Protein AF-A0A7C6ECV9-F1 (afdb_monomer)

Organism: NCBI:txid2052148

pLDDT: mean 83.17, std 16.69, range [32.09, 98.38]

Mean predicted aligned error: 9.98 Å

InterPro domains:
  IPR036278 Sialidase superfamily [SSF50939] (241-550)
  IPR036852 Peptidase S8/S53 domain superfamily [SSF52743] (76-208)

Sequence (574 aa):
MNFLSLFLFLSIPFYREPIKSIPPKLETDLVWVYFTDKGFFTHQGYEQALRSFSPRLSADAWARRLRNRDAPIDYDDLPVCQRYLDEIQGLGGNLRQVSNWLNAASFQLPKALLPKICSLPYVYDLKPVVVQKACITQKPFKINLNKSVRQRQEKGIQTRKEDTTEYRRLYGPSLEQNAMLGVPAVYFRGYTGSKVKVGFLDTGLKRKCRDTLIEALKHLDTTVVAEYDFLAGDDFFITQGDNFQTLTSINNLSNLYRVKEPVISVSEVPNDTIFLFYTADNFFGLETIPRRALYSTYSTNAGQNWSQPTVLTPATLGYACRLPSAVSGDGRTFIVFESSPSPDEKVSSIYFGYYNNTLWQNLIFLNQGKSPTIYKKGDSLYLVYIDSLVQIYFRRGIIFQDSVHWESPTLVGELSEDATRPCILLDSLQEIEVFTAGVRSGKIYHYRSTDGNVFELQTSPVETLASTPLADVRGNKIHLFYKDYTNLPKVTITYKYSTDGGETWSSPIPVTDNLLSLGAFSFILTDKFYVGYETYGSIYLAQSTDGINWVTTPIDTAEFLYCPMFAKSKDNLA

Solvent-accessible surface area (backbone atoms only — not comparable to full-atom values): 32414 Å² total; per-residue (Å²): 135,87,83,82,82,80,80,77,80,74,76,75,65,70,60,82,72,61,79,64,55,75,77,69,92,65,96,53,38,42,32,33,41,30,41,53,66,45,54,58,76,41,64,68,50,47,55,51,46,60,73,70,57,81,73,94,64,52,74,67,55,44,56,52,30,54,74,76,40,98,53,71,70,57,78,44,70,42,55,51,27,41,67,63,55,53,34,44,37,34,76,62,31,44,81,71,50,78,36,34,69,73,33,29,36,31,24,44,34,38,54,79,47,48,63,62,56,51,64,39,88,57,34,25,43,71,44,76,57,88,75,82,86,72,80,78,72,78,68,76,81,74,78,63,83,78,67,62,81,73,77,68,76,76,75,78,74,82,76,75,84,89,74,60,76,62,58,51,66,74,45,43,95,49,34,68,63,38,53,76,70,43,48,57,70,41,37,78,71,70,56,71,61,78,96,59,87,83,86,89,73,91,77,86,70,64,70,92,45,45,72,61,51,43,62,78,37,49,90,45,60,90,66,68,86,79,86,83,50,96,72,48,49,42,62,46,68,49,36,55,59,101,74,39,71,58,78,39,77,39,88,67,43,52,58,32,37,63,70,42,64,71,38,61,31,53,14,73,35,92,48,28,26,34,36,41,36,31,24,26,51,37,88,85,38,95,86,36,39,19,37,22,32,38,34,36,32,40,10,67,56,72,69,76,52,66,44,70,69,40,74,75,56,56,66,79,53,27,37,35,40,46,53,55,22,49,37,42,52,95,29,28,37,39,39,33,26,21,27,29,66,44,63,68,52,92,57,26,34,28,34,37,34,38,25,56,58,89,44,74,69,60,80,42,82,74,47,72,10,37,44,36,27,52,35,73,57,89,58,35,34,44,36,35,31,29,54,47,69,31,32,34,34,34,32,50,26,40,57,50,90,100,44,67,55,69,56,76,75,28,70,48,50,74,53,100,44,45,44,28,63,42,39,64,52,57,50,72,86,63,29,41,39,37,38,32,25,30,39,86,62,8,33,28,43,44,30,40,19,83,79,74,72,59,45,47,72,53,97,60,61,81,45,64,41,30,44,75,65,47,75,53,66,57,79,62,30,43,40,38,37,27,41,36,43,87,59,60,37,24,38,23,44,32,36,35,39,17,74,63,84,60,80,51,69,51,73,83,35,67,58,46,69,80,28,56,47,65,66,38,64,36,71,52,81,69,94,37,42,42,36,30,31,16,42,90,42,17,36,32,36,28,35,20,80,78,80,72,62,62,49,75,44,76,48,49,60,93,56,88,40,62,73,47,75,71,48,69,42,98,91,44,57,57

Foldseek 3Di:
DDDDPDPPPPPPWPDDFDAADDLDDDPALKKKWAFRAQWDGDPVSQVVQVVQDDFPADPVLQVVCVVPHPHSDDQLNFFRQALLVQLCVLLPWAWQDGGSNRSITITRAQSVCRVVNSPPPGTRDMDHDDDDQDPPPVPPPPPPPPPDPPPPVCPDPPDDDDDDPVLCVVCPPCSVVCVVVVVVVCVVVVNVCPPPDDDDDPVVDDCVVVVVVCVVCVVCPVPDPDDADPAFFDWDWDAWDDQLQDIDTAPQGGRFGRKDQKDWEWEQPPARKIKIKIWHQDDPGPPWPQRIFIWIKIDRHQRPHIDHIDTQDPRQFAHHKDQKAWYYYDQKIKIKIWHHNYSNDDKTWIKIWMDNNNRTDDIDTDGIFHQWYWDDDDQKIWIWTGRHQFWIKIWIWGHDDPDTDIDDIATQDGDPAGKGRKYWDAAPLRKIWIWIAHSPFRFIWIWIGPPRRDIDTAPGGPDTQWGDWDWDYDNQKIKIWIWHCPPPSWIFTWIWMDNHNPNDIDDIATQDDGHNDWAEKDWDDDCWTWIWTDDNQFIKIWIGNVSHDTDIDTSDDPGRHGYDDWRDHPVMID

Radius of gyration: 28.05 Å; Cα contacts (8 Å, |Δi|>4): 1176; chains: 1; bounding box: 65×96×84 Å

Nearest PDB structures (foldseek):
  8u1c-assembly1_A  TM=5.117E-01  e=3.573E-06  Influenza B virus (B/Iowa/06/2017)
  4cpo-assembly1_A  TM=5.623E-01  e=1.166E-05  Influenza B virus
  8ebn-assembly1_A-2  TM=5.071E-01  e=1.377E-04  Homo sapiens
  2b5n-assembly4_D  TM=5.571E-01  e=6.191E-03  Homo sapiens
  6xk9-assembly1_Y  TM=2.734E-01  e=4.601E-02  Homo sapiens

Secondary structure (DSSP, 8-state):
-------------SS-PPPPPP----S-SEEEEEES-SS--SHHHHHHHHHH------HHHHHHHHHHSSSSS-TTTSPPPHHHHHHHHHTT-EEEEEETTTTEEEEE--GGGHHHHHHSTTEEEEEEPP--------------TTS-------------S-S-HHHHHHHGGGHHHHHHTTHHHHHTTT---TT------S----GGGHHHHHHHTTTTGGG------SSS-B--EE--STT----EE-TTS-SBSS-EEEEEEEE-TTT-EEEEEEEEE-TT-TTSSSSEEEEEEEESSTTSS-PPPEE-S-TTS-SEEEEEEEEEETTEEEEEEEEES-TT-S--EEEEEEEETTEE---EEEEE-EEEEEEEETTEEEEEEESSTTEEEEEEEEEETTEEEE---EEEEE-SSPBP--EEEE-TTS-EEEEEEBTTT--EEEEEESSSS--EE-SS-S-SSEEEEEEEEETTEEEEEEEE-TTTT-BEEEEEEESSTTSS-PPPEESS--BS----EEEEESSSEEEEEEETTEEEEEEESSSSS-EEEEEE-SS--------B-SS-B-

Structure (mmCIF, N/CA/C/O backbone):
data_AF-A0A7C6ECV9-F1
#
_entry.id   AF-A0A7C6ECV9-F1
#
loop_
_atom_site.group_PDB
_atom_site.id
_atom_site.type_symbol
_atom_site.label_atom_id
_atom_site.label_alt_id
_atom_site.label_comp_id
_atom_site.label_asym_id
_atom_site.label_entity_id
_atom_site.label_seq_id
_atom_site.pdbx_PDB_ins_code
_atom_site.Cartn_x
_atom_site.Cartn_y
_atom_site.Cartn_z
_atom_site.occupancy
_atom_site.B_iso_or_equiv
_atom_site.auth_seq_id
_atom_site.auth_comp_id
_atom_site.auth_asym_id
_atom_site.auth_atom_id
_atom_site.pdbx_PDB_model_num
ATOM 1 N N . MET A 1 1 ? 38.199 -52.537 1.371 1.00 37.31 1 MET A N 1
ATOM 2 C CA . MET A 1 1 ? 38.536 -51.122 1.104 1.00 37.31 1 MET A CA 1
ATOM 3 C C . MET A 1 1 ? 37.323 -50.478 0.458 1.00 37.31 1 MET A C 1
ATOM 5 O O . MET A 1 1 ? 37.048 -50.761 -0.699 1.00 37.31 1 MET A O 1
ATOM 9 N N . ASN A 1 2 ? 36.558 -49.707 1.233 1.00 32.09 2 ASN A N 1
ATOM 10 C CA . ASN A 1 2 ? 35.405 -48.950 0.744 1.00 32.09 2 ASN A CA 1
ATOM 11 C C . ASN A 1 2 ? 35.906 -47.676 0.059 1.00 32.09 2 ASN A C 1
ATOM 13 O O . ASN A 1 2 ? 36.526 -46.845 0.719 1.00 32.09 2 ASN A O 1
ATOM 17 N N . PHE A 1 3 ? 35.624 -47.511 -1.232 1.00 36.19 3 PHE A N 1
ATOM 18 C CA . PHE A 1 3 ? 35.696 -46.204 -1.881 1.00 36.19 3 PHE A CA 1
ATOM 19 C C . PHE A 1 3 ? 34.328 -45.536 -1.748 1.00 36.19 3 PHE A C 1
ATOM 21 O O . PHE A 1 3 ? 33.364 -45.905 -2.413 1.00 36.19 3 PHE A O 1
ATOM 28 N N . LEU A 1 4 ? 34.248 -44.580 -0.825 1.00 33.53 4 LEU A N 1
ATOM 29 C CA . LEU A 1 4 ? 33.115 -43.683 -0.665 1.00 33.53 4 LEU A CA 1
ATOM 30 C C . LEU A 1 4 ? 33.250 -42.580 -1.732 1.00 33.53 4 LEU A C 1
ATOM 32 O O . LEU A 1 4 ? 34.028 -41.644 -1.561 1.00 33.53 4 LEU A O 1
ATOM 36 N N . SER A 1 5 ? 32.544 -42.702 -2.857 1.00 34.03 5 SER A N 1
ATOM 37 C CA . SER A 1 5 ? 32.428 -41.606 -3.828 1.00 34.03 5 SER A CA 1
ATOM 38 C C . SER A 1 5 ? 31.414 -40.587 -3.318 1.00 34.03 5 SER A C 1
ATOM 40 O O . SER A 1 5 ? 30.205 -40.765 -3.450 1.00 34.03 5 SER A O 1
ATOM 42 N N . LEU A 1 6 ? 31.924 -39.512 -2.722 1.00 32.50 6 LEU A N 1
ATOM 43 C CA . LEU A 1 6 ? 31.159 -38.323 -2.375 1.00 32.50 6 LEU A CA 1
ATOM 44 C C . LEU A 1 6 ? 30.840 -37.551 -3.670 1.00 32.50 6 LEU A C 1
ATOM 46 O O . LEU A 1 6 ? 31.664 -36.783 -4.162 1.00 32.50 6 LEU A O 1
ATOM 50 N N . PHE A 1 7 ? 29.658 -37.770 -4.250 1.00 37.12 7 PHE A N 1
ATOM 51 C CA . PHE A 1 7 ? 29.142 -36.914 -5.321 1.00 37.12 7 PHE A CA 1
ATOM 52 C C . PHE A 1 7 ? 28.669 -35.587 -4.714 1.00 37.12 7 PHE A C 1
ATOM 54 O O . PHE A 1 7 ? 27.536 -35.457 -4.255 1.00 37.12 7 PHE A O 1
ATOM 61 N N . LEU A 1 8 ? 29.558 -34.593 -4.702 1.00 35.09 8 LEU A N 1
ATOM 62 C CA . LEU A 1 8 ? 29.197 -33.190 -4.513 1.00 35.09 8 LEU A CA 1
ATOM 63 C C . LEU A 1 8 ? 28.450 -32.722 -5.768 1.00 35.09 8 LEU A C 1
ATOM 65 O O . LEU A 1 8 ? 29.060 -32.307 -6.752 1.00 35.09 8 LEU A O 1
ATOM 69 N N . PHE A 1 9 ? 27.119 -32.792 -5.743 1.00 38.25 9 PHE A N 1
ATOM 70 C CA . PHE A 1 9 ? 26.288 -32.023 -6.664 1.00 38.25 9 PHE A CA 1
ATOM 71 C C . PHE A 1 9 ? 26.408 -30.543 -6.283 1.00 38.25 9 PHE A C 1
ATOM 73 O O . PHE A 1 9 ? 25.592 -30.004 -5.541 1.00 38.25 9 PHE A O 1
ATOM 80 N N . LEU A 1 10 ? 27.458 -29.880 -6.769 1.00 40.41 10 LEU A N 1
ATOM 81 C CA . LEU A 1 10 ? 27.490 -28.425 -6.851 1.00 40.41 10 LEU A CA 1
ATOM 82 C C . LEU A 1 10 ? 26.459 -28.024 -7.908 1.00 40.41 10 LEU A C 1
ATOM 84 O O . LEU A 1 10 ? 26.749 -27.998 -9.103 1.00 40.41 10 LEU A O 1
ATOM 88 N N . SER A 1 11 ? 25.230 -27.761 -7.470 1.00 45.31 11 SER A N 1
ATOM 89 C CA . SER A 1 11 ? 24.257 -27.028 -8.268 1.00 45.31 11 SER A CA 1
ATOM 90 C C . SER A 1 11 ? 24.854 -25.653 -8.558 1.00 45.31 11 SER A C 1
ATOM 92 O O . SER A 1 11 ? 24.890 -24.790 -7.681 1.00 45.31 11 SER A O 1
ATOM 94 N N . ILE A 1 12 ? 25.386 -25.459 -9.764 1.00 49.81 12 ILE A N 1
ATOM 95 C CA . ILE A 1 12 ? 25.767 -24.126 -10.228 1.00 49.81 12 ILE A CA 1
ATOM 96 C C . ILE A 1 12 ? 24.465 -23.313 -10.272 1.00 49.81 12 ILE A C 1
ATOM 98 O O . ILE A 1 12 ? 23.515 -23.765 -10.921 1.00 49.81 12 ILE A O 1
ATOM 102 N N . PRO A 1 13 ? 24.369 -22.177 -9.559 1.00 52.97 13 PRO A N 1
ATOM 103 C CA . PRO A 1 13 ? 23.157 -21.374 -9.574 1.00 52.97 13 PRO A CA 1
ATOM 104 C C . PRO A 1 13 ? 22.851 -20.938 -11.010 1.00 52.97 13 PRO A C 1
ATOM 106 O O . PRO A 1 13 ? 23.752 -20.602 -11.781 1.00 52.97 13 PRO A O 1
ATOM 109 N N 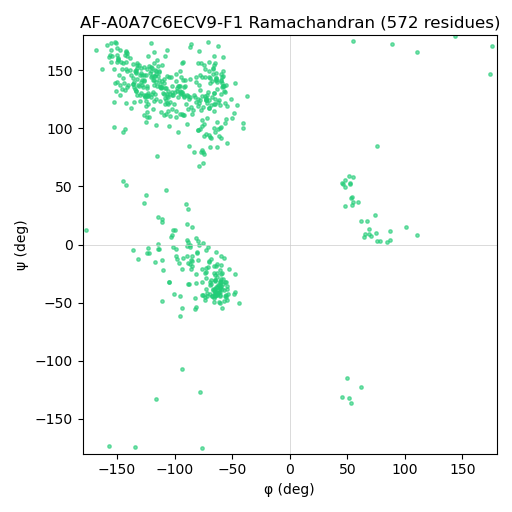. PHE A 1 14 ? 21.568 -20.980 -11.379 1.00 57.16 14 PHE A N 1
ATOM 110 C CA . PHE A 1 14 ? 21.098 -20.637 -12.727 1.00 57.16 14 PHE A CA 1
ATOM 111 C C . PHE A 1 14 ? 21.453 -19.192 -13.123 1.00 57.16 14 PHE A C 1
ATOM 113 O O . PHE A 1 14 ? 21.620 -18.897 -14.304 1.00 57.16 14 PHE A O 1
ATOM 120 N N . TYR A 1 15 ? 21.623 -18.307 -12.138 1.00 63.47 15 TYR A N 1
ATOM 121 C CA . TYR A 1 15 ? 22.118 -16.950 -12.324 1.00 63.47 15 TYR A CA 1
ATOM 122 C C . TYR A 1 15 ? 23.443 -16.757 -11.577 1.00 63.47 15 TYR A C 1
ATOM 124 O O . TYR A 1 15 ? 23.707 -17.381 -10.548 1.00 63.47 15 TYR A O 1
ATOM 132 N N . ARG A 1 16 ? 24.297 -15.870 -12.094 1.00 59.91 16 ARG A N 1
ATOM 133 C CA . ARG A 1 16 ? 25.516 -15.466 -11.393 1.00 59.91 16 ARG A CA 1
ATOM 134 C C . ARG A 1 16 ? 25.129 -14.497 -10.285 1.00 59.91 16 ARG A C 1
ATOM 136 O O . ARG A 1 16 ? 24.815 -13.347 -10.580 1.00 59.91 16 ARG A O 1
ATOM 143 N N . GLU A 1 17 ? 25.189 -14.953 -9.037 1.00 70.06 17 GLU A N 1
ATOM 144 C CA . GLU A 1 17 ? 25.004 -14.069 -7.890 1.00 70.06 17 GLU A CA 1
ATOM 145 C C . GLU A 1 17 ? 26.010 -12.909 -7.962 1.00 70.06 17 GLU A C 1
ATOM 147 O O . GLU A 1 17 ? 27.227 -13.138 -8.047 1.00 70.06 17 GLU A O 1
ATOM 152 N N . PRO A 1 18 ? 25.531 -11.655 -7.993 1.00 79.50 18 PRO A N 1
ATOM 153 C CA . PRO A 1 18 ? 26.417 -10.508 -7.950 1.00 79.50 18 PRO A CA 1
ATOM 154 C C . PRO A 1 18 ? 27.164 -10.486 -6.614 1.00 79.50 18 PRO A C 1
ATOM 156 O O . PRO A 1 18 ? 26.625 -10.839 -5.565 1.00 79.50 18 PRO A O 1
ATOM 159 N N . ILE A 1 19 ? 28.430 -10.065 -6.648 1.00 81.38 19 ILE A N 1
ATOM 160 C CA . ILE A 1 19 ? 29.248 -9.970 -5.437 1.00 81.38 19 ILE A CA 1
ATOM 161 C C . ILE A 1 19 ? 28.630 -8.905 -4.531 1.00 81.38 19 ILE A C 1
ATOM 163 O O . ILE A 1 19 ? 28.514 -7.743 -4.925 1.00 81.38 19 ILE A O 1
ATOM 167 N N . LYS A 1 20 ? 28.255 -9.313 -3.317 1.00 87.12 20 LYS A N 1
ATOM 168 C CA . LYS A 1 20 ? 27.675 -8.427 -2.313 1.00 87.12 20 LYS A CA 1
ATOM 169 C C . LYS A 1 20 ? 28.662 -7.326 -1.931 1.00 87.12 20 LYS A C 1
ATOM 171 O O . LYS A 1 20 ? 29.794 -7.609 -1.534 1.00 87.12 20 LYS A O 1
ATOM 176 N N . SER A 1 21 ? 28.236 -6.075 -2.063 1.00 81.88 21 SER A N 1
ATOM 177 C CA . SER A 1 21 ? 29.025 -4.916 -1.679 1.00 81.88 21 SER A CA 1
ATOM 178 C C . SER A 1 21 ? 29.062 -4.759 -0.158 1.00 81.88 21 SER A C 1
ATOM 180 O O . SER A 1 21 ? 28.193 -5.228 0.582 1.00 81.88 21 SER A O 1
ATOM 182 N N . ILE A 1 22 ? 30.122 -4.114 0.326 1.00 78.00 22 ILE A N 1
ATOM 183 C CA . ILE A 1 22 ? 30.220 -3.701 1.728 1.00 78.00 22 ILE A CA 1
ATOM 184 C C . ILE A 1 22 ? 29.202 -2.571 1.939 1.00 78.00 22 ILE A C 1
ATOM 186 O O . ILE A 1 22 ? 29.137 -1.695 1.073 1.00 78.00 22 ILE A O 1
ATOM 190 N N . PRO A 1 23 ? 28.457 -2.532 3.066 1.00 73.75 23 PRO A N 1
ATOM 191 C CA . PRO A 1 23 ? 27.488 -1.474 3.338 1.00 73.75 23 PRO A CA 1
ATOM 192 C C . PRO A 1 23 ? 28.098 -0.081 3.104 1.00 73.75 23 PRO A C 1
ATOM 194 O O . PRO A 1 23 ? 29.018 0.314 3.830 1.00 73.75 23 PRO A O 1
ATOM 197 N N . PRO A 1 24 ? 27.636 0.670 2.089 1.00 76.50 24 PRO A N 1
ATOM 198 C CA . PRO A 1 24 ? 28.243 1.945 1.758 1.00 76.50 24 PRO A CA 1
ATOM 199 C C . PRO A 1 24 ? 27.817 3.006 2.771 1.00 76.50 24 PRO A C 1
ATOM 201 O O . PRO A 1 24 ? 26.671 3.045 3.226 1.00 76.50 24 PRO A O 1
ATOM 204 N N . LYS A 1 25 ? 28.730 3.926 3.094 1.00 80.75 25 LYS A N 1
ATOM 205 C CA . LYS A 1 25 ? 28.371 5.146 3.819 1.00 80.75 25 LYS A CA 1
ATOM 206 C C . LYS A 1 25 ? 27.694 6.106 2.840 1.00 80.75 25 LYS A C 1
ATOM 208 O O . LYS A 1 25 ? 28.365 6.730 2.021 1.00 80.75 25 LYS A O 1
ATOM 213 N N . LEU A 1 26 ? 26.367 6.190 2.903 1.00 83.06 26 LEU A N 1
ATOM 214 C CA . LEU A 1 26 ? 25.567 7.063 2.045 1.00 83.06 26 LEU A CA 1
ATOM 215 C C . LEU A 1 26 ? 25.150 8.327 2.802 1.00 83.06 26 LEU A C 1
ATOM 217 O O . LEU A 1 26 ? 24.567 8.259 3.880 1.00 83.06 26 LEU A O 1
ATOM 221 N N . GLU A 1 27 ? 25.405 9.488 2.202 1.00 81.69 27 GLU A N 1
ATOM 222 C CA . GLU A 1 27 ? 25.024 10.801 2.749 1.00 81.69 27 GLU A CA 1
ATOM 223 C C . GLU A 1 27 ? 23.611 11.239 2.306 1.00 81.69 27 GLU A C 1
ATOM 225 O O . GLU A 1 27 ? 23.254 12.413 2.379 1.00 81.69 27 GLU A O 1
ATOM 230 N N . THR A 1 28 ? 22.785 10.305 1.824 1.00 83.31 28 THR A N 1
ATOM 231 C CA . THR A 1 28 ? 21.420 10.559 1.344 1.00 83.31 28 THR A CA 1
ATOM 232 C C . THR A 1 28 ? 20.447 9.517 1.880 1.00 83.31 28 THR A C 1
ATOM 234 O O . THR A 1 28 ? 20.817 8.366 2.096 1.00 83.31 28 THR A O 1
ATOM 237 N N . ASP A 1 29 ? 19.201 9.939 2.071 1.00 82.50 29 ASP A N 1
ATOM 238 C CA . ASP A 1 29 ? 18.056 9.087 2.372 1.00 82.50 29 ASP A CA 1
ATOM 239 C C . ASP A 1 29 ? 17.402 8.506 1.108 1.00 82.50 29 ASP A C 1
ATOM 241 O O . ASP A 1 29 ? 16.559 7.627 1.214 1.00 82.50 29 ASP A O 1
ATOM 245 N N . LEU A 1 30 ? 17.777 8.953 -0.097 1.00 88.56 30 LEU A N 1
ATOM 246 C CA . LEU A 1 30 ? 17.276 8.408 -1.361 1.00 88.56 30 LEU A CA 1
ATOM 247 C C . LEU A 1 30 ? 18.280 7.410 -1.940 1.00 88.56 30 LEU A C 1
ATOM 249 O O . LEU A 1 30 ? 19.350 7.789 -2.420 1.00 88.56 30 LEU A O 1
ATOM 253 N N . VAL A 1 31 ? 17.924 6.127 -1.915 1.00 92.38 31 VAL A N 1
ATOM 254 C CA . VAL A 1 31 ? 18.853 5.024 -2.184 1.00 92.38 31 VAL A CA 1
ATOM 255 C C . VAL A 1 31 ? 18.239 4.020 -3.155 1.00 92.38 31 VAL A C 1
ATOM 257 O O . VAL A 1 31 ? 17.104 3.588 -2.982 1.00 92.38 31 VAL A O 1
ATOM 260 N N . TRP A 1 32 ? 19.002 3.636 -4.174 1.00 96.31 32 TRP A N 1
ATOM 261 C CA . TRP A 1 32 ? 18.775 2.441 -4.977 1.00 96.31 32 TRP A CA 1
ATOM 262 C C . TRP A 1 32 ? 19.217 1.201 -4.210 1.00 96.31 32 TRP A C 1
ATOM 264 O O . TRP A 1 32 ? 20.366 1.127 -3.780 1.00 96.31 32 TRP A O 1
ATOM 274 N N . VAL A 1 33 ? 18.324 0.225 -4.105 1.00 97.38 33 VAL A N 1
ATOM 275 C CA . VAL A 1 33 ? 18.585 -1.118 -3.590 1.00 97.38 33 VAL A CA 1
ATOM 276 C C . VAL A 1 33 ? 18.601 -2.076 -4.773 1.00 97.38 33 VAL A C 1
ATOM 278 O O . VAL A 1 33 ? 17.611 -2.157 -5.501 1.00 97.38 33 VAL A O 1
ATOM 281 N N . TYR A 1 34 ? 19.719 -2.771 -4.978 1.00 97.06 34 TYR A N 1
ATOM 282 C CA . TYR A 1 34 ? 19.887 -3.743 -6.055 1.00 97.06 34 TYR A CA 1
ATOM 283 C C . TYR A 1 34 ? 19.770 -5.173 -5.527 1.00 97.06 34 TYR A C 1
ATOM 285 O O . TYR A 1 34 ? 20.352 -5.513 -4.488 1.00 97.06 34 TYR A O 1
ATOM 293 N N . PHE A 1 35 ? 19.035 -6.006 -6.266 1.00 96.69 35 PHE A N 1
ATOM 294 C CA . PHE A 1 35 ? 18.673 -7.355 -5.846 1.00 96.69 35 PHE A CA 1
ATOM 295 C C . PHE A 1 35 ? 19.472 -8.437 -6.566 1.00 96.69 35 PHE A C 1
ATOM 2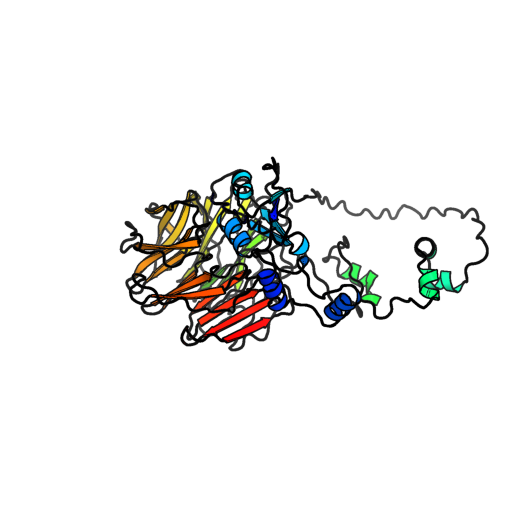97 O O . PHE A 1 35 ? 19.803 -8.306 -7.745 1.00 96.69 35 PHE A O 1
ATOM 304 N N . THR A 1 36 ? 19.790 -9.514 -5.851 1.00 94.75 36 THR A N 1
ATOM 305 C CA . THR A 1 36 ? 20.570 -10.647 -6.377 1.00 94.75 36 THR A CA 1
ATOM 306 C C . THR A 1 36 ? 19.852 -11.359 -7.515 1.00 94.75 36 THR A C 1
ATOM 308 O O . THR A 1 36 ? 20.494 -11.775 -8.475 1.00 94.75 36 THR A O 1
ATOM 311 N N . ASP A 1 37 ? 18.528 -11.465 -7.412 1.00 94.44 37 ASP A N 1
ATOM 312 C CA . ASP A 1 37 ? 17.651 -12.237 -8.289 1.00 94.44 37 ASP A CA 1
ATOM 313 C C . ASP A 1 37 ? 16.206 -11.705 -8.242 1.00 94.44 37 ASP A C 1
ATOM 315 O O . ASP A 1 37 ? 15.942 -10.650 -7.657 1.00 94.44 37 ASP A O 1
ATOM 319 N N . LYS A 1 38 ? 15.276 -12.412 -8.894 1.00 94.81 38 LYS A N 1
ATOM 320 C CA . LYS A 1 38 ? 13.840 -12.084 -8.964 1.00 94.81 38 LYS A CA 1
ATOM 321 C C . LYS A 1 38 ? 12.949 -13.123 -8.264 1.00 94.81 38 LYS A C 1
ATOM 323 O O . LYS A 1 38 ? 11.768 -13.225 -8.574 1.00 94.81 38 LYS A O 1
ATOM 328 N N . GLY A 1 39 ? 13.495 -13.877 -7.310 1.00 92.56 39 GLY A N 1
ATOM 329 C CA . GLY A 1 39 ? 12.794 -14.850 -6.468 1.00 92.56 39 GLY A CA 1
ATOM 330 C C . GLY A 1 39 ? 12.670 -16.260 -7.058 1.00 92.56 39 GLY A C 1
ATOM 331 O O . GLY A 1 39 ? 11.907 -17.068 -6.534 1.00 92.56 39 GLY A O 1
ATOM 332 N N . PHE A 1 40 ? 13.388 -16.569 -8.141 1.00 90.12 40 PHE A N 1
ATOM 333 C CA . PHE A 1 40 ? 13.473 -17.910 -8.724 1.00 90.12 40 PHE A CA 1
ATOM 334 C C . PHE A 1 40 ? 14.932 -18.365 -8.817 1.00 90.12 40 PHE A C 1
ATOM 336 O O . PHE A 1 40 ? 15.800 -17.633 -9.281 1.00 90.12 40 PHE A O 1
ATOM 343 N N . PHE A 1 41 ? 15.190 -19.610 -8.411 1.00 88.25 41 PHE A N 1
ATOM 344 C CA . PHE A 1 41 ? 16.554 -20.135 -8.235 1.00 88.25 41 PHE A CA 1
ATOM 345 C C . PHE A 1 41 ? 16.917 -21.250 -9.227 1.00 88.25 41 PHE A C 1
ATOM 347 O O . PHE A 1 41 ? 18.047 -21.734 -9.245 1.00 88.25 41 PHE A O 1
ATOM 354 N N . THR A 1 42 ? 15.966 -21.672 -10.066 1.00 88.81 42 THR A N 1
ATOM 355 C CA . THR A 1 42 ? 16.141 -22.764 -11.033 1.00 88.81 42 THR A CA 1
ATOM 356 C C . THR A 1 42 ? 15.768 -22.316 -12.443 1.00 88.81 42 THR A C 1
ATOM 358 O O . THR A 1 42 ? 14.892 -21.468 -12.627 1.00 88.81 42 THR A O 1
ATOM 361 N N . HIS A 1 43 ? 16.380 -22.942 -13.453 1.00 88.12 43 HIS A N 1
ATOM 362 C CA . HIS A 1 43 ? 16.025 -22.721 -14.861 1.00 88.12 43 HIS A CA 1
ATOM 363 C C . HIS A 1 43 ? 14.539 -23.007 -15.122 1.00 88.12 43 HIS A C 1
ATOM 365 O O . HIS A 1 43 ? 13.880 -22.297 -15.874 1.00 88.12 43 HIS A O 1
ATOM 371 N N . GLN A 1 44 ? 13.984 -24.048 -14.496 1.00 90.31 44 GLN A N 1
ATOM 372 C CA . GLN A 1 44 ? 12.566 -24.374 -14.639 1.00 90.31 44 GLN A CA 1
ATOM 373 C C . GLN A 1 44 ? 11.673 -23.265 -14.069 1.00 90.31 44 GLN A C 1
ATOM 375 O O . GLN A 1 44 ? 10.682 -22.909 -14.703 1.00 90.31 44 GLN A O 1
ATOM 380 N N . GLY A 1 45 ? 12.029 -22.704 -12.908 1.00 90.44 45 GLY A N 1
ATOM 381 C CA . GLY A 1 45 ? 11.308 -21.577 -12.315 1.00 90.44 45 GLY A CA 1
ATOM 382 C C . GLY A 1 45 ? 11.341 -20.337 -13.210 1.00 90.44 45 GLY A C 1
ATOM 383 O O . GLY A 1 45 ? 10.309 -19.700 -13.404 1.00 90.44 45 GLY A O 1
ATOM 384 N N . TYR A 1 46 ? 12.490 -20.052 -13.827 1.00 92.38 46 TYR A N 1
ATOM 385 C CA . TYR A 1 46 ? 12.631 -18.972 -14.805 1.00 92.38 46 TYR A CA 1
ATOM 386 C C . TYR A 1 46 ? 11.738 -19.169 -16.041 1.00 92.38 46 TYR A C 1
ATOM 388 O O . TYR A 1 46 ? 10.969 -18.279 -16.397 1.00 92.38 46 TYR A O 1
ATOM 396 N N . GLU A 1 47 ? 11.766 -20.352 -16.656 1.00 91.31 47 GLU A N 1
ATOM 397 C CA . GLU A 1 47 ? 10.922 -20.673 -17.818 1.00 91.31 47 GLU A CA 1
ATOM 398 C C . GLU A 1 47 ? 9.429 -20.598 -17.489 1.00 91.31 47 GLU A C 1
ATOM 400 O O . GLU A 1 47 ? 8.621 -20.115 -18.282 1.00 91.31 47 GLU A O 1
ATOM 405 N N . GLN A 1 48 ? 9.041 -21.061 -16.300 1.00 91.00 48 GLN A N 1
ATOM 406 C CA . GLN A 1 48 ? 7.667 -20.932 -15.825 1.00 91.00 48 GLN A CA 1
ATOM 407 C C . GLN A 1 48 ? 7.279 -19.467 -15.613 1.00 91.00 48 GLN A C 1
ATOM 409 O O . GLN A 1 48 ? 6.169 -19.091 -15.989 1.00 91.00 48 GLN A O 1
ATOM 414 N N . ALA A 1 49 ? 8.178 -18.645 -15.061 1.00 91.94 49 ALA A N 1
ATOM 415 C CA . ALA A 1 49 ? 7.953 -17.214 -14.905 1.00 91.94 49 ALA A CA 1
ATOM 416 C C . ALA A 1 49 ? 7.731 -16.549 -16.270 1.00 91.94 49 ALA A C 1
ATOM 418 O O . ALA A 1 49 ? 6.694 -15.917 -16.452 1.00 91.94 49 ALA A O 1
ATOM 419 N N . LEU A 1 50 ? 8.608 -16.788 -17.254 1.00 91.50 50 LEU A N 1
ATOM 420 C CA . LEU A 1 50 ? 8.451 -16.279 -18.622 1.00 91.50 50 LEU A CA 1
ATOM 421 C C . LEU A 1 50 ? 7.115 -16.685 -19.257 1.00 91.50 50 LEU A C 1
ATOM 423 O O . LEU A 1 50 ? 6.455 -15.852 -19.869 1.00 91.50 50 LEU A O 1
ATOM 427 N N . ARG A 1 51 ? 6.686 -17.942 -19.087 1.00 89.25 51 ARG A N 1
ATOM 428 C CA . ARG A 1 51 ? 5.404 -18.430 -19.631 1.00 89.25 51 ARG A CA 1
ATOM 429 C C . ARG A 1 51 ? 4.186 -17.803 -18.959 1.00 89.25 51 ARG A C 1
ATOM 431 O O . ARG A 1 51 ? 3.167 -17.630 -19.615 1.00 89.25 51 ARG A O 1
ATOM 438 N N . SER A 1 52 ? 4.271 -17.510 -17.661 1.00 87.12 52 SER A N 1
ATOM 439 C CA . SER A 1 52 ? 3.184 -16.865 -16.907 1.00 87.12 52 SER A CA 1
ATOM 440 C C . SER A 1 52 ? 3.199 -15.338 -16.988 1.00 87.12 52 SER A C 1
ATOM 442 O O . SER A 1 52 ? 2.236 -14.690 -16.587 1.00 87.12 52 SER A O 1
ATOM 444 N N . PHE A 1 53 ? 4.291 -14.748 -17.472 1.00 89.19 53 PHE A N 1
ATOM 445 C CA . PHE A 1 53 ? 4.428 -13.309 -17.583 1.00 89.19 53 PHE A CA 1
ATOM 446 C C . PHE A 1 53 ? 3.644 -12.804 -18.794 1.00 89.19 53 PHE A C 1
ATOM 448 O O . PHE A 1 53 ? 3.954 -13.122 -19.940 1.00 89.19 53 PHE A O 1
ATOM 455 N N . SER A 1 54 ? 2.624 -11.994 -18.524 1.00 78.00 54 SER A N 1
ATOM 456 C CA . SER A 1 54 ? 1.756 -11.400 -19.539 1.00 78.00 54 SER A CA 1
ATOM 457 C C . SER A 1 54 ? 1.920 -9.878 -19.528 1.00 78.00 54 SER A C 1
ATOM 459 O O . SER A 1 54 ? 1.075 -9.174 -18.970 1.00 78.00 54 SER A O 1
ATOM 461 N N . PRO A 1 55 ? 3.022 -9.342 -20.087 1.00 73.69 55 PRO A N 1
ATOM 462 C CA . PRO A 1 55 ? 3.265 -7.913 -20.078 1.00 73.69 55 PRO A CA 1
ATOM 463 C C . PRO A 1 55 ? 2.297 -7.190 -20.997 1.00 73.69 55 PRO A C 1
ATOM 465 O O . PRO A 1 55 ? 1.820 -7.714 -22.006 1.00 73.69 55 PRO A O 1
ATOM 468 N N . ARG A 1 56 ? 2.118 -5.907 -20.712 1.00 74.69 56 ARG A N 1
ATOM 469 C CA . ARG A 1 56 ? 1.330 -5.004 -21.534 1.00 74.69 56 ARG A CA 1
ATOM 470 C C . ARG A 1 56 ? 2.110 -4.540 -22.770 1.00 74.69 56 ARG A C 1
ATOM 472 O O . ARG A 1 56 ? 2.511 -3.385 -22.891 1.00 74.69 56 ARG A O 1
ATOM 479 N N . LEU A 1 57 ? 2.379 -5.470 -23.686 1.00 78.81 57 LEU A N 1
ATOM 480 C CA . LEU A 1 57 ? 3.036 -5.194 -24.964 1.00 78.81 57 LEU A CA 1
ATOM 481 C C . LEU A 1 57 ? 1.996 -5.048 -26.076 1.00 78.81 57 LEU A C 1
ATOM 483 O O . LEU A 1 57 ? 1.191 -5.944 -26.311 1.00 78.81 57 LEU A O 1
ATOM 487 N N . SER A 1 58 ? 2.048 -3.938 -26.816 1.00 82.25 58 SER A N 1
ATOM 488 C CA . SER A 1 58 ? 1.270 -3.809 -28.051 1.00 82.25 58 SER A CA 1
ATOM 489 C C . SER A 1 58 ? 1.755 -4.806 -29.107 1.00 82.25 58 SER A C 1
ATOM 491 O O . SER A 1 58 ? 2.930 -5.187 -29.120 1.00 82.25 58 SER A O 1
ATOM 493 N N . ALA A 1 59 ? 0.881 -5.181 -30.045 1.00 86.00 59 ALA A N 1
ATOM 494 C CA . ALA A 1 59 ? 1.246 -6.066 -31.156 1.00 86.00 59 ALA A CA 1
ATOM 495 C C . ALA A 1 59 ? 2.465 -5.539 -31.946 1.00 86.00 59 ALA A C 1
ATOM 497 O O . ALA A 1 59 ? 3.361 -6.303 -3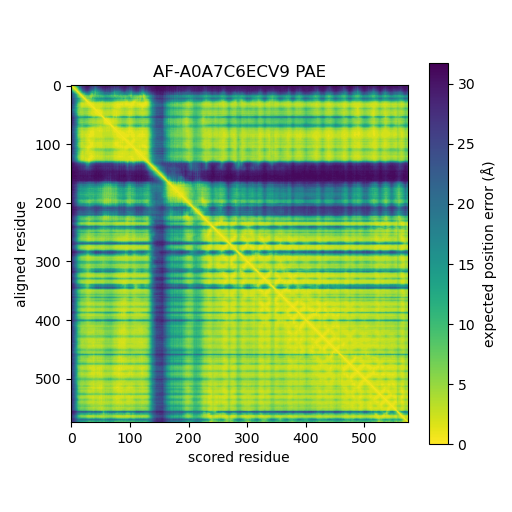2.306 1.00 86.00 59 ALA A O 1
ATOM 498 N N . ASP A 1 60 ? 2.557 -4.218 -32.132 1.00 83.50 60 ASP A N 1
ATOM 499 C CA . ASP A 1 60 ? 3.713 -3.567 -32.758 1.00 83.50 60 ASP A CA 1
ATOM 500 C C . ASP A 1 60 ? 4.997 -3.734 -31.937 1.00 83.50 60 ASP A C 1
ATOM 502 O O . ASP A 1 60 ? 6.070 -3.985 -32.497 1.00 83.50 60 ASP A O 1
ATOM 506 N N . ALA A 1 61 ? 4.912 -3.580 -30.609 1.00 85.81 61 ALA A N 1
ATOM 507 C CA . ALA A 1 61 ? 6.049 -3.769 -29.716 1.00 85.81 61 ALA A CA 1
ATOM 508 C C . ALA A 1 61 ? 6.521 -5.225 -29.746 1.00 85.81 61 ALA A C 1
ATOM 510 O O . ALA A 1 61 ? 7.722 -5.467 -29.866 1.00 85.81 61 ALA A O 1
ATOM 511 N N . TRP A 1 62 ? 5.584 -6.172 -29.724 1.00 89.00 62 TRP A N 1
ATOM 512 C CA . TRP A 1 62 ? 5.861 -7.598 -29.843 1.00 89.00 62 TRP A CA 1
ATOM 513 C C . TRP A 1 62 ? 6.588 -7.930 -31.150 1.00 89.00 62 TRP A C 1
ATOM 515 O O . TRP A 1 62 ? 7.703 -8.454 -31.135 1.00 89.00 62 TRP A O 1
ATOM 525 N N . ALA A 1 63 ? 6.014 -7.535 -32.291 1.00 88.69 63 ALA A N 1
ATOM 526 C CA . ALA A 1 63 ? 6.604 -7.771 -33.606 1.00 88.69 63 ALA A CA 1
ATOM 527 C C . ALA A 1 63 ? 7.980 -7.104 -33.749 1.00 88.69 63 ALA A C 1
ATOM 529 O O . ALA A 1 63 ? 8.888 -7.666 -34.358 1.00 88.69 63 ALA A O 1
ATOM 530 N N . ARG A 1 64 ? 8.163 -5.902 -33.183 1.00 86.75 64 ARG A N 1
ATOM 531 C CA . ARG A 1 64 ? 9.467 -5.229 -33.158 1.00 86.75 64 ARG A CA 1
ATOM 532 C C . ARG A 1 64 ? 10.496 -6.024 -32.366 1.00 86.75 64 ARG A C 1
ATOM 534 O O . ARG A 1 64 ? 11.629 -6.119 -32.826 1.00 86.75 64 ARG A O 1
ATOM 541 N N . ARG A 1 65 ? 10.141 -6.567 -31.202 1.00 90.56 65 ARG A N 1
ATOM 542 C CA . ARG A 1 65 ? 11.079 -7.349 -30.389 1.00 90.56 65 ARG A CA 1
ATOM 543 C C . ARG A 1 65 ? 11.482 -8.644 -31.093 1.00 90.56 65 ARG A C 1
ATOM 545 O O . ARG A 1 65 ? 12.675 -8.872 -31.217 1.00 90.56 65 ARG A O 1
ATOM 552 N N . LEU A 1 66 ? 10.534 -9.377 -31.682 1.00 89.50 66 LEU A N 1
ATOM 553 C CA . LEU A 1 66 ? 10.824 -10.584 -32.476 1.00 89.50 66 LEU A CA 1
ATOM 554 C C . LEU A 1 66 ? 11.776 -10.342 -33.659 1.00 89.50 66 LEU A C 1
ATOM 556 O O . LEU A 1 66 ? 12.511 -11.239 -34.048 1.00 89.50 66 LEU A O 1
ATOM 560 N N . ARG A 1 67 ? 11.782 -9.137 -34.248 1.00 89.00 67 ARG A N 1
ATOM 561 C CA . ARG A 1 67 ? 12.727 -8.792 -35.327 1.00 89.00 67 ARG A CA 1
ATOM 562 C C . ARG A 1 67 ? 14.151 -8.514 -34.845 1.00 89.00 67 ARG A C 1
ATOM 564 O O . ARG A 1 67 ? 15.057 -8.519 -35.667 1.00 89.00 67 ARG A O 1
ATOM 571 N N . ASN A 1 68 ? 14.336 -8.179 -33.568 1.00 86.81 68 ASN A N 1
ATOM 572 C CA . ASN A 1 68 ? 15.601 -7.654 -33.038 1.00 86.81 68 ASN A CA 1
ATOM 573 C C . ASN A 1 68 ? 16.180 -8.487 -31.883 1.00 86.81 68 ASN A C 1
ATOM 575 O O . ASN A 1 68 ? 17.226 -8.123 -31.352 1.00 86.81 68 ASN A O 1
ATOM 579 N N . ARG A 1 69 ? 15.485 -9.540 -31.444 1.00 86.94 69 ARG A N 1
ATOM 580 C CA . ARG A 1 69 ? 15.849 -10.392 -30.307 1.00 86.94 69 ARG A CA 1
ATOM 581 C C . ARG A 1 69 ? 15.445 -11.835 -30.591 1.00 86.94 69 ARG A C 1
ATOM 583 O O . ARG A 1 69 ? 14.486 -12.061 -31.324 1.00 86.94 69 ARG A O 1
ATOM 590 N N . ASP A 1 70 ? 16.112 -12.776 -29.929 1.00 84.25 70 ASP A N 1
ATOM 591 C CA . ASP A 1 70 ? 15.786 -14.207 -30.007 1.00 84.25 70 ASP A CA 1
ATOM 592 C C . ASP A 1 70 ? 14.441 -14.537 -29.338 1.00 84.25 70 ASP A C 1
ATOM 594 O O . ASP A 1 70 ? 13.728 -15.442 -29.768 1.00 84.25 70 ASP A O 1
ATOM 598 N N . ALA A 1 71 ? 14.067 -13.769 -28.310 1.00 85.81 71 ALA A N 1
ATOM 599 C CA . ALA A 1 71 ? 12.792 -13.876 -27.612 1.00 85.81 71 ALA A CA 1
ATOM 600 C C . ALA A 1 71 ? 12.145 -12.489 -27.421 1.00 85.81 71 ALA A C 1
ATOM 602 O O . ALA A 1 71 ? 12.845 -11.485 -27.251 1.00 85.81 71 ALA A O 1
ATOM 603 N N . PRO A 1 72 ? 10.800 -12.399 -27.435 1.00 85.25 72 PRO A N 1
ATOM 604 C CA . PRO A 1 72 ? 10.093 -11.135 -27.235 1.00 85.25 72 PRO A CA 1
ATOM 605 C C . PRO A 1 72 ? 10.140 -10.647 -25.780 1.00 85.25 72 PRO A C 1
ATOM 607 O O . PRO A 1 72 ? 9.914 -9.464 -25.531 1.00 85.25 72 PRO A O 1
ATOM 610 N N . ILE A 1 73 ? 10.410 -11.544 -24.835 1.00 90.00 73 ILE A N 1
ATOM 611 C CA . ILE A 1 73 ? 10.460 -11.295 -23.397 1.00 90.00 73 ILE A CA 1
ATOM 612 C C . ILE A 1 73 ? 11.691 -12.014 -22.861 1.00 90.00 73 ILE A C 1
ATOM 614 O O . ILE A 1 73 ? 11.949 -13.157 -23.243 1.00 90.00 73 ILE A O 1
ATOM 618 N N . ASP A 1 74 ? 12.418 -11.352 -21.973 1.00 90.62 74 ASP A N 1
ATOM 619 C CA . ASP A 1 74 ? 13.584 -11.906 -21.295 1.00 90.62 74 ASP A CA 1
ATOM 620 C C . ASP A 1 74 ? 13.559 -11.601 -19.785 1.00 90.62 74 ASP A C 1
ATOM 622 O O . ASP A 1 74 ? 12.576 -11.097 -19.232 1.00 90.62 74 ASP A O 1
ATOM 626 N N . TYR A 1 75 ? 14.646 -11.956 -19.098 1.00 91.44 75 TYR A N 1
ATOM 627 C CA . TYR A 1 75 ? 14.813 -11.727 -17.666 1.00 91.44 75 TYR A CA 1
ATOM 628 C C . TYR A 1 75 ? 14.608 -10.263 -17.266 1.00 91.44 75 TYR A C 1
ATOM 630 O O . TYR A 1 75 ? 14.060 -9.999 -16.194 1.00 91.44 75 TYR A O 1
ATOM 638 N N . ASP A 1 76 ? 15.015 -9.311 -18.102 1.00 91.44 76 ASP A N 1
ATOM 639 C CA . ASP A 1 76 ? 14.966 -7.894 -17.759 1.00 91.44 76 ASP A CA 1
ATOM 640 C C . ASP A 1 76 ? 13.535 -7.345 -17.762 1.00 91.44 76 ASP A C 1
ATOM 642 O O . ASP A 1 76 ? 13.243 -6.368 -17.067 1.00 91.44 76 ASP A O 1
ATOM 646 N N . ASP A 1 77 ? 12.628 -7.989 -18.499 1.00 91.69 77 ASP A N 1
ATOM 647 C CA . ASP A 1 77 ? 11.209 -7.641 -18.509 1.00 91.69 77 ASP A CA 1
ATOM 648 C C . ASP A 1 77 ? 10.469 -8.130 -17.253 1.00 91.69 77 ASP A C 1
ATOM 650 O O . ASP A 1 77 ? 9.533 -7.461 -16.801 1.00 91.69 77 ASP A O 1
ATOM 654 N N . LEU A 1 78 ? 10.889 -9.264 -16.673 1.00 94.25 78 LEU A N 1
ATOM 655 C CA . LEU A 1 78 ? 10.238 -9.861 -15.501 1.00 94.25 78 LEU A CA 1
ATOM 656 C C . LEU A 1 78 ? 10.207 -8.881 -14.312 1.00 94.25 78 LEU A C 1
ATOM 658 O O . LEU A 1 78 ? 11.158 -8.122 -14.112 1.00 94.25 78 LEU A O 1
ATOM 662 N N . PRO A 1 79 ? 9.151 -8.881 -13.486 1.00 95.00 79 PRO A N 1
ATOM 663 C CA . PRO A 1 79 ? 9.068 -7.983 -12.340 1.00 95.00 79 PRO A CA 1
ATOM 664 C C . PRO A 1 79 ? 10.124 -8.307 -11.277 1.00 95.00 79 PRO A C 1
ATOM 666 O O . PRO A 1 79 ? 10.549 -9.452 -11.122 1.00 95.00 79 PRO A O 1
ATOM 669 N N . VAL A 1 80 ? 10.532 -7.286 -10.522 1.00 96.50 80 VAL A N 1
ATOM 670 C CA . VAL A 1 80 ? 11.253 -7.491 -9.256 1.00 96.50 80 VAL A CA 1
ATOM 671 C C . VAL A 1 80 ? 10.367 -8.301 -8.303 1.00 96.50 80 VAL A C 1
ATOM 673 O O . VAL A 1 80 ? 9.159 -8.077 -8.247 1.00 96.50 80 VAL A O 1
ATOM 676 N N . CYS A 1 81 ? 10.962 -9.220 -7.537 1.00 96.31 81 CYS A N 1
ATOM 677 C CA . CYS A 1 81 ? 10.239 -10.052 -6.574 1.00 96.31 81 CYS A CA 1
ATOM 678 C C . CYS A 1 81 ? 9.427 -9.197 -5.584 1.00 96.31 81 CYS A C 1
ATOM 680 O O . CYS A 1 81 ? 9.996 -8.421 -4.810 1.00 96.31 81 CYS A O 1
ATOM 682 N N . GLN A 1 82 ? 8.101 -9.374 -5.572 1.00 96.25 82 GLN A N 1
ATOM 683 C CA . GLN A 1 82 ? 7.199 -8.554 -4.757 1.00 96.25 82 GLN A CA 1
ATOM 684 C C . GLN A 1 82 ? 7.495 -8.669 -3.256 1.00 96.25 82 GLN A C 1
ATOM 686 O O . GLN A 1 82 ? 7.423 -7.675 -2.537 1.00 96.25 82 GLN A O 1
ATOM 691 N N . ARG A 1 83 ? 7.899 -9.856 -2.784 1.00 96.00 83 ARG A N 1
ATOM 692 C CA . ARG A 1 83 ? 8.272 -10.068 -1.378 1.00 96.00 83 ARG A CA 1
ATOM 693 C C . ARG A 1 83 ? 9.421 -9.156 -0.946 1.00 96.00 83 ARG A C 1
ATOM 695 O O . ARG A 1 83 ? 9.394 -8.642 0.165 1.00 96.00 83 ARG A O 1
ATOM 702 N N . TYR A 1 84 ? 10.408 -8.926 -1.816 1.00 96.94 84 TYR A N 1
ATOM 703 C CA . TYR A 1 84 ? 11.561 -8.078 -1.493 1.00 96.94 84 TYR A CA 1
ATOM 704 C C . TYR A 1 84 ? 11.150 -6.619 -1.308 1.00 96.94 84 TYR A C 1
ATOM 706 O O . TYR A 1 84 ? 11.655 -5.947 -0.408 1.00 96.94 84 TYR A O 1
ATOM 714 N N . LEU A 1 85 ? 10.225 -6.141 -2.147 1.00 96.69 85 LEU A N 1
ATOM 715 C CA . LEU A 1 85 ? 9.666 -4.795 -2.052 1.00 96.69 85 LEU A CA 1
ATOM 716 C C . LEU A 1 85 ? 8.861 -4.636 -0.759 1.00 96.69 85 LEU A C 1
ATOM 718 O O . LEU A 1 85 ? 9.114 -3.701 0.002 1.00 96.69 85 LEU A O 1
ATOM 722 N N . ASP A 1 86 ? 7.964 -5.582 -0.481 1.00 95.50 86 ASP A N 1
ATOM 723 C CA . ASP A 1 86 ? 7.048 -5.510 0.657 1.00 95.50 86 ASP A CA 1
ATOM 724 C C . ASP A 1 86 ? 7.796 -5.660 1.999 1.00 95.50 86 ASP A C 1
ATOM 726 O O . ASP A 1 86 ? 7.484 -4.947 2.953 1.00 95.50 86 ASP A O 1
ATOM 730 N N . GLU A 1 87 ? 8.857 -6.475 2.062 1.00 95.69 87 GLU A N 1
ATOM 731 C CA . GLU A 1 87 ? 9.735 -6.588 3.238 1.00 95.69 87 GLU A CA 1
ATOM 732 C C . GLU A 1 87 ? 10.504 -5.278 3.506 1.00 95.69 87 GLU A C 1
ATOM 734 O O . GLU A 1 87 ? 10.509 -4.774 4.631 1.00 95.69 87 GLU A O 1
ATOM 739 N N . ILE A 1 88 ? 11.090 -4.647 2.478 1.00 95.50 88 ILE A N 1
ATOM 740 C CA . ILE A 1 88 ? 11.781 -3.351 2.637 1.00 95.50 88 ILE A CA 1
ATOM 741 C C . ILE A 1 88 ? 10.795 -2.242 3.033 1.00 95.50 88 ILE A C 1
ATOM 743 O O . ILE A 1 88 ? 11.127 -1.388 3.863 1.00 95.50 88 ILE A O 1
ATOM 747 N N . GLN A 1 89 ? 9.578 -2.255 2.481 1.00 92.44 89 GLN A N 1
ATOM 748 C CA . GLN A 1 89 ? 8.521 -1.331 2.890 1.00 92.44 89 GLN A CA 1
ATOM 749 C C . GLN A 1 89 ? 8.101 -1.554 4.347 1.00 92.44 89 GLN A C 1
ATOM 751 O O . GLN A 1 89 ? 7.998 -0.585 5.100 1.00 92.44 89 GLN A O 1
ATOM 756 N N . GLY A 1 90 ? 7.956 -2.812 4.773 1.00 90.31 90 GLY A N 1
ATOM 757 C CA . GLY A 1 90 ? 7.665 -3.191 6.157 1.00 90.31 90 GLY A CA 1
ATOM 758 C C . GLY A 1 90 ? 8.734 -2.729 7.154 1.00 90.31 90 GLY A C 1
ATOM 759 O O . GLY A 1 90 ? 8.408 -2.270 8.248 1.00 90.31 90 GLY A O 1
ATOM 760 N N . LEU A 1 91 ? 10.011 -2.727 6.753 1.00 89.94 91 LEU A N 1
ATOM 761 C CA . LEU A 1 91 ? 11.110 -2.161 7.551 1.00 89.94 91 LEU A CA 1
ATOM 762 C C . LEU A 1 91 ? 11.049 -0.628 7.681 1.00 89.94 91 LEU A C 1
ATOM 764 O O . LEU A 1 91 ? 11.746 -0.050 8.517 1.00 89.94 91 LEU A O 1
ATOM 768 N N . GLY A 1 92 ? 10.204 0.040 6.894 1.00 86.75 92 GLY A N 1
ATOM 769 C CA . GLY A 1 92 ? 10.016 1.488 6.901 1.00 86.75 92 GLY A CA 1
ATOM 770 C C . GLY A 1 92 ? 10.546 2.197 5.655 1.00 86.75 92 GLY A C 1
ATOM 771 O O . GLY A 1 92 ? 10.555 3.429 5.636 1.00 86.75 92 GLY A O 1
ATOM 772 N N . GLY A 1 93 ? 10.967 1.471 4.616 1.00 88.75 93 GLY A N 1
ATOM 773 C CA . GLY A 1 93 ? 11.345 2.063 3.336 1.00 88.75 93 GLY A CA 1
ATOM 774 C C . GLY A 1 93 ? 10.145 2.602 2.566 1.00 88.75 93 GLY A C 1
ATOM 775 O O . GLY A 1 93 ? 9.150 1.915 2.376 1.00 88.75 93 GLY A O 1
ATOM 776 N N . ASN A 1 94 ? 10.230 3.835 2.074 1.00 86.50 94 ASN A N 1
ATOM 777 C CA . ASN A 1 94 ? 9.200 4.367 1.188 1.00 86.50 94 ASN A CA 1
ATOM 778 C C . ASN A 1 94 ? 9.594 4.119 -0.269 1.00 86.50 94 ASN A C 1
ATOM 780 O O . ASN A 1 94 ? 10.551 4.715 -0.764 1.00 86.50 94 ASN A O 1
ATOM 784 N N . LEU A 1 95 ? 8.861 3.237 -0.947 1.00 90.19 95 LEU A N 1
ATOM 785 C CA . LEU A 1 95 ? 9.123 2.882 -2.337 1.00 90.19 95 LEU A CA 1
ATOM 786 C C . LEU A 1 95 ? 8.877 4.077 -3.273 1.00 90.19 95 LEU A C 1
ATOM 788 O O . LEU A 1 95 ? 7.765 4.605 -3.367 1.00 90.19 95 LEU A O 1
ATOM 792 N N . ARG A 1 96 ? 9.920 4.481 -4.007 1.00 87.50 96 ARG A N 1
ATOM 793 C CA . ARG A 1 96 ? 9.867 5.564 -4.998 1.00 87.50 96 ARG A CA 1
ATOM 794 C C . ARG A 1 96 ? 9.623 5.011 -6.397 1.00 87.50 96 ARG A C 1
ATOM 796 O O . ARG A 1 96 ? 8.599 5.338 -6.985 1.00 87.50 96 ARG A O 1
ATOM 803 N N . GLN A 1 97 ? 10.537 4.180 -6.897 1.00 89.50 97 GLN A N 1
ATOM 804 C CA . GLN A 1 97 ? 10.489 3.637 -8.257 1.00 89.50 97 GLN A CA 1
ATOM 805 C C . GLN A 1 97 ? 11.090 2.235 -8.315 1.00 89.50 97 GLN A C 1
ATOM 807 O O . GLN A 1 97 ? 12.176 2.020 -7.778 1.00 89.50 97 GLN A O 1
ATOM 812 N N . VAL A 1 98 ? 10.437 1.327 -9.040 1.00 93.81 98 VAL A N 1
ATOM 813 C CA . VAL A 1 98 ? 10.956 -0.007 -9.374 1.00 93.81 98 VAL A CA 1
ATOM 814 C C . VAL A 1 98 ? 11.530 0.010 -10.793 1.00 93.81 98 VAL A C 1
ATOM 816 O O . VAL A 1 98 ? 10.975 0.651 -11.688 1.00 93.81 98 VAL A O 1
ATOM 819 N N . SER A 1 99 ? 12.652 -0.678 -10.997 1.00 95.00 99 SER A N 1
ATOM 820 C CA . SER A 1 99 ? 13.262 -0.927 -12.301 1.00 95.00 99 SER A CA 1
ATOM 821 C C . SER A 1 99 ? 13.458 -2.426 -12.492 1.00 95.00 99 SER A C 1
ATOM 823 O O . SER A 1 99 ? 14.369 -3.023 -11.914 1.00 95.00 99 SER A O 1
ATOM 825 N N . ASN A 1 100 ? 12.614 -3.025 -13.334 1.00 94.12 100 ASN A N 1
ATOM 826 C CA . ASN A 1 100 ? 12.727 -4.437 -13.706 1.00 94.12 100 ASN A CA 1
ATOM 827 C C . ASN A 1 100 ? 14.067 -4.717 -14.398 1.00 94.12 100 ASN A C 1
ATOM 829 O O . ASN A 1 100 ? 14.728 -5.700 -14.069 1.00 94.12 100 ASN A O 1
ATOM 833 N N . TRP A 1 101 ? 14.500 -3.809 -15.278 1.00 93.88 101 TRP A N 1
ATOM 834 C CA . TRP A 1 101 ? 15.744 -3.934 -16.041 1.00 93.88 101 TRP A CA 1
ATOM 835 C C . TRP A 1 101 ? 16.993 -3.911 -15.150 1.00 93.88 101 TRP A C 1
ATOM 837 O O . TRP A 1 101 ? 17.896 -4.716 -15.325 1.00 93.88 101 TRP A O 1
ATOM 847 N N . LEU A 1 102 ? 17.037 -3.030 -14.143 1.00 95.44 102 LEU A N 1
ATOM 848 C CA . LEU A 1 102 ? 18.161 -2.989 -13.195 1.00 95.44 102 LEU A CA 1
ATOM 849 C C . LEU A 1 102 ? 18.068 -4.056 -12.096 1.00 95.44 102 LEU A C 1
ATOM 851 O O . LEU A 1 102 ? 18.982 -4.147 -11.278 1.00 95.44 102 LEU A O 1
ATOM 855 N N . ASN A 1 103 ? 16.957 -4.796 -12.030 1.00 96.69 103 ASN A N 1
ATOM 856 C CA . ASN A 1 103 ? 16.571 -5.599 -10.873 1.00 96.69 103 ASN A CA 1
ATOM 857 C C . ASN A 1 103 ? 16.750 -4.827 -9.553 1.00 96.69 103 ASN A C 1
ATOM 859 O O . ASN A 1 103 ? 17.464 -5.251 -8.642 1.00 96.69 103 ASN A O 1
ATOM 863 N N . ALA A 1 104 ? 16.166 -3.631 -9.492 1.00 97.44 104 ALA A N 1
ATOM 864 C CA . ALA A 1 104 ? 16.401 -2.697 -8.403 1.00 97.44 104 ALA A CA 1
ATOM 865 C C . ALA A 1 104 ? 15.159 -1.867 -8.093 1.00 97.44 104 ALA A C 1
ATOM 867 O O . ALA A 1 104 ? 14.302 -1.638 -8.949 1.00 97.44 104 ALA A O 1
ATOM 868 N N . ALA A 1 105 ? 15.095 -1.347 -6.874 1.00 97.62 105 ALA A N 1
ATOM 869 C CA . ALA A 1 105 ? 14.092 -0.373 -6.480 1.00 97.62 105 ALA A CA 1
ATOM 870 C C . ALA A 1 105 ? 14.733 0.766 -5.687 1.00 97.62 105 ALA A C 1
ATOM 872 O O . ALA A 1 105 ? 15.641 0.562 -4.884 1.00 97.62 105 ALA A O 1
ATOM 873 N N . SER A 1 106 ? 14.278 1.986 -5.946 1.00 95.12 106 SER A N 1
ATOM 874 C CA . SER A 1 106 ? 14.681 3.165 -5.191 1.00 95.12 106 SER A CA 1
ATOM 875 C C . SER A 1 106 ? 13.710 3.401 -4.049 1.00 95.12 106 SER A C 1
ATOM 877 O O . SER A 1 106 ? 12.490 3.345 -4.225 1.00 95.12 106 SER A O 1
ATOM 879 N N . PHE A 1 107 ? 14.262 3.702 -2.884 1.00 92.19 107 PHE A N 1
ATOM 880 C CA . PHE A 1 107 ? 13.510 3.975 -1.676 1.00 92.19 107 PHE A CA 1
ATOM 881 C C . PHE A 1 107 ? 13.981 5.277 -1.047 1.00 92.19 107 PHE A C 1
ATOM 883 O O . PHE A 1 107 ? 15.142 5.668 -1.176 1.00 92.19 107 PHE A O 1
ATOM 890 N N . GLN A 1 108 ? 13.073 5.927 -0.329 1.00 87.44 108 GLN A N 1
ATOM 891 C CA . GLN A 1 108 ? 13.456 6.835 0.734 1.00 87.44 108 GLN A CA 1
ATOM 892 C C . GLN A 1 108 ? 13.594 6.030 2.032 1.00 87.44 108 GLN A C 1
ATOM 894 O O . GLN A 1 108 ? 12.623 5.428 2.496 1.00 87.44 108 GLN A O 1
ATOM 899 N N . LEU A 1 109 ? 14.805 5.983 2.581 1.00 85.12 109 LEU A N 1
ATOM 900 C CA . LEU A 1 109 ? 15.204 5.178 3.730 1.00 85.12 109 LEU A CA 1
ATOM 901 C C . LEU A 1 109 ? 15.923 6.061 4.753 1.00 85.12 109 LEU A C 1
ATOM 903 O O . LEU A 1 109 ? 16.893 6.729 4.391 1.00 85.12 109 LEU A O 1
ATOM 907 N N . PRO A 1 110 ? 15.537 6.011 6.038 1.00 80.19 110 PRO A N 1
ATOM 908 C CA . PRO A 1 110 ? 16.370 6.558 7.093 1.00 80.19 110 PRO A CA 1
ATOM 909 C C . PRO A 1 110 ? 17.767 5.938 7.057 1.00 80.19 110 PRO A C 1
ATOM 911 O O . PRO A 1 110 ? 17.901 4.716 6.920 1.00 80.19 110 PRO A O 1
ATOM 914 N N . LYS A 1 111 ? 18.820 6.746 7.232 1.00 82.38 111 LYS A N 1
ATOM 915 C CA . LYS A 1 111 ? 20.212 6.251 7.163 1.00 82.38 111 LYS A CA 1
ATOM 916 C C . LYS A 1 111 ? 20.479 5.108 8.144 1.00 82.38 111 LYS A C 1
ATOM 918 O O . LYS A 1 111 ? 21.237 4.187 7.849 1.00 82.38 111 LYS A O 1
ATOM 923 N N . ALA A 1 112 ? 19.801 5.136 9.291 1.00 80.31 112 ALA A N 1
ATOM 924 C CA . ALA A 1 112 ? 19.864 4.094 10.308 1.00 80.31 112 ALA A CA 1
ATOM 925 C C . ALA A 1 112 ? 19.398 2.706 9.821 1.00 80.31 112 ALA A C 1
ATOM 927 O O . ALA A 1 112 ? 19.790 1.704 10.419 1.00 80.31 112 ALA A O 1
ATOM 928 N N . LEU A 1 113 ? 18.588 2.625 8.757 1.00 85.56 113 LEU A N 1
ATOM 929 C CA . LEU A 1 113 ? 18.131 1.357 8.183 1.00 85.56 113 LEU A CA 1
ATOM 930 C C . LEU A 1 113 ? 19.119 0.758 7.176 1.00 85.56 113 LEU A C 1
ATOM 932 O O . LEU A 1 113 ? 19.047 -0.441 6.921 1.00 85.56 113 LEU A O 1
ATOM 936 N N . LEU A 1 114 ? 20.063 1.531 6.626 1.00 88.50 114 LEU A N 1
ATOM 937 C CA . LEU A 1 114 ? 20.937 1.065 5.539 1.00 88.50 114 LEU A CA 1
ATOM 938 C C . LEU A 1 114 ? 21.729 -0.211 5.876 1.00 88.50 114 LEU A C 1
ATOM 940 O O . LEU A 1 114 ? 21.720 -1.121 5.046 1.00 88.50 114 LEU A O 1
ATOM 944 N N . PRO A 1 115 ? 22.347 -0.364 7.069 1.00 89.19 115 PRO A N 1
ATOM 945 C CA . PRO A 1 115 ? 23.046 -1.605 7.409 1.00 89.19 115 PRO A CA 1
ATOM 946 C C . PRO A 1 115 ? 22.110 -2.818 7.455 1.00 89.19 115 PRO A C 1
ATOM 948 O O . PRO A 1 115 ? 22.501 -3.913 7.058 1.00 89.19 115 PRO A O 1
ATOM 951 N N . LYS A 1 116 ? 20.864 -2.614 7.903 1.00 89.75 116 LYS A N 1
ATOM 952 C CA . LYS A 1 116 ? 19.837 -3.659 7.979 1.00 89.75 116 LYS A CA 1
ATOM 953 C C . LYS A 1 116 ? 19.321 -4.049 6.594 1.00 89.75 116 LYS A C 1
ATOM 955 O O . LYS A 1 116 ? 19.176 -5.230 6.323 1.00 89.75 116 LYS A O 1
ATOM 960 N N . ILE A 1 117 ? 19.096 -3.082 5.702 1.00 92.75 117 ILE A N 1
ATOM 961 C CA . ILE A 1 117 ? 18.716 -3.368 4.310 1.00 92.75 117 ILE A CA 1
ATOM 962 C C . ILE A 1 117 ? 19.856 -4.086 3.582 1.00 92.75 117 ILE A C 1
ATOM 964 O O . ILE A 1 117 ? 19.625 -5.071 2.890 1.00 92.75 117 ILE A O 1
ATOM 968 N N . CYS A 1 118 ? 21.100 -3.646 3.782 1.00 92.56 118 CYS A N 1
ATOM 969 C CA . CYS A 1 118 ? 22.263 -4.285 3.177 1.00 92.56 118 CYS A CA 1
ATOM 970 C C . CYS A 1 118 ? 22.477 -5.721 3.683 1.00 92.56 118 CYS A C 1
ATOM 972 O O . CYS A 1 118 ? 23.063 -6.530 2.969 1.00 92.56 118 CYS A O 1
ATOM 974 N N . SER A 1 119 ? 22.030 -6.070 4.896 1.00 92.56 119 SER A N 1
ATOM 975 C CA . SER A 1 119 ? 22.179 -7.430 5.428 1.00 92.56 119 SER A CA 1
ATOM 976 C C . SER A 1 119 ? 21.145 -8.421 4.890 1.00 92.56 119 SER A C 1
ATOM 978 O O . SER A 1 119 ? 21.376 -9.625 5.005 1.00 92.56 119 SER A O 1
ATOM 980 N N . LEU A 1 120 ? 20.073 -7.954 4.237 1.00 94.50 120 LEU A N 1
ATOM 981 C CA . LEU A 1 120 ? 19.079 -8.822 3.600 1.00 94.50 120 LEU A CA 1
ATOM 982 C C . LEU A 1 120 ? 19.755 -9.736 2.562 1.00 94.50 120 LEU A C 1
ATOM 984 O O . LEU A 1 120 ? 20.616 -9.271 1.806 1.00 94.50 120 LEU A O 1
ATOM 988 N N . PRO A 1 121 ? 19.415 -11.037 2.519 1.00 93.00 121 PRO A N 1
ATOM 989 C CA . PRO 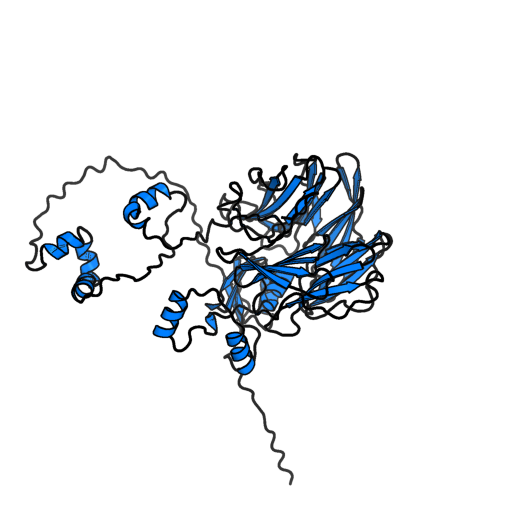A 1 121 ? 20.143 -12.017 1.710 1.00 93.00 121 PRO A CA 1
ATOM 990 C C . PRO A 1 121 ? 20.032 -11.734 0.211 1.00 93.00 121 PRO A C 1
ATOM 992 O O . PRO A 1 121 ? 20.987 -11.956 -0.522 1.00 93.00 121 PRO A O 1
ATOM 995 N N . TYR A 1 122 ? 18.904 -11.166 -0.212 1.00 94.25 122 TYR A N 1
ATOM 996 C CA . TYR A 1 122 ? 18.612 -10.841 -1.602 1.00 94.25 122 TYR A CA 1
ATOM 997 C C . TYR A 1 122 ? 19.080 -9.439 -2.028 1.00 94.25 122 TYR A C 1
ATOM 999 O O . TYR A 1 122 ? 18.812 -9.017 -3.149 1.00 94.25 122 TYR A O 1
ATOM 1007 N N . VAL A 1 123 ? 19.755 -8.686 -1.151 1.00 96.44 123 VAL A N 1
ATOM 1008 C CA . VAL A 1 123 ? 20.327 -7.365 -1.461 1.00 96.44 123 VAL A CA 1
ATOM 1009 C C . VAL A 1 123 ? 21.833 -7.501 -1.639 1.00 96.44 123 VAL A C 1
ATOM 1011 O O . VAL A 1 123 ? 22.531 -7.940 -0.717 1.00 96.44 123 VAL A O 1
ATOM 1014 N N . TYR A 1 124 ? 22.338 -7.088 -2.806 1.00 94.88 124 TYR A N 1
ATOM 1015 C CA . TYR A 1 124 ? 23.774 -7.124 -3.096 1.00 94.88 124 TYR A CA 1
ATOM 1016 C C . TYR A 1 124 ? 24.429 -5.749 -3.168 1.00 94.88 124 TYR A C 1
ATOM 1018 O O . TYR A 1 124 ? 25.642 -5.683 -3.009 1.00 94.88 124 TYR A O 1
ATOM 1026 N N . ASP A 1 125 ? 23.685 -4.668 -3.420 1.00 94.94 125 ASP A N 1
ATOM 1027 C CA . ASP A 1 125 ? 24.279 -3.331 -3.486 1.00 94.94 125 ASP A CA 1
ATOM 1028 C C . ASP A 1 125 ? 23.296 -2.215 -3.131 1.00 94.94 125 ASP A C 1
ATOM 1030 O O . ASP A 1 125 ? 22.089 -2.318 -3.366 1.00 94.94 125 ASP A O 1
ATOM 1034 N N . LEU A 1 126 ? 23.841 -1.125 -2.590 1.00 95.25 126 LEU A N 1
ATOM 1035 C CA . LEU A 1 126 ? 23.130 0.111 -2.288 1.00 95.25 126 LEU A CA 1
ATOM 1036 C C . LEU A 1 126 ? 23.836 1.276 -2.988 1.00 95.25 126 LEU A C 1
ATOM 1038 O O . LEU A 1 126 ? 25.036 1.474 -2.817 1.00 95.25 126 LEU A O 1
ATOM 1042 N N . LYS A 1 127 ? 23.108 2.100 -3.745 1.00 93.31 127 LYS A N 1
ATOM 1043 C CA . LYS A 1 127 ? 23.683 3.297 -4.390 1.00 93.31 127 LYS A CA 1
ATOM 1044 C C . LYS A 1 127 ? 22.847 4.536 -4.113 1.00 93.31 127 LYS A C 1
ATOM 1046 O O . LYS A 1 127 ? 21.626 4.432 -4.068 1.00 93.31 127 LYS A O 1
ATOM 1051 N N . PRO A 1 128 ? 23.454 5.723 -3.971 1.00 92.06 128 PRO A N 1
ATOM 1052 C CA . PRO A 1 128 ? 22.676 6.944 -3.836 1.00 92.06 128 PRO A CA 1
ATOM 1053 C C . PRO A 1 128 ? 21.873 7.202 -5.118 1.00 92.06 128 PRO A C 1
ATOM 1055 O O . PRO A 1 128 ? 22.365 6.992 -6.230 1.00 92.06 128 PRO A O 1
ATOM 1058 N N . VAL A 1 129 ? 20.642 7.690 -4.976 1.00 88.62 129 VAL A N 1
ATOM 1059 C CA . VAL A 1 129 ? 19.910 8.285 -6.099 1.00 88.62 129 VAL A CA 1
ATOM 1060 C C . VAL A 1 129 ? 20.554 9.638 -6.393 1.00 88.62 129 VAL A C 1
ATOM 1062 O O . VAL A 1 129 ? 20.675 10.483 -5.507 1.00 88.62 129 VAL A O 1
ATOM 1065 N N . VAL A 1 130 ? 20.985 9.854 -7.636 1.00 80.62 130 VAL A N 1
ATOM 1066 C CA . VAL A 1 130 ? 21.573 11.136 -8.040 1.00 80.62 130 VAL A CA 1
ATOM 1067 C C . VAL A 1 130 ? 20.483 12.204 -8.020 1.00 80.62 130 VAL A C 1
ATOM 1069 O O . VAL A 1 130 ? 19.488 12.106 -8.734 1.00 80.62 130 VAL A O 1
ATO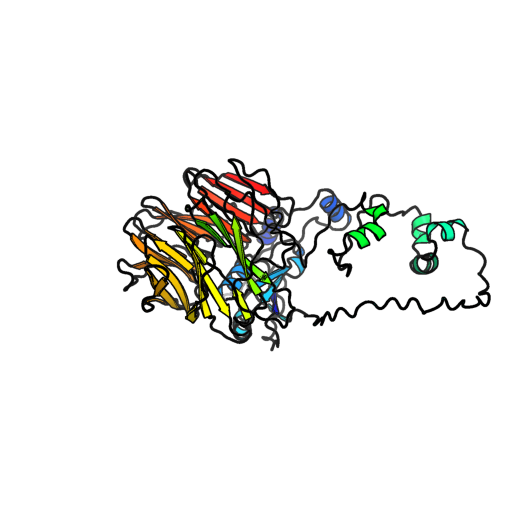M 1072 N N . VAL A 1 131 ? 20.678 13.232 -7.196 1.00 70.31 131 VAL A N 1
ATOM 1073 C CA . VAL A 1 131 ? 19.760 14.368 -7.081 1.00 70.31 131 VAL A CA 1
ATOM 1074 C C . VAL A 1 131 ? 20.407 15.590 -7.714 1.00 70.31 131 VAL A C 1
ATOM 1076 O O . VAL A 1 131 ? 21.460 16.049 -7.268 1.00 70.31 131 VAL A O 1
ATOM 1079 N N . GLN A 1 132 ? 19.754 16.165 -8.721 1.00 61.00 132 GLN A N 1
ATOM 1080 C CA . GLN A 1 132 ? 20.139 17.471 -9.237 1.00 61.00 132 GLN A CA 1
ATOM 1081 C C . GLN A 1 132 ? 19.468 18.561 -8.393 1.00 61.00 132 GLN A C 1
ATOM 1083 O O . GLN A 1 132 ? 18.250 18.733 -8.426 1.00 61.00 132 GLN A O 1
ATOM 1088 N N . LYS A 1 133 ? 20.260 19.322 -7.629 1.00 53.81 133 LYS A N 1
ATOM 1089 C CA . LYS A 1 133 ? 19.781 20.510 -6.905 1.00 53.81 133 LYS A CA 1
ATOM 1090 C C . LYS A 1 133 ? 19.568 21.662 -7.889 1.00 53.81 133 LYS A C 1
ATOM 1092 O O . LYS A 1 133 ? 20.408 22.548 -8.015 1.00 53.81 133 LYS A O 1
ATOM 1097 N N . ALA A 1 134 ? 18.468 21.645 -8.633 1.00 44.72 134 ALA A N 1
ATOM 1098 C CA . ALA A 1 134 ? 18.080 22.801 -9.426 1.00 44.72 134 ALA A CA 1
ATOM 1099 C C . ALA A 1 134 ? 17.402 23.826 -8.504 1.00 44.72 134 ALA A C 1
ATOM 1101 O O . ALA A 1 134 ? 16.213 23.720 -8.217 1.00 44.72 134 ALA A O 1
ATOM 1102 N N . CYS A 1 135 ? 18.139 24.843 -8.045 1.00 39.81 135 CYS A N 1
ATOM 1103 C CA . CYS A 1 135 ? 17.494 26.084 -7.626 1.00 39.81 135 CYS A CA 1
ATOM 1104 C C . CYS A 1 135 ? 16.870 26.687 -8.887 1.00 39.81 135 CYS A C 1
ATOM 1106 O O . CYS A 1 135 ? 17.557 27.311 -9.698 1.00 39.81 135 CYS A O 1
ATOM 1108 N N . ILE A 1 136 ? 15.575 26.447 -9.105 1.00 43.31 136 ILE A N 1
ATOM 1109 C CA . ILE A 1 136 ? 14.824 27.115 -10.166 1.00 43.31 136 ILE A CA 1
ATOM 1110 C C . ILE A 1 136 ? 14.570 28.544 -9.684 1.00 43.31 136 ILE A C 1
ATOM 1112 O O . ILE A 1 136 ? 13.446 28.941 -9.394 1.00 43.31 136 ILE A O 1
ATOM 1116 N N . THR A 1 137 ? 15.623 29.359 -9.612 1.00 36.56 137 THR A N 1
ATOM 1117 C CA . THR A 1 137 ? 15.426 30.792 -9.773 1.00 36.56 137 THR A CA 1
ATOM 1118 C C . THR A 1 137 ? 14.961 30.942 -11.212 1.00 36.56 137 THR A C 1
ATOM 1120 O O . THR A 1 137 ? 15.769 30.849 -12.139 1.00 36.56 137 THR A O 1
ATOM 1123 N N . GLN A 1 138 ? 13.654 31.104 -11.427 1.00 39.31 138 GLN A N 1
ATOM 1124 C CA . GLN A 1 138 ? 13.161 31.593 -12.706 1.00 39.31 138 GLN A CA 1
ATOM 1125 C C . GLN A 1 138 ? 13.724 33.005 -12.859 1.00 39.31 138 GLN A C 1
ATOM 1127 O O . GLN A 1 138 ? 13.097 33.989 -12.481 1.00 39.31 138 GLN A O 1
ATOM 1132 N N . LYS A 1 139 ? 14.962 33.122 -13.351 1.00 32.84 139 LYS A N 1
ATOM 1133 C CA . LYS A 1 139 ? 15.436 34.399 -13.858 1.00 32.84 139 LYS A CA 1
ATOM 1134 C C . LYS A 1 139 ? 14.470 34.723 -14.992 1.00 32.84 139 LYS A C 1
ATOM 1136 O O . LYS A 1 139 ? 14.376 33.900 -15.907 1.00 32.84 139 LYS A O 1
ATOM 1141 N N . PRO A 1 140 ? 13.731 35.846 -14.939 1.00 34.28 140 PRO A N 1
ATOM 1142 C CA . PRO A 1 140 ? 12.912 36.242 -16.067 1.00 34.28 140 PRO A CA 1
ATOM 1143 C C . PRO A 1 140 ? 13.822 36.215 -17.286 1.00 34.28 140 PRO A C 1
ATOM 1145 O O . PRO A 1 140 ? 14.917 36.792 -17.261 1.00 34.28 140 PRO A O 1
ATOM 1148 N N . PHE A 1 141 ? 13.414 35.466 -18.307 1.00 38.81 141 PHE A N 1
ATOM 1149 C CA . PHE A 1 141 ? 14.108 35.456 -19.579 1.00 38.81 141 PHE A CA 1
ATOM 1150 C C . PHE A 1 141 ? 14.024 36.883 -20.116 1.00 38.81 141 PHE A C 1
ATOM 1152 O O . PHE A 1 141 ? 13.021 37.292 -20.695 1.00 38.81 141 PHE A O 1
ATOM 1159 N N . LYS A 1 142 ? 15.051 37.692 -19.836 1.00 33.91 142 LYS A N 1
ATOM 1160 C CA . LYS A 1 142 ? 15.191 39.014 -20.430 1.00 33.91 142 LYS A CA 1
ATOM 1161 C C . LYS A 1 142 ? 15.495 38.763 -21.896 1.00 33.91 142 LYS A C 1
ATOM 1163 O O . LYS A 1 142 ? 16.657 38.581 -22.261 1.00 33.91 142 LYS A O 1
ATOM 1168 N N . ILE A 1 143 ? 14.450 38.734 -22.723 1.00 37.44 143 ILE A N 1
ATOM 1169 C CA . ILE A 1 143 ? 14.599 38.900 -24.163 1.00 37.44 143 ILE A CA 1
ATOM 1170 C C . ILE A 1 143 ? 15.310 40.234 -24.323 1.00 37.44 143 ILE A C 1
ATOM 1172 O O . ILE A 1 143 ? 14.742 41.300 -24.092 1.00 37.44 143 ILE A O 1
ATOM 1176 N N . ASN A 1 144 ? 16.598 40.178 -24.635 1.00 38.62 144 ASN A N 1
ATOM 1177 C CA . ASN A 1 144 ? 17.356 41.371 -24.932 1.00 38.62 144 ASN A CA 1
ATOM 1178 C C . ASN A 1 144 ? 16.972 41.774 -26.359 1.00 38.62 144 ASN A C 1
ATOM 1180 O O . ASN A 1 144 ? 17.694 41.471 -27.306 1.00 38.62 144 ASN A O 1
ATOM 1184 N N . LEU A 1 145 ? 15.809 42.421 -26.501 1.00 45.50 145 LEU A N 1
ATOM 1185 C CA . LEU A 1 145 ? 15.296 42.980 -27.762 1.00 45.50 145 LEU A CA 1
ATOM 1186 C C . LEU A 1 145 ? 16.281 43.987 -28.391 1.00 45.50 145 LEU A C 1
ATOM 1188 O O . LEU A 1 145 ? 16.149 44.336 -29.557 1.00 45.50 145 LEU A O 1
ATOM 1192 N N . ASN A 1 146 ? 17.313 44.390 -27.640 1.00 39.25 146 ASN A N 1
ATOM 1193 C CA . ASN A 1 146 ? 18.346 45.334 -28.051 1.00 39.25 146 ASN A CA 1
ATOM 1194 C C . ASN A 1 146 ? 19.682 44.687 -28.438 1.00 39.25 146 ASN A C 1
ATOM 1196 O O . ASN A 1 146 ? 20.639 45.409 -28.722 1.00 39.25 146 ASN A O 1
ATOM 1200 N N . LYS A 1 147 ? 19.781 43.351 -28.536 1.00 39.62 147 LYS A N 1
ATOM 1201 C CA . LYS A 1 147 ? 20.770 42.789 -29.466 1.00 39.62 147 LYS A CA 1
ATOM 1202 C C . LYS A 1 147 ? 20.200 42.978 -30.860 1.00 39.62 147 LYS A C 1
ATOM 1204 O O . LYS A 1 147 ? 19.638 42.057 -31.446 1.00 39.62 147 LYS A O 1
ATOM 1209 N N . SER A 1 148 ? 20.357 44.207 -31.355 1.00 39.69 148 SER A N 1
ATOM 1210 C CA . SER A 1 148 ? 20.355 44.485 -32.778 1.00 39.69 148 SER A CA 1
ATOM 1211 C C . SER A 1 148 ? 21.058 43.324 -33.457 1.00 39.69 148 SER A C 1
ATOM 1213 O O . SER A 1 148 ? 22.144 42.901 -33.041 1.00 39.69 148 SER A O 1
ATOM 1215 N N . VAL A 1 149 ? 20.372 42.761 -34.445 1.00 40.03 149 VAL A N 1
ATOM 1216 C CA . VAL A 1 149 ? 20.957 41.902 -35.458 1.00 40.03 149 VAL A CA 1
ATOM 1217 C C . VAL A 1 149 ? 22.284 42.555 -35.814 1.00 40.03 149 VAL A C 1
ATOM 1219 O O . VAL A 1 149 ? 22.319 43.568 -36.511 1.00 40.03 149 VAL A O 1
ATOM 1222 N N . ARG A 1 150 ? 23.394 42.040 -35.270 1.00 38.12 150 ARG A N 1
ATOM 1223 C CA . ARG A 1 150 ? 24.691 42.315 -35.859 1.00 38.12 150 ARG A CA 1
ATOM 1224 C C . ARG A 1 150 ? 24.524 41.685 -37.221 1.00 38.12 150 ARG A C 1
ATOM 1226 O O . ARG A 1 150 ? 24.586 40.463 -37.330 1.00 38.12 150 ARG A O 1
ATOM 1233 N N . GLN A 1 151 ? 24.227 42.518 -38.215 1.00 42.28 151 GLN A N 1
ATOM 1234 C CA . GLN A 1 151 ? 24.499 42.222 -39.603 1.00 42.28 151 GLN A CA 1
ATOM 1235 C C . GLN A 1 151 ? 25.985 41.892 -39.621 1.00 42.28 151 GLN A C 1
ATOM 1237 O O . GLN A 1 151 ? 26.853 42.756 -39.731 1.00 42.28 151 GLN A O 1
ATOM 1242 N N . ARG A 1 152 ? 26.289 40.618 -39.375 1.00 38.81 152 ARG A N 1
ATOM 1243 C CA . ARG A 1 152 ? 27.545 40.025 -39.761 1.00 38.81 152 ARG A CA 1
ATOM 1244 C C . ARG A 1 152 ? 27.495 40.210 -41.263 1.00 38.81 152 ARG A C 1
ATOM 1246 O O . ARG A 1 152 ? 26.738 39.518 -41.930 1.00 38.81 152 ARG A O 1
ATOM 1253 N N . GLN A 1 153 ? 28.190 41.232 -41.758 1.00 39.31 153 GLN A N 1
ATOM 1254 C CA . GLN A 1 153 ? 28.531 41.295 -43.164 1.00 39.31 153 GLN A CA 1
ATOM 1255 C C . GLN A 1 153 ? 29.135 39.933 -43.469 1.00 39.31 153 GLN A C 1
ATOM 1257 O O . GLN A 1 153 ? 30.188 39.576 -42.932 1.00 39.31 153 GLN A O 1
ATOM 1262 N N . GLU A 1 154 ? 28.376 39.139 -44.213 1.00 42.25 154 GLU A N 1
ATOM 1263 C CA . GLU A 1 154 ? 28.788 37.853 -44.726 1.00 42.25 154 GLU A CA 1
ATOM 1264 C C . GLU A 1 154 ? 30.012 38.123 -45.597 1.00 42.25 154 GLU A C 1
ATOM 1266 O O . GLU A 1 154 ? 29.916 38.461 -46.774 1.00 42.25 154 GLU A O 1
ATOM 1271 N N . LYS A 1 155 ? 31.204 38.040 -44.999 1.00 37.84 155 LYS A N 1
ATOM 1272 C CA . LYS A 1 155 ? 32.421 37.844 -45.773 1.00 37.84 155 LYS A CA 1
ATOM 1273 C C . LYS A 1 155 ? 32.242 36.493 -46.438 1.00 37.84 155 LYS A C 1
ATOM 1275 O O . LYS A 1 155 ? 32.280 35.474 -45.752 1.00 37.84 155 LYS A O 1
ATOM 1280 N N . GLY A 1 156 ? 31.959 36.544 -47.739 1.00 42.31 156 GLY A N 1
ATOM 1281 C CA . GLY A 1 156 ? 31.593 35.414 -48.577 1.00 42.31 156 GLY A CA 1
ATOM 1282 C C . GLY A 1 156 ? 32.423 34.180 -48.266 1.00 42.31 156 GLY A C 1
ATOM 1283 O O . GLY A 1 156 ? 33.586 34.077 -48.654 1.00 42.31 156 GLY A O 1
ATOM 1284 N N . ILE A 1 157 ? 31.798 33.234 -47.570 1.00 38.53 157 ILE A N 1
ATOM 1285 C CA . ILE A 1 157 ? 32.271 31.862 -47.525 1.00 38.53 157 ILE A CA 1
ATOM 1286 C C . ILE A 1 157 ? 31.963 31.320 -48.915 1.00 38.53 157 ILE A C 1
ATOM 1288 O O . ILE A 1 157 ? 30.797 31.175 -49.286 1.00 38.53 157 ILE A O 1
ATOM 1292 N N . GLN A 1 158 ? 33.008 31.101 -49.714 1.00 39.53 158 GLN A N 1
ATOM 1293 C CA . GLN A 1 158 ? 32.881 30.432 -51.002 1.00 39.53 158 GLN A CA 1
ATOM 1294 C C . GLN A 1 158 ? 32.209 29.078 -50.770 1.00 39.53 158 GLN A C 1
ATOM 1296 O O . GLN A 1 158 ? 32.787 28.160 -50.188 1.00 39.53 158 GLN A O 1
ATOM 1301 N N . THR A 1 159 ? 30.956 28.982 -51.199 1.00 38.75 159 THR A N 1
ATOM 1302 C CA . THR A 1 159 ? 30.192 27.745 -51.195 1.00 38.75 159 THR A CA 1
ATOM 1303 C C . THR A 1 159 ? 30.856 26.792 -52.183 1.00 38.75 159 THR A C 1
ATOM 1305 O O . THR A 1 159 ? 30.923 27.061 -53.383 1.00 38.75 159 THR A O 1
ATOM 1308 N N . ARG A 1 160 ? 31.403 25.684 -51.668 1.00 39.78 160 ARG A N 1
ATOM 1309 C CA . ARG A 1 160 ? 31.844 24.565 -52.506 1.00 39.78 160 ARG A CA 1
ATOM 1310 C C . ARG A 1 160 ? 30.648 24.086 -53.337 1.00 39.78 160 ARG A C 1
ATOM 1312 O O . ARG A 1 160 ? 29.540 23.957 -52.817 1.00 39.78 160 ARG A O 1
ATOM 1319 N N . LYS A 1 161 ? 30.885 23.908 -54.637 1.00 47.78 161 LYS A N 1
ATOM 1320 C CA . LYS A 1 161 ? 29.931 23.347 -55.598 1.00 47.78 161 LYS A CA 1
ATOM 1321 C C . LYS A 1 161 ? 29.669 21.870 -55.276 1.00 47.78 161 LYS A C 1
ATOM 1323 O O . LYS A 1 161 ? 30.564 21.198 -54.778 1.00 47.78 161 LYS A O 1
ATOM 1328 N N . GLU A 1 162 ? 28.454 21.446 -55.627 1.00 46.16 162 GLU A N 1
ATOM 1329 C CA . GLU A 1 162 ? 27.778 20.169 -55.338 1.00 46.16 162 GLU A CA 1
ATOM 1330 C C . GLU A 1 162 ? 27.234 20.002 -53.911 1.00 46.16 162 GLU A C 1
ATOM 1332 O O . GLU A 1 162 ? 27.841 19.373 -53.057 1.00 46.16 162 GLU A O 1
ATOM 1337 N N . ASP A 1 163 ? 26.019 20.517 -53.686 1.00 47.25 163 ASP A N 1
ATOM 1338 C CA . ASP A 1 163 ? 24.945 19.670 -53.153 1.00 47.25 163 ASP A CA 1
ATOM 1339 C C . ASP A 1 163 ? 23.595 20.210 -53.653 1.00 47.25 163 ASP A C 1
ATOM 1341 O O . ASP A 1 163 ? 23.379 21.428 -53.687 1.00 47.25 163 ASP A O 1
ATOM 1345 N N . THR A 1 164 ? 22.736 19.335 -54.170 1.00 56.78 164 THR A N 1
ATOM 1346 C CA . THR A 1 164 ? 21.599 19.716 -55.027 1.00 56.78 164 THR A CA 1
ATOM 1347 C C . THR A 1 164 ? 20.643 20.687 -54.315 1.00 56.78 164 THR A C 1
ATOM 1349 O O . THR A 1 164 ? 20.399 20.604 -53.112 1.00 56.78 164 THR A O 1
ATOM 1352 N N . THR A 1 165 ? 20.071 21.643 -55.055 1.00 58.00 165 THR A N 1
ATOM 1353 C CA . THR A 1 165 ? 19.122 22.654 -54.539 1.00 58.00 165 THR A CA 1
ATOM 1354 C C . THR A 1 165 ? 17.943 22.031 -53.772 1.00 58.00 165 THR A C 1
ATOM 1356 O O . THR A 1 165 ? 17.324 22.685 -52.936 1.00 58.00 165 THR A O 1
ATOM 1359 N N . GLU A 1 166 ? 17.668 20.755 -54.028 1.00 59.00 166 GLU A N 1
ATOM 1360 C CA . GLU A 1 166 ? 16.695 19.910 -53.346 1.00 59.00 166 GLU A CA 1
ATOM 1361 C C . GLU A 1 166 ? 17.073 19.598 -51.883 1.00 59.00 166 GLU A C 1
ATOM 1363 O O . GLU A 1 166 ? 16.241 19.796 -50.999 1.00 59.00 166 GLU A O 1
ATOM 1368 N N . TYR A 1 167 ? 18.334 19.247 -51.584 1.00 62.16 167 TYR A N 1
ATOM 1369 C CA . TYR A 1 167 ? 18.807 18.975 -50.211 1.00 62.16 167 TYR A CA 1
ATOM 1370 C C . TYR A 1 167 ? 18.638 20.205 -49.318 1.00 62.16 167 TYR A C 1
ATOM 1372 O O . TYR A 1 167 ? 18.155 20.126 -48.186 1.00 62.16 167 TYR A O 1
ATOM 1380 N N . ARG A 1 168 ? 19.013 21.373 -49.850 1.00 64.31 168 ARG A N 1
ATOM 1381 C CA . ARG A 1 168 ? 18.954 22.643 -49.119 1.00 64.31 168 ARG A CA 1
ATOM 1382 C C . ARG A 1 168 ? 17.514 23.141 -48.939 1.00 64.31 168 ARG A C 1
ATOM 1384 O O . ARG A 1 168 ? 17.234 23.785 -47.933 1.00 64.31 168 ARG A O 1
ATOM 1391 N N . ARG A 1 169 ? 16.596 22.807 -49.858 1.00 68.38 169 ARG A N 1
ATOM 1392 C CA . ARG A 1 169 ? 15.150 23.066 -49.702 1.00 68.38 169 ARG A CA 1
ATOM 1393 C C . ARG A 1 169 ? 14.493 22.139 -48.680 1.00 68.38 169 ARG A C 1
ATOM 1395 O O . ARG A 1 169 ? 13.635 22.609 -47.944 1.00 68.38 169 ARG A O 1
ATOM 1402 N N . LEU A 1 170 ? 14.890 20.865 -48.626 1.00 71.50 170 LEU A N 1
ATOM 1403 C CA . LEU A 1 170 ? 14.293 19.875 -47.724 1.00 71.50 170 LEU A CA 1
ATOM 1404 C C . LEU A 1 170 ? 14.714 20.083 -46.261 1.00 71.50 170 LEU A C 1
ATOM 1406 O O . LEU A 1 170 ? 13.867 20.091 -45.375 1.00 71.50 170 LEU A O 1
ATOM 1410 N N . TYR A 1 171 ? 16.012 20.267 -46.001 1.00 73.50 171 TYR A N 1
ATOM 1411 C CA . TYR A 1 171 ? 16.543 20.368 -44.632 1.00 73.50 171 TYR A CA 1
ATOM 1412 C C . TYR A 1 171 ? 16.714 21.811 -44.136 1.00 73.50 171 TYR A C 1
ATOM 1414 O O . TYR A 1 171 ? 16.867 22.043 -42.932 1.00 73.50 171 TYR A O 1
ATOM 1422 N N . GLY A 1 172 ? 16.694 22.793 -45.041 1.00 80.44 172 GLY A N 1
ATOM 1423 C CA . GLY A 1 172 ? 16.806 24.206 -44.689 1.00 80.44 172 GLY A CA 1
ATOM 1424 C C . GLY A 1 172 ? 18.046 24.503 -43.826 1.00 80.44 172 GLY A C 1
ATOM 1425 O O . GLY A 1 172 ? 19.124 23.965 -44.096 1.00 80.44 172 GLY A O 1
ATOM 1426 N N . PRO A 1 173 ? 17.915 25.319 -42.763 1.00 79.75 173 PRO A N 1
ATOM 1427 C CA . PRO A 1 173 ? 19.025 25.665 -41.868 1.00 79.75 173 PRO A CA 1
ATOM 1428 C C . PRO A 1 173 ? 19.687 24.476 -41.151 1.00 79.75 173 PRO A C 1
ATOM 1430 O O . PRO A 1 173 ? 20.803 24.615 -40.662 1.00 79.75 173 PRO A O 1
ATOM 1433 N N . SER A 1 174 ? 19.027 23.314 -41.082 1.00 80.38 174 SER A N 1
ATOM 1434 C CA . SER A 1 174 ? 19.561 22.114 -40.417 1.00 80.38 174 SER A CA 1
ATOM 1435 C C . SER A 1 174 ? 20.441 21.240 -41.323 1.00 80.38 174 SER A C 1
ATOM 1437 O O . SER A 1 174 ? 20.983 20.236 -40.860 1.00 80.38 174 SER A O 1
ATOM 1439 N N . LEU A 1 175 ? 20.608 21.602 -42.607 1.00 83.19 175 LEU A N 1
ATOM 1440 C CA . LEU A 1 175 ? 21.322 20.778 -43.592 1.00 83.19 175 LEU A CA 1
ATOM 1441 C C . LEU A 1 175 ? 22.735 20.406 -43.137 1.00 83.19 175 LEU A C 1
ATOM 1443 O O . LEU A 1 175 ? 23.101 19.242 -43.224 1.00 83.19 175 LEU A O 1
ATOM 1447 N N . GLU A 1 176 ? 23.520 21.367 -42.652 1.00 82.38 176 GLU A N 1
ATOM 1448 C CA . GLU A 1 176 ? 24.920 21.126 -42.280 1.00 82.38 176 GLU A CA 1
ATOM 1449 C C . GLU A 1 176 ? 25.027 20.093 -41.147 1.00 82.38 176 GLU A C 1
ATOM 1451 O O . GLU A 1 176 ? 25.828 19.165 -41.223 1.00 82.38 176 GLU A O 1
ATOM 1456 N N . GLN A 1 177 ? 24.149 20.189 -40.145 1.00 85.88 177 GLN A N 1
ATOM 1457 C CA . GLN A 1 177 ? 24.085 19.254 -39.017 1.00 85.88 177 GLN A CA 1
ATOM 1458 C C . GLN A 1 177 ? 23.627 17.861 -39.469 1.00 85.88 17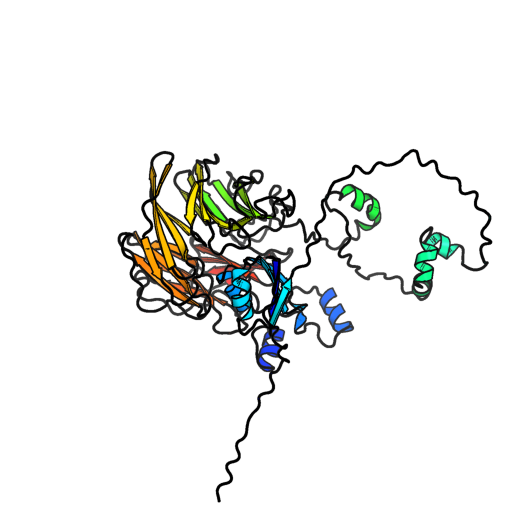7 GLN A C 1
ATOM 1460 O O . GLN A 1 177 ? 24.227 16.852 -39.104 1.00 85.88 177 GLN A O 1
ATOM 1465 N N . ASN A 1 178 ? 22.598 17.799 -40.315 1.00 84.94 178 ASN A N 1
ATOM 1466 C CA . ASN A 1 178 ? 22.083 16.540 -40.851 1.00 84.94 178 ASN A CA 1
ATOM 1467 C C . ASN A 1 178 ? 23.091 15.853 -41.780 1.00 84.94 178 ASN A C 1
ATOM 1469 O O . ASN A 1 178 ? 23.237 14.631 -41.742 1.00 84.94 178 ASN A O 1
ATOM 1473 N N . ALA A 1 179 ? 23.818 16.627 -42.588 1.00 85.62 179 ALA A N 1
ATOM 1474 C CA . ALA A 1 179 ? 24.867 16.128 -43.467 1.00 85.62 179 ALA A CA 1
ATOM 1475 C C . ALA A 1 179 ? 26.036 15.530 -42.671 1.00 85.62 179 ALA A C 1
ATOM 1477 O O . ALA A 1 179 ? 26.517 14.458 -43.034 1.00 85.62 179 ALA A O 1
ATOM 1478 N N . MET A 1 180 ? 26.435 16.146 -41.548 1.00 87.38 180 MET A N 1
ATOM 1479 C CA . MET A 1 180 ? 27.447 15.577 -40.642 1.00 87.38 180 MET A CA 1
ATOM 1480 C C . MET A 1 180 ? 27.054 14.193 -40.107 1.00 87.38 180 MET A C 1
ATOM 1482 O O . MET A 1 180 ? 27.918 13.342 -39.917 1.00 87.38 180 MET A O 1
ATOM 1486 N N . LEU A 1 181 ? 25.758 13.959 -39.886 1.00 89.19 181 LEU A N 1
ATOM 1487 C CA . LEU A 1 181 ? 25.216 12.680 -39.417 1.00 89.19 181 LEU A CA 1
ATOM 1488 C C . LEU A 1 181 ? 24.915 11.692 -40.560 1.00 89.19 181 LEU A C 1
ATOM 1490 O O . LEU A 1 181 ? 24.440 10.587 -40.310 1.00 89.19 181 LEU A O 1
ATOM 1494 N N . GLY A 1 182 ? 25.152 12.078 -41.820 1.00 87.12 182 GLY A N 1
ATOM 1495 C CA . GLY A 1 182 ? 24.839 11.257 -42.992 1.00 87.12 182 GLY A CA 1
ATOM 1496 C C . GLY A 1 182 ? 23.339 11.072 -43.256 1.00 87.12 182 GLY A C 1
ATOM 1497 O O . GLY A 1 182 ? 22.970 10.230 -44.076 1.00 87.12 182 GLY A O 1
ATOM 1498 N N . VAL A 1 183 ? 22.471 11.858 -42.605 1.00 86.81 183 VAL A N 1
ATOM 1499 C CA . VAL A 1 183 ? 21.004 11.757 -42.717 1.00 86.81 183 VAL A CA 1
ATOM 1500 C C . VAL A 1 183 ? 20.524 11.866 -44.172 1.00 86.81 183 VAL A C 1
ATOM 1502 O O . VAL A 1 183 ? 19.741 11.007 -44.589 1.00 86.81 183 VAL A O 1
ATOM 1505 N N . PRO A 1 184 ? 21.018 12.815 -44.996 1.00 84.75 184 PRO A N 1
ATOM 1506 C CA . PRO A 1 184 ? 20.605 12.889 -46.394 1.00 84.75 184 PRO A CA 1
ATOM 1507 C C . PRO A 1 184 ? 20.944 11.618 -47.186 1.00 84.75 184 PRO A C 1
ATOM 1509 O O . PRO A 1 184 ? 20.100 11.086 -47.901 1.00 84.75 184 PRO A O 1
ATOM 1512 N N . ALA A 1 185 ? 22.143 11.056 -47.010 1.00 83.81 185 ALA A N 1
ATOM 1513 C CA . ALA A 1 185 ? 22.564 9.855 -47.735 1.00 83.81 185 ALA A CA 1
ATOM 1514 C C . ALA A 1 185 ? 21.703 8.620 -47.406 1.00 83.81 185 ALA A C 1
ATOM 1516 O O . ALA A 1 185 ? 21.578 7.711 -48.226 1.00 83.81 185 ALA A O 1
ATOM 1517 N N . VAL A 1 186 ? 21.125 8.560 -46.205 1.00 83.25 186 VAL A N 1
ATOM 1518 C CA . VAL A 1 186 ? 20.184 7.507 -45.794 1.00 83.25 186 VAL A CA 1
ATOM 1519 C C . VAL A 1 186 ? 18.810 7.747 -46.431 1.00 83.25 186 VAL A C 1
ATOM 1521 O O . VAL A 1 186 ? 18.246 6.824 -47.020 1.00 83.25 186 VAL A O 1
ATOM 1524 N N . TYR A 1 187 ? 18.331 8.994 -46.430 1.00 82.00 187 TYR A N 1
ATOM 1525 C CA . TYR A 1 187 ? 17.083 9.391 -47.089 1.00 82.00 187 TYR A CA 1
ATOM 1526 C C . TYR A 1 187 ? 17.072 9.053 -48.591 1.00 82.00 187 TYR A C 1
ATOM 1528 O O . TYR A 1 187 ? 16.148 8.391 -49.062 1.00 82.00 187 TYR A O 1
ATOM 1536 N N . PHE A 1 188 ? 18.128 9.402 -49.338 1.00 78.88 188 PHE A N 1
ATOM 1537 C CA . PHE A 1 188 ? 18.225 9.115 -50.782 1.00 78.88 188 PHE A CA 1
ATOM 1538 C C . PHE A 1 188 ? 18.418 7.635 -51.122 1.00 78.88 188 PHE A C 1
ATOM 1540 O O . PHE A 1 188 ? 18.198 7.227 -52.260 1.00 78.88 188 PHE A O 1
ATOM 1547 N N . ARG A 1 189 ? 18.768 6.804 -50.137 1.00 82.94 189 ARG A N 1
ATOM 1548 C CA . ARG A 1 189 ? 18.723 5.340 -50.269 1.00 82.94 189 ARG A CA 1
ATOM 1549 C C . ARG A 1 189 ? 17.318 4.765 -50.047 1.00 82.94 189 ARG A C 1
ATOM 1551 O O . ARG A 1 189 ? 17.163 3.549 -50.027 1.00 82.94 189 ARG A O 1
ATOM 1558 N N . GLY A 1 190 ? 16.305 5.616 -49.876 1.00 82.50 190 GLY A N 1
ATOM 1559 C CA . GLY A 1 190 ? 14.912 5.225 -49.656 1.00 82.50 190 GLY A CA 1
ATOM 1560 C C . GLY A 1 190 ? 14.557 4.975 -48.189 1.00 82.50 190 GLY A C 1
ATOM 1561 O O . GLY A 1 190 ? 13.423 4.605 -47.889 1.00 82.50 190 GLY A O 1
ATOM 1562 N N . TYR A 1 191 ? 15.486 5.197 -47.255 1.00 81.69 191 TYR A N 1
ATOM 1563 C CA . TYR A 1 191 ? 15.220 5.068 -45.825 1.00 81.69 191 TYR A CA 1
ATOM 1564 C C . TYR A 1 191 ? 14.679 6.392 -45.282 1.00 81.69 191 TYR A C 1
ATOM 1566 O O . TYR A 1 191 ? 15.408 7.232 -44.759 1.00 81.69 191 TYR A O 1
ATOM 1574 N N . THR A 1 192 ? 13.373 6.583 -45.421 1.00 78.50 192 THR A N 1
ATOM 1575 C CA . THR A 1 192 ? 12.686 7.832 -45.056 1.00 78.50 192 THR A CA 1
ATOM 1576 C C . THR A 1 192 ? 12.212 7.876 -43.603 1.00 78.50 192 THR A C 1
ATOM 1578 O O . THR A 1 192 ? 11.733 8.909 -43.147 1.00 78.50 192 THR A O 1
ATOM 1581 N N . GLY A 1 193 ? 12.268 6.749 -42.885 1.00 77.25 193 GLY A N 1
ATOM 1582 C CA . GLY A 1 193 ? 11.640 6.608 -41.566 1.00 77.25 193 GLY A CA 1
ATOM 1583 C C . GLY A 1 193 ? 10.106 6.556 -41.610 1.00 77.25 193 GLY A C 1
ATOM 1584 O O . GLY A 1 193 ? 9.462 6.559 -40.563 1.00 77.25 193 GLY A O 1
ATOM 1585 N N . SER A 1 194 ? 9.488 6.482 -42.796 1.00 77.88 194 SER A N 1
ATOM 1586 C CA . SER A 1 194 ? 8.033 6.348 -42.920 1.00 77.88 194 SER A CA 1
ATOM 1587 C C . SER A 1 194 ? 7.528 5.105 -42.178 1.00 77.88 194 SER A C 1
ATOM 1589 O O . SER A 1 194 ? 8.111 4.028 -42.292 1.00 77.88 194 SER A O 1
ATOM 1591 N N . LYS A 1 195 ? 6.417 5.251 -41.441 1.00 74.56 195 LYS A N 1
ATOM 1592 C CA . LYS A 1 195 ? 5.814 4.212 -40.578 1.00 74.56 195 LYS A CA 1
ATOM 1593 C C . LYS A 1 195 ? 6.678 3.783 -39.378 1.00 74.56 195 LYS A C 1
ATOM 1595 O O . LYS A 1 195 ? 6.318 2.832 -38.687 1.00 74.56 195 LYS A O 1
ATOM 1600 N N . VAL A 1 196 ? 7.783 4.477 -39.093 1.00 78.69 196 VAL A N 1
ATOM 1601 C CA . VAL A 1 196 ? 8.563 4.273 -37.867 1.00 78.69 196 VAL A CA 1
ATOM 1602 C C . VAL A 1 196 ? 7.993 5.160 -36.762 1.00 78.69 196 VAL A C 1
ATOM 1604 O O . VAL A 1 196 ? 7.880 6.372 -36.922 1.00 78.69 196 VAL A O 1
ATOM 1607 N N . LYS A 1 197 ? 7.644 4.556 -35.622 1.00 79.56 197 LYS A N 1
ATOM 1608 C CA . LYS A 1 197 ? 7.286 5.292 -34.402 1.00 79.56 197 LYS A CA 1
ATOM 1609 C C . LYS A 1 197 ? 8.569 5.752 -33.710 1.00 79.56 197 LYS A C 1
ATOM 1611 O O . LYS A 1 197 ? 9.429 4.922 -33.414 1.00 79.56 197 LYS A O 1
ATOM 1616 N N . VAL A 1 198 ? 8.685 7.050 -33.448 1.00 78.62 198 VAL A N 1
ATOM 1617 C CA . VAL A 1 198 ? 9.819 7.650 -32.730 1.00 78.62 198 VAL A CA 1
ATOM 1618 C C . VAL A 1 198 ? 9.376 7.987 -31.311 1.00 78.62 198 VAL A C 1
ATOM 1620 O O . VAL A 1 198 ? 8.333 8.606 -31.121 1.00 78.62 198 VAL A O 1
ATOM 1623 N N . GLY A 1 199 ? 10.156 7.555 -30.321 1.00 82.00 199 GLY A N 1
ATOM 1624 C CA . GLY A 1 199 ? 9.957 7.923 -28.921 1.00 82.00 199 GLY A CA 1
ATOM 1625 C C . GLY A 1 199 ? 10.906 9.047 -28.525 1.00 82.00 199 GLY A C 1
ATOM 1626 O O . GLY A 1 199 ? 12.107 8.947 -28.775 1.00 82.00 199 GLY A O 1
ATOM 1627 N N . PHE A 1 200 ? 10.374 10.088 -27.890 1.00 77.56 200 PHE A N 1
ATOM 1628 C CA . PHE A 1 200 ? 11.154 11.170 -27.295 1.00 77.56 200 PHE A CA 1
ATOM 1629 C C . PHE A 1 200 ? 11.123 11.011 -25.774 1.00 77.56 200 PHE A C 1
ATOM 1631 O O . PHE A 1 200 ? 10.052 10.988 -25.176 1.00 77.56 200 PHE A O 1
ATOM 1638 N N . LEU A 1 201 ? 12.295 10.877 -25.157 1.00 80.94 201 LEU A N 1
ATOM 1639 C CA . LEU A 1 201 ? 12.471 10.744 -23.710 1.00 80.94 201 LEU A CA 1
ATOM 1640 C C . LEU A 1 201 ? 13.388 11.867 -23.224 1.00 80.94 201 LEU A C 1
ATOM 1642 O O . LEU A 1 201 ? 14.196 12.363 -24.005 1.00 80.94 201 LEU A O 1
ATOM 1646 N N . ASP A 1 202 ? 13.257 12.253 -21.953 1.00 69.19 202 ASP A N 1
ATOM 1647 C CA . ASP A 1 202 ? 14.075 13.302 -21.320 1.00 69.19 202 ASP A CA 1
ATOM 1648 C C . ASP A 1 202 ? 14.175 14.586 -22.166 1.00 69.19 202 ASP A C 1
ATOM 1650 O O . ASP A 1 202 ? 15.242 15.110 -22.478 1.00 69.19 202 ASP A O 1
ATOM 1654 N N . THR A 1 203 ? 13.020 15.075 -22.617 1.00 66.19 203 THR A N 1
ATOM 1655 C CA . THR A 1 203 ? 12.961 16.172 -23.591 1.00 66.19 203 THR A CA 1
ATOM 1656 C C . THR A 1 203 ? 13.389 17.520 -23.008 1.00 66.19 203 THR A C 1
ATOM 1658 O O . THR A 1 203 ? 13.605 18.473 -23.754 1.00 66.19 203 THR A O 1
ATOM 1661 N N . GLY A 1 204 ? 13.466 17.636 -21.677 1.00 62.38 204 GLY A N 1
ATOM 1662 C CA . GLY A 1 204 ? 13.682 18.901 -20.970 1.00 62.38 204 GLY A CA 1
ATOM 1663 C C . GLY A 1 204 ? 12.543 19.919 -21.145 1.00 62.38 204 GLY A C 1
ATOM 1664 O O . GLY A 1 204 ? 12.662 21.063 -20.697 1.00 62.38 204 GLY A O 1
ATOM 1665 N N . LEU A 1 205 ? 11.438 19.530 -21.790 1.00 61.38 205 LEU A N 1
ATOM 1666 C CA . LEU A 1 205 ? 10.307 20.398 -22.094 1.00 61.38 205 LEU A CA 1
ATOM 1667 C C . LEU A 1 205 ? 9.295 20.375 -20.947 1.00 61.38 205 LEU A C 1
ATOM 1669 O O . LEU A 1 205 ? 8.851 19.319 -20.505 1.00 61.38 205 LEU A O 1
ATOM 1673 N N . LYS A 1 206 ? 8.896 21.557 -20.467 1.00 56.75 206 LYS A N 1
ATOM 1674 C CA . LYS A 1 206 ? 7.860 21.672 -19.434 1.00 56.75 206 LYS A CA 1
ATOM 1675 C C . LYS A 1 206 ? 6.477 21.510 -20.054 1.00 56.75 206 LYS A C 1
ATOM 1677 O O . LYS A 1 206 ? 6.065 22.342 -20.858 1.00 56.75 206 LYS A O 1
ATOM 1682 N N . ARG A 1 207 ? 5.719 20.523 -19.578 1.00 54.16 207 ARG A N 1
ATOM 1683 C CA . ARG A 1 207 ? 4.354 20.226 -20.035 1.00 54.16 207 ARG A CA 1
ATOM 1684 C C . ARG A 1 207 ? 3.364 21.384 -19.850 1.00 54.16 207 ARG A C 1
ATOM 1686 O O . ARG A 1 207 ? 2.487 21.555 -20.677 1.00 54.16 207 ARG A O 1
ATOM 1693 N N . LYS A 1 208 ? 3.535 22.255 -18.841 1.00 50.19 208 LYS A N 1
ATOM 1694 C CA . LYS A 1 208 ? 2.704 23.474 -18.663 1.00 50.19 208 LYS A CA 1
ATOM 1695 C C . LYS A 1 208 ? 2.836 24.500 -19.797 1.00 50.19 208 LYS A C 1
ATOM 1697 O O . LYS A 1 208 ? 1.957 25.334 -19.957 1.00 50.19 208 LYS A O 1
ATOM 1702 N N . CYS A 1 209 ? 3.896 24.420 -20.598 1.00 47.50 209 CYS A N 1
ATOM 1703 C CA . CYS A 1 209 ? 4.049 25.171 -21.844 1.00 47.50 209 CYS A CA 1
ATOM 1704 C C . CYS A 1 209 ? 3.448 24.394 -23.031 1.00 47.50 209 CYS A C 1
ATOM 1706 O O . CYS A 1 209 ? 3.949 24.502 -24.149 1.00 47.50 209 CYS A O 1
ATOM 1708 N N . ARG A 1 210 ? 2.405 23.584 -22.784 1.00 45.22 210 ARG A N 1
ATOM 1709 C CA . ARG A 1 210 ? 1.692 22.782 -23.785 1.00 45.22 210 ARG A CA 1
ATOM 1710 C C . ARG A 1 210 ? 1.330 23.629 -24.998 1.00 45.22 210 ARG A C 1
ATOM 1712 O O . ARG A 1 210 ? 1.617 23.203 -26.101 1.00 45.22 210 ARG A O 1
ATOM 1719 N N . ASP A 1 211 ? 0.866 24.861 -24.807 1.00 49.12 211 ASP A N 1
ATOM 1720 C CA . ASP A 1 211 ? 0.524 25.762 -25.915 1.00 49.12 211 ASP A CA 1
ATOM 1721 C C . ASP A 1 211 ? 1.736 26.143 -26.782 1.00 49.12 211 ASP A C 1
ATOM 1723 O O . ASP A 1 211 ? 1.626 26.218 -28.001 1.00 49.12 211 ASP A O 1
ATOM 1727 N N . THR A 1 212 ? 2.918 26.317 -26.184 1.00 48.84 212 THR A N 1
ATOM 1728 C CA . THR A 1 212 ? 4.156 26.697 -26.893 1.00 48.84 212 THR A CA 1
ATOM 1729 C C . THR A 1 212 ? 4.840 25.499 -27.555 1.00 48.84 212 THR A C 1
ATOM 1731 O O . THR A 1 212 ? 5.428 25.636 -28.629 1.00 48.84 212 THR A O 1
ATOM 1734 N N . LEU A 1 213 ? 4.748 24.313 -26.944 1.00 49.19 213 LEU A N 1
ATOM 1735 C CA . LEU A 1 213 ? 5.228 23.064 -27.535 1.00 49.19 213 LEU A CA 1
ATOM 1736 C C . LEU A 1 213 ? 4.311 22.596 -28.665 1.00 49.19 213 LEU A C 1
ATOM 1738 O O . LEU A 1 213 ? 4.802 22.259 -29.738 1.00 49.19 213 LEU A O 1
ATOM 1742 N N . ILE A 1 214 ? 2.996 22.634 -28.445 1.00 51.66 214 ILE A N 1
ATOM 1743 C CA . ILE A 1 214 ? 1.992 22.396 -29.478 1.00 51.66 214 ILE A CA 1
ATOM 1744 C C . ILE A 1 214 ? 2.137 23.447 -30.568 1.00 51.66 214 ILE A C 1
ATOM 1746 O O . ILE A 1 214 ? 2.006 23.087 -31.712 1.00 51.66 214 ILE A O 1
ATOM 1750 N N . GLU A 1 215 ? 2.490 24.709 -30.320 1.00 51.31 215 GLU A N 1
ATOM 1751 C CA . GLU A 1 215 ? 2.772 25.630 -31.433 1.00 51.31 215 GLU A CA 1
ATOM 1752 C C . GLU A 1 215 ? 4.000 25.243 -32.265 1.00 51.31 215 GLU A C 1
ATOM 1754 O O . GLU A 1 215 ? 3.925 25.243 -33.495 1.00 51.31 215 GLU A O 1
ATOM 1759 N N . ALA A 1 216 ? 5.107 24.859 -31.624 1.00 52.75 216 ALA A N 1
ATOM 1760 C CA . ALA A 1 216 ? 6.312 24.422 -32.329 1.00 52.75 216 ALA A CA 1
ATOM 1761 C C . ALA A 1 216 ? 6.126 23.071 -33.044 1.00 52.75 216 ALA A C 1
ATOM 1763 O O . ALA A 1 216 ? 6.710 22.850 -34.103 1.00 52.75 216 ALA A O 1
ATOM 1764 N N . LEU A 1 217 ? 5.295 22.186 -32.489 1.00 54.34 217 LEU A N 1
ATOM 1765 C CA . LEU A 1 217 ? 5.013 20.837 -32.981 1.00 54.34 217 LEU A CA 1
ATOM 1766 C C . LEU A 1 217 ? 3.580 20.702 -33.517 1.00 54.34 217 LEU A C 1
ATOM 1768 O O . LEU A 1 217 ? 3.092 19.590 -33.664 1.00 54.34 217 LEU A O 1
ATOM 1772 N N . LYS A 1 218 ? 2.896 21.803 -33.852 1.00 54.03 218 LYS A N 1
ATOM 1773 C CA . LYS A 1 218 ? 1.457 21.810 -34.225 1.00 54.03 218 LYS A CA 1
ATOM 1774 C C . LYS A 1 218 ? 1.196 20.964 -35.459 1.00 54.03 218 LYS A C 1
ATOM 1776 O O . LYS A 1 218 ? 0.162 20.328 -35.602 1.00 54.03 218 LYS A O 1
ATOM 1781 N N . HIS A 1 219 ? 2.191 20.933 -36.340 1.00 56.81 219 HIS A N 1
ATOM 1782 C CA . HIS A 1 219 ? 2.225 20.096 -37.530 1.00 56.81 219 HIS A CA 1
ATOM 1783 C C . HIS A 1 219 ? 2.428 18.598 -37.218 1.00 56.81 219 HIS A C 1
ATOM 1785 O O . HIS A 1 219 ? 2.102 17.766 -38.057 1.00 56.81 219 HIS A O 1
ATOM 1791 N N . LEU A 1 220 ? 2.929 18.252 -36.027 1.00 54.28 220 LEU A N 1
ATOM 1792 C CA . LEU A 1 220 ? 3.060 16.889 -35.497 1.00 54.28 220 LEU A CA 1
ATOM 1793 C C . LEU A 1 220 ? 1.933 16.500 -34.529 1.00 54.28 220 LEU A C 1
ATOM 1795 O O . LEU A 1 220 ? 1.837 15.327 -34.189 1.00 54.28 220 LEU A O 1
ATOM 1799 N N . ASP A 1 221 ? 1.078 17.425 -34.090 1.00 54.66 221 ASP A N 1
ATOM 1800 C CA . ASP A 1 221 ? -0.004 17.154 -33.124 1.00 54.66 221 ASP A CA 1
ATOM 1801 C C . ASP A 1 221 ? -0.984 16.082 -33.648 1.00 54.66 221 ASP A C 1
ATOM 1803 O O . ASP A 1 221 ? -1.430 15.200 -32.925 1.00 54.66 221 ASP A O 1
ATOM 1807 N N . THR A 1 222 ? -1.187 16.038 -34.970 1.00 56.12 222 THR A N 1
ATOM 1808 C CA . THR A 1 222 ? -1.940 14.967 -35.659 1.00 56.12 222 THR A CA 1
ATOM 1809 C C . THR A 1 222 ? -1.218 13.607 -35.716 1.00 56.12 222 THR A C 1
ATOM 1811 O O . THR A 1 222 ? -1.766 12.640 -36.243 1.00 56.12 222 THR A O 1
ATOM 1814 N N . THR A 1 223 ? 0.011 13.511 -35.194 1.00 67.06 223 THR A N 1
ATOM 1815 C CA . THR A 1 223 ? 0.890 12.326 -35.264 1.00 67.06 223 THR A CA 1
ATOM 1816 C C . THR A 1 223 ? 1.371 11.811 -33.902 1.00 67.06 223 THR A C 1
ATOM 1818 O O . THR A 1 223 ? 1.992 10.746 -33.851 1.00 67.06 223 THR A O 1
ATOM 1821 N N . VAL A 1 224 ? 1.096 12.519 -32.798 1.00 73.62 224 VAL A N 1
ATOM 1822 C CA . VAL A 1 224 ? 1.457 12.060 -31.447 1.00 73.62 224 VAL A CA 1
ATOM 1823 C C . VAL A 1 224 ? 0.585 10.860 -31.072 1.00 73.62 224 VAL A C 1
ATOM 1825 O O . VAL A 1 224 ? -0.634 10.958 -30.998 1.00 73.62 224 VAL A O 1
ATOM 1828 N N . VAL A 1 225 ? 1.222 9.705 -30.852 1.00 76.38 225 VAL A N 1
ATOM 1829 C CA . VAL A 1 225 ? 0.524 8.438 -30.554 1.00 76.38 225 VAL A CA 1
ATOM 1830 C C . VAL A 1 225 ? 0.258 8.265 -29.054 1.00 76.38 225 VAL A C 1
ATOM 1832 O O . VAL A 1 225 ? -0.745 7.663 -28.687 1.00 76.38 225 VAL A O 1
ATOM 1835 N N . ALA A 1 226 ? 1.164 8.744 -28.196 1.00 77.69 226 ALA A N 1
ATOM 1836 C CA . ALA A 1 226 ? 1.043 8.707 -26.738 1.00 77.69 226 ALA A CA 1
ATOM 1837 C C . ALA A 1 226 ? 2.028 9.697 -26.094 1.00 77.69 226 ALA A C 1
ATOM 1839 O O . ALA A 1 226 ? 3.113 9.929 -26.632 1.00 77.69 226 ALA A O 1
ATOM 1840 N N . GLU A 1 227 ? 1.676 10.221 -24.921 1.00 76.69 227 GLU A N 1
ATOM 1841 C CA . GLU A 1 227 ? 2.532 11.062 -24.081 1.00 76.69 227 GLU A CA 1
ATOM 1842 C C . GLU A 1 227 ? 2.321 10.725 -22.598 1.00 76.69 227 GLU A C 1
ATOM 1844 O O . GLU A 1 227 ? 1.233 10.309 -22.210 1.00 76.69 227 GLU A O 1
ATOM 1849 N N . TYR A 1 228 ? 3.359 10.884 -21.772 1.00 76.94 228 TYR A N 1
ATOM 1850 C CA . TYR A 1 228 ? 3.256 10.720 -20.319 1.00 76.94 228 TYR A CA 1
ATOM 1851 C C . TYR A 1 228 ? 4.293 11.589 -19.601 1.00 76.94 228 TYR A C 1
ATOM 1853 O O . TYR A 1 228 ? 5.446 11.672 -20.033 1.00 76.94 228 TYR A O 1
ATOM 1861 N N . ASP A 1 229 ? 3.896 12.225 -18.498 1.00 75.94 229 ASP A N 1
ATOM 1862 C CA . ASP A 1 229 ? 4.782 13.027 -17.652 1.00 75.94 229 ASP A CA 1
ATOM 1863 C C . ASP A 1 229 ? 5.111 12.264 -16.365 1.00 75.94 229 ASP A C 1
ATOM 1865 O O . ASP A 1 229 ? 4.329 12.206 -15.420 1.00 75.94 229 ASP A O 1
ATOM 1869 N N . PHE A 1 230 ? 6.310 11.684 -16.330 1.00 75.81 230 PHE A N 1
ATOM 1870 C CA . PHE A 1 230 ? 6.807 10.903 -15.194 1.00 75.81 230 PHE 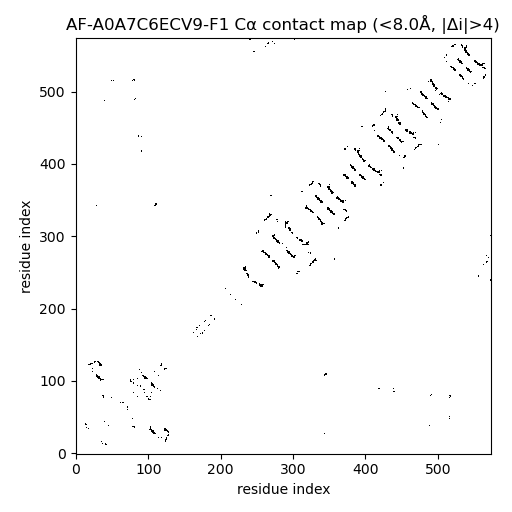A CA 1
ATOM 1871 C C . PHE A 1 230 ? 7.195 11.752 -13.964 1.00 75.81 230 PHE A C 1
ATOM 1873 O O . PHE A 1 230 ? 7.593 11.197 -12.934 1.00 75.81 230 PHE A O 1
ATOM 1880 N N . LEU A 1 231 ? 7.147 13.088 -14.060 1.00 71.00 231 LEU A N 1
ATOM 1881 C CA . LEU A 1 231 ? 7.431 14.004 -12.951 1.00 71.00 231 LEU A CA 1
ATOM 1882 C C . LEU A 1 231 ? 6.145 14.547 -12.319 1.00 71.00 231 LEU A C 1
ATOM 1884 O O . LEU A 1 231 ? 6.067 14.637 -11.093 1.00 71.00 231 LEU A O 1
ATOM 1888 N N . ALA A 1 232 ? 5.176 14.920 -13.153 1.00 68.44 232 ALA A N 1
ATOM 1889 C CA . ALA A 1 232 ? 3.888 15.483 -12.768 1.00 68.44 232 ALA A CA 1
ATOM 1890 C C . ALA A 1 232 ? 2.800 14.955 -13.708 1.00 68.44 232 ALA A C 1
ATOM 1892 O O . ALA A 1 232 ? 2.632 15.443 -14.824 1.00 68.44 232 ALA A O 1
ATOM 1893 N N . GLY A 1 233 ? 2.061 13.950 -13.267 1.00 75.69 233 GLY A N 1
ATOM 1894 C CA . GLY A 1 233 ? 1.119 13.244 -14.135 1.00 75.69 233 GLY A CA 1
ATOM 1895 C C . GLY A 1 233 ? 0.320 12.174 -13.416 1.00 75.69 233 GLY A C 1
ATOM 1896 O O . GLY A 1 233 ? -0.291 11.351 -14.082 1.00 75.69 233 GLY A O 1
ATOM 1897 N N . ASP A 1 234 ? 0.361 12.166 -12.080 1.00 85.56 234 ASP A N 1
ATOM 1898 C CA . ASP A 1 234 ? -0.515 11.289 -11.324 1.00 85.56 234 ASP A CA 1
ATOM 1899 C C . ASP A 1 234 ? -1.908 11.901 -11.301 1.00 85.56 234 ASP A C 1
ATOM 1901 O O . ASP A 1 234 ? -2.098 13.039 -10.853 1.00 85.56 234 ASP A O 1
ATOM 1905 N N . ASP A 1 235 ? -2.860 11.108 -11.765 1.00 88.12 235 ASP A N 1
ATOM 1906 C CA . ASP A 1 235 ? -4.253 11.482 -11.900 1.00 88.12 235 ASP A CA 1
ATOM 1907 C C . ASP A 1 235 ? -5.103 10.534 -11.051 1.00 88.12 235 ASP A C 1
ATOM 1909 O O . ASP A 1 235 ? -4.812 9.341 -10.923 1.00 88.12 235 ASP A O 1
ATOM 1913 N N . PHE A 1 236 ? -6.166 11.067 -10.456 1.00 90.81 236 PHE A N 1
ATOM 1914 C CA . PHE A 1 236 ? -7.215 10.253 -9.864 1.00 90.81 236 PHE A CA 1
ATOM 1915 C C . PHE A 1 236 ? -8.349 10.069 -10.860 1.00 90.81 236 PHE A C 1
ATOM 1917 O O . PHE A 1 236 ? -8.826 11.014 -11.496 1.00 90.81 236 PHE A O 1
ATOM 1924 N N . PHE A 1 237 ? -8.823 8.834 -10.913 1.00 90.06 237 PHE A N 1
ATOM 1925 C CA . PHE A 1 237 ? -9.948 8.427 -11.723 1.00 90.06 237 PHE A CA 1
ATOM 1926 C C . PHE A 1 237 ? -11.046 7.855 -10.842 1.00 90.06 237 PHE A C 1
ATOM 1928 O O . PHE A 1 237 ? -10.778 7.312 -9.771 1.00 90.06 237 PHE A O 1
ATOM 1935 N N . ILE A 1 238 ? -12.278 7.958 -11.321 1.00 89.44 238 ILE A N 1
ATOM 1936 C CA . ILE A 1 238 ? -13.447 7.359 -10.694 1.00 89.44 238 ILE A CA 1
ATOM 1937 C C . ILE A 1 238 ? -14.219 6.542 -11.722 1.00 89.44 238 ILE A C 1
ATOM 1939 O O . ILE A 1 238 ? -14.342 6.923 -12.886 1.00 89.44 238 ILE A O 1
ATOM 1943 N N . THR A 1 239 ? -14.743 5.410 -11.280 1.00 87.88 239 THR A N 1
ATOM 1944 C CA . THR A 1 239 ? -15.696 4.585 -12.017 1.00 87.88 239 THR A CA 1
ATOM 1945 C C . THR A 1 239 ? -16.817 4.211 -11.052 1.00 87.88 239 THR A C 1
ATOM 1947 O O . THR A 1 239 ? -16.598 4.165 -9.850 1.00 87.88 239 THR A O 1
ATOM 1950 N N . GLN A 1 240 ? -18.035 4.020 -11.551 1.00 84.44 240 GLN A N 1
ATOM 1951 C CA . GLN A 1 240 ? -19.212 3.714 -10.732 1.00 84.44 240 GLN A CA 1
ATOM 1952 C C . GLN A 1 240 ? -20.126 2.729 -11.467 1.00 84.44 240 GLN A C 1
ATOM 1954 O O . GLN A 1 240 ? -20.036 2.572 -12.688 1.00 84.44 240 GLN A O 1
ATOM 1959 N N . GLY A 1 241 ? -21.040 2.104 -10.723 1.00 74.69 241 GLY A N 1
ATOM 1960 C CA . GLY A 1 241 ? -22.051 1.185 -11.250 1.00 74.69 241 GLY A CA 1
ATOM 1961 C C . GLY A 1 241 ? -21.591 -0.274 -11.326 1.00 74.69 241 GLY A C 1
ATOM 1962 O O . GLY A 1 241 ? -20.424 -0.590 -11.115 1.00 74.69 241 GLY A O 1
ATOM 1963 N N . ASP A 1 242 ? -22.523 -1.175 -11.652 1.00 63.62 242 ASP A N 1
ATOM 1964 C CA . ASP A 1 242 ? -22.376 -2.626 -11.429 1.00 63.62 242 ASP A CA 1
ATOM 1965 C C . ASP A 1 242 ? -21.177 -3.288 -12.128 1.00 63.62 242 ASP A C 1
ATOM 1967 O O . ASP A 1 242 ? -20.687 -4.320 -11.665 1.00 63.62 242 ASP A O 1
ATOM 1971 N N . ASN A 1 243 ? -20.687 -2.699 -13.224 1.00 63.97 243 ASN A N 1
ATOM 1972 C CA . ASN A 1 243 ? -19.649 -3.302 -14.063 1.00 63.97 243 ASN A CA 1
ATOM 1973 C C . ASN A 1 243 ? -18.312 -2.543 -14.071 1.00 63.97 243 ASN A C 1
ATOM 1975 O O . ASN A 1 243 ? -17.380 -3.014 -14.715 1.00 63.97 243 ASN A O 1
ATOM 1979 N N . PHE A 1 244 ? -18.207 -1.383 -13.408 1.00 77.94 244 PHE A N 1
ATOM 1980 C CA . PHE A 1 244 ? -16.974 -0.579 -13.326 1.00 77.94 244 PHE A CA 1
ATOM 1981 C C . PHE A 1 244 ? -16.244 -0.342 -14.672 1.00 77.94 244 PHE A C 1
ATOM 1983 O O . PHE A 1 244 ? -15.020 -0.288 -14.719 1.00 77.94 244 PHE A O 1
ATOM 1990 N N . GLN A 1 245 ? -16.977 -0.234 -15.787 1.00 71.38 245 GLN A N 1
ATOM 1991 C CA . GLN A 1 245 ? -16.371 -0.238 -17.132 1.00 71.38 245 GLN A CA 1
ATOM 1992 C C . GLN A 1 245 ? -15.945 1.141 -17.637 1.00 71.38 245 GLN A C 1
ATOM 1994 O O . GLN A 1 245 ? -15.248 1.231 -18.645 1.00 71.38 245 GLN A O 1
ATOM 1999 N N . THR A 1 246 ? -16.422 2.224 -17.021 1.00 78.00 246 THR A N 1
ATOM 2000 C CA . THR A 1 246 ? -16.181 3.585 -17.514 1.00 78.00 246 THR A CA 1
ATOM 2001 C C . THR A 1 246 ? -15.369 4.370 -16.507 1.00 78.00 246 THR A C 1
ATOM 2003 O O . THR A 1 246 ? -15.889 4.868 -15.510 1.00 78.00 246 THR A O 1
ATOM 2006 N N . LEU A 1 247 ? -14.083 4.502 -16.814 1.00 84.00 247 LEU A N 1
ATOM 2007 C CA . LEU A 1 247 ? -13.155 5.306 -16.046 1.00 84.00 247 LEU A CA 1
ATOM 2008 C C . LEU A 1 247 ? -13.265 6.782 -16.454 1.00 84.00 247 LEU A C 1
ATOM 2010 O O . LEU A 1 247 ? -13.165 7.121 -17.632 1.00 84.00 247 LEU A O 1
ATOM 2014 N N . THR A 1 248 ? -13.464 7.662 -15.476 1.00 86.44 248 THR A N 1
ATOM 2015 C CA . THR A 1 248 ? -13.558 9.113 -15.679 1.00 86.44 248 THR A CA 1
ATOM 2016 C C . THR A 1 248 ? -12.468 9.816 -14.880 1.00 86.44 248 THR A C 1
ATOM 2018 O O . THR A 1 248 ? -12.350 9.602 -13.674 1.00 86.44 248 THR A O 1
ATOM 2021 N N . SER A 1 249 ? -11.668 10.662 -15.535 1.00 86.25 249 SER A N 1
ATOM 2022 C CA . SER A 1 249 ? -10.677 11.503 -14.850 1.00 86.25 249 SER A CA 1
ATOM 2023 C C . SER A 1 249 ? -11.370 12.554 -13.979 1.00 86.25 249 SER A C 1
ATOM 2025 O O . SER A 1 249 ? -12.379 13.143 -14.377 1.00 86.25 249 SER A O 1
ATOM 2027 N N . ILE A 1 250 ? -10.825 12.815 -12.792 1.00 88.00 250 ILE A N 1
ATOM 2028 C CA . ILE A 1 250 ? -11.343 13.841 -11.887 1.00 88.00 250 ILE A CA 1
ATOM 2029 C C . ILE A 1 250 ? -10.612 15.162 -12.158 1.00 88.00 250 ILE A C 1
ATOM 2031 O O . ILE A 1 250 ? -9.441 15.320 -11.821 1.00 88.00 250 ILE A O 1
ATOM 2035 N N . ASN A 1 251 ? -11.328 16.153 -12.699 1.00 80.12 251 ASN A N 1
ATOM 2036 C CA . ASN A 1 251 ? -10.765 17.430 -13.174 1.00 80.12 251 ASN A CA 1
ATOM 2037 C C . ASN A 1 251 ? -9.789 18.124 -12.195 1.00 80.12 251 ASN A C 1
ATOM 2039 O O . ASN A 1 251 ? -8.760 18.644 -12.623 1.00 80.12 251 ASN A O 1
ATOM 2043 N N . ASN A 1 252 ? -10.086 18.123 -10.888 1.00 85.31 252 ASN A N 1
ATOM 2044 C CA . ASN A 1 252 ? -9.274 18.796 -9.857 1.00 85.31 252 ASN A CA 1
ATOM 2045 C C . ASN A 1 252 ? -8.159 17.924 -9.259 1.00 85.31 252 ASN A C 1
ATOM 2047 O O . ASN A 1 252 ? -7.414 18.389 -8.399 1.00 85.31 252 ASN A O 1
ATOM 2051 N N . LEU A 1 253 ? -8.049 16.671 -9.695 1.00 87.94 253 LEU A N 1
ATOM 2052 C CA . LEU A 1 253 ? -7.110 15.680 -9.180 1.00 87.94 253 LEU A CA 1
ATOM 2053 C C . LEU A 1 253 ? -6.261 15.101 -10.313 1.00 87.94 253 LEU A C 1
ATOM 2055 O O . LEU A 1 253 ? -6.037 13.899 -10.371 1.00 87.94 253 LEU A O 1
ATOM 2059 N N . SER A 1 254 ? -5.801 15.976 -11.205 1.00 85.81 254 SER A N 1
ATOM 2060 C CA . SER A 1 254 ? -4.908 15.636 -12.311 1.00 85.81 254 SER A CA 1
ATOM 2061 C C . SER A 1 254 ? -3.575 16.374 -12.198 1.00 85.81 254 SER A C 1
ATOM 2063 O O . SER A 1 254 ? -3.480 17.454 -11.604 1.00 85.81 254 SER A O 1
ATOM 2065 N N . ASN A 1 255 ? -2.537 15.814 -12.812 1.00 79.75 255 ASN A N 1
ATOM 2066 C CA . ASN A 1 255 ? -1.181 16.352 -12.879 1.00 79.75 255 ASN A CA 1
ATOM 2067 C C . ASN A 1 255 ? -0.543 16.557 -11.503 1.00 79.75 255 ASN A C 1
ATOM 2069 O O . ASN A 1 255 ? 0.183 17.533 -11.274 1.00 79.75 255 ASN A O 1
ATOM 2073 N N . LEU A 1 256 ? -0.829 15.639 -10.582 1.00 83.38 256 LEU A N 1
ATOM 2074 C CA . LEU A 1 256 ? -0.289 15.649 -9.233 1.00 83.38 256 LEU A CA 1
ATOM 2075 C C . LEU A 1 256 ? 1.142 15.091 -9.218 1.00 83.38 256 LEU A C 1
ATOM 2077 O O . LEU A 1 256 ? 1.576 14.348 -10.104 1.00 83.38 256 LEU A O 1
ATOM 2081 N N . TYR A 1 257 ? 1.902 15.491 -8.199 1.00 82.31 257 TYR A N 1
ATOM 2082 C CA . TYR A 1 257 ? 3.323 15.173 -8.070 1.00 82.31 257 TYR A CA 1
ATOM 2083 C C . TYR A 1 257 ? 3.528 13.962 -7.167 1.00 82.31 257 TYR A C 1
ATOM 2085 O O . TYR A 1 257 ? 3.633 14.110 -5.947 1.00 82.31 257 TYR A O 1
ATOM 2093 N N . ARG A 1 258 ? 3.673 12.776 -7.765 1.00 83.12 258 ARG A N 1
ATOM 2094 C CA . ARG A 1 258 ? 4.077 11.554 -7.051 1.00 83.12 258 ARG A CA 1
ATOM 2095 C C . ARG A 1 258 ? 3.160 11.246 -5.869 1.00 83.12 258 ARG A C 1
ATOM 2097 O O . ARG A 1 258 ? 3.617 11.171 -4.726 1.00 83.12 258 ARG A O 1
ATOM 2104 N N . VAL A 1 259 ? 1.875 11.094 -6.166 1.00 88.88 259 VAL A N 1
ATOM 2105 C CA . VAL A 1 259 ? 0.844 10.682 -5.216 1.00 88.88 259 VAL A CA 1
ATOM 2106 C C . VAL A 1 259 ? 1.212 9.324 -4.622 1.00 88.88 259 VAL A C 1
ATOM 2108 O O . VAL A 1 259 ? 1.669 8.403 -5.302 1.00 88.88 259 VAL A O 1
ATOM 2111 N N . LYS A 1 260 ? 1.041 9.198 -3.309 1.00 89.62 260 LYS A N 1
ATOM 2112 C CA . LYS A 1 260 ? 1.273 7.973 -2.552 1.00 89.62 260 LYS A CA 1
ATOM 2113 C C . LYS A 1 260 ? 0.225 7.817 -1.463 1.00 89.62 260 LYS A C 1
ATOM 2115 O O . LYS A 1 260 ? -0.262 8.796 -0.898 1.00 89.62 260 LYS A O 1
ATOM 2120 N N . GLU A 1 261 ? -0.040 6.554 -1.141 1.00 91.44 261 GLU A N 1
ATOM 2121 C CA . GLU A 1 261 ? -0.810 6.145 0.037 1.00 91.44 261 GLU A CA 1
ATOM 2122 C C . GLU A 1 261 ? -2.178 6.857 0.133 1.00 91.44 261 GLU A C 1
ATOM 2124 O O . GLU A 1 261 ? -2.465 7.472 1.163 1.00 91.44 261 GLU A O 1
ATOM 2129 N N . PRO A 1 262 ? -3.008 6.840 -0.934 1.00 95.25 262 PRO A N 1
ATOM 2130 C CA . PRO A 1 262 ? -4.347 7.397 -0.847 1.00 95.25 262 PRO A CA 1
ATOM 2131 C C . PRO A 1 262 ? -5.183 6.606 0.166 1.00 95.25 262 PRO A C 1
ATOM 2133 O O . PRO A 1 262 ? -5.079 5.385 0.269 1.00 95.25 262 PRO A O 1
ATOM 2136 N N . VAL A 1 263 ? -6.033 7.309 0.905 1.00 95.88 263 VAL A N 1
ATOM 2137 C CA . VAL A 1 263 ? -7.034 6.728 1.795 1.00 95.88 263 VAL A CA 1
ATOM 2138 C C . VAL A 1 263 ? -8.355 7.456 1.592 1.00 95.88 263 VAL A C 1
ATOM 2140 O O . VAL A 1 263 ? -8.394 8.685 1.506 1.00 95.88 263 VAL A O 1
ATOM 2143 N N . ILE A 1 264 ? -9.433 6.683 1.501 1.00 95.06 264 ILE A N 1
ATOM 2144 C CA . ILE A 1 264 ? -10.791 7.196 1.363 1.00 95.06 264 ILE A CA 1
ATOM 2145 C C . ILE A 1 264 ? -11.548 6.941 2.660 1.00 95.06 264 ILE A C 1
ATOM 2147 O O . ILE A 1 264 ? -11.376 5.903 3.294 1.00 95.06 264 ILE A O 1
ATOM 2151 N N . SER A 1 265 ? -12.397 7.891 3.038 1.00 94.25 265 SER A N 1
ATOM 2152 C CA . SER A 1 265 ? -13.371 7.719 4.109 1.00 94.25 265 SER A CA 1
ATOM 2153 C C . SER A 1 265 ? -14.687 8.383 3.721 1.00 94.25 265 SER A C 1
ATOM 2155 O O . SER A 1 265 ? -14.680 9.485 3.173 1.00 94.25 265 SER A O 1
ATOM 2157 N N . VAL A 1 266 ? -15.815 7.723 3.983 1.00 91.75 266 VAL A N 1
ATOM 2158 C CA . VAL A 1 266 ? -17.146 8.207 3.585 1.00 91.75 266 VAL A CA 1
ATOM 2159 C C . VAL A 1 266 ? -17.958 8.578 4.822 1.00 91.75 266 VAL A C 1
ATOM 2161 O O . VAL A 1 266 ? -18.163 7.755 5.709 1.00 91.75 266 VAL A O 1
ATOM 2164 N N . SER A 1 267 ? -18.425 9.825 4.882 1.00 87.31 267 SER A N 1
ATOM 2165 C CA . SER A 1 267 ? -19.325 10.327 5.922 1.00 87.31 267 SER A CA 1
ATOM 2166 C C . SER A 1 267 ? -20.749 10.415 5.387 1.00 87.31 267 SER A C 1
ATOM 2168 O O . SER A 1 267 ? -21.021 11.237 4.517 1.00 87.31 267 SER A O 1
ATOM 2170 N N . GLU A 1 268 ? -21.682 9.651 5.956 1.00 79.56 268 GLU A N 1
ATOM 2171 C CA . GLU A 1 268 ? -23.101 9.658 5.549 1.00 79.56 268 GLU A CA 1
ATOM 2172 C C . GLU A 1 268 ? -23.816 11.006 5.770 1.00 79.56 268 GLU A C 1
ATOM 2174 O O . GLU A 1 268 ? -24.892 11.258 5.227 1.00 79.56 268 GLU A O 1
ATOM 2179 N N . VAL A 1 269 ? -23.225 11.884 6.582 1.00 74.38 269 VAL A N 1
ATOM 2180 C CA . VAL A 1 269 ? -23.754 13.206 6.940 1.00 74.38 269 VAL A CA 1
ATOM 2181 C C . VAL A 1 269 ? -22.780 14.287 6.444 1.00 74.38 269 VAL A C 1
ATOM 2183 O O . VAL A 1 269 ? -21.568 14.118 6.621 1.00 74.38 269 VAL A O 1
ATOM 2186 N N . PRO A 1 270 ? -23.251 15.403 5.843 1.00 62.84 270 PRO A N 1
ATOM 2187 C CA . PRO A 1 270 ? -24.650 15.723 5.528 1.00 62.84 270 PRO A CA 1
ATOM 2188 C C . PRO A 1 270 ? -25.194 15.077 4.238 1.00 62.84 270 PRO A C 1
ATOM 2190 O O . PRO A 1 270 ? -26.398 14.881 4.167 1.00 62.84 270 PRO A O 1
ATOM 2193 N N . ASN A 1 271 ? -24.348 14.735 3.254 1.00 71.81 271 ASN A N 1
ATOM 2194 C CA . ASN A 1 271 ? -24.756 14.239 1.924 1.00 71.81 271 ASN A CA 1
ATOM 2195 C C . ASN A 1 271 ? -23.772 13.182 1.368 1.00 71.81 271 ASN A C 1
ATOM 2197 O O . ASN A 1 271 ? -23.206 13.391 0.297 1.00 71.81 271 ASN A O 1
ATOM 2201 N N . ASP A 1 272 ? -23.495 12.099 2.105 1.00 81.19 272 ASP A N 1
ATOM 2202 C CA . ASP A 1 272 ? -22.517 11.068 1.691 1.00 81.19 272 ASP A CA 1
ATOM 2203 C C . ASP A 1 272 ? -21.183 11.674 1.214 1.00 81.19 272 ASP A C 1
ATOM 2205 O O . ASP A 1 272 ? -20.718 11.479 0.087 1.00 81.19 272 ASP A O 1
ATOM 2209 N N . THR A 1 273 ? -20.584 12.486 2.088 1.00 90.00 273 THR A N 1
ATOM 2210 C CA . THR A 1 273 ? -19.339 13.189 1.787 1.00 90.00 273 THR A CA 1
ATOM 2211 C C . THR A 1 273 ? -18.192 12.190 1.717 1.00 90.00 273 THR A C 1
ATOM 2213 O O . THR A 1 273 ? -17.847 11.566 2.721 1.00 90.00 273 THR A O 1
ATOM 2216 N N . ILE A 1 274 ? -17.563 12.074 0.552 1.00 92.50 274 ILE A N 1
ATOM 2217 C CA . ILE A 1 274 ? -16.363 11.266 0.346 1.00 92.50 274 ILE A CA 1
ATOM 2218 C C . ILE A 1 274 ? -15.154 12.152 0.614 1.00 92.50 274 ILE A C 1
ATOM 2220 O O . ILE A 1 274 ? -14.966 13.162 -0.059 1.00 92.50 274 ILE A O 1
ATOM 2224 N N . PHE A 1 275 ? -14.321 11.770 1.573 1.00 95.06 275 PHE A N 1
ATOM 2225 C CA . PHE A 1 275 ? -13.007 12.360 1.788 1.00 95.06 275 PHE A CA 1
ATOM 2226 C C . PHE A 1 275 ? -11.941 11.488 1.145 1.00 95.06 275 PHE A C 1
ATOM 2228 O O . PHE A 1 275 ? -11.928 10.275 1.339 1.00 95.06 275 PHE A O 1
ATOM 2235 N N . LEU A 1 276 ? -11.016 12.127 0.439 1.00 96.00 276 LEU A N 1
ATOM 2236 C CA . LEU A 1 276 ? -9.788 11.522 -0.049 1.00 96.00 276 LEU A CA 1
ATOM 2237 C C . LEU A 1 276 ? -8.615 12.258 0.589 1.00 96.00 276 LEU A C 1
ATOM 2239 O O . LEU A 1 276 ? -8.463 13.473 0.441 1.00 96.00 276 LEU A O 1
ATOM 2243 N N . PHE A 1 277 ? -7.764 11.499 1.263 1.00 97.06 277 PHE A N 1
ATOM 2244 C CA . PHE A 1 277 ? -6.480 11.967 1.756 1.00 97.06 277 PHE A CA 1
ATOM 2245 C C . PHE A 1 277 ? -5.376 11.228 1.023 1.00 97.06 277 PHE A C 1
ATOM 2247 O O . PHE A 1 277 ? -5.519 10.055 0.700 1.00 97.06 277 PHE A O 1
ATOM 2254 N N . TYR A 1 278 ? -4.267 11.900 0.762 1.00 95.19 278 TYR A N 1
ATOM 2255 C CA . TYR A 1 278 ? -3.115 11.283 0.117 1.00 95.19 278 TYR A CA 1
ATOM 2256 C C . TYR A 1 278 ? -1.856 12.065 0.448 1.00 95.19 278 TYR A C 1
ATOM 2258 O O . TYR A 1 278 ? -1.909 13.231 0.843 1.00 95.19 278 TYR A O 1
ATOM 2266 N N . THR A 1 279 ? -0.704 11.435 0.273 1.00 92.62 279 THR A N 1
ATOM 2267 C CA . THR A 1 279 ? 0.580 12.118 0.396 1.00 92.62 279 THR A CA 1
ATOM 2268 C C . THR A 1 279 ? 1.155 12.394 -0.988 1.00 92.62 279 THR A C 1
ATOM 2270 O O . THR A 1 279 ? 0.963 11.611 -1.914 1.00 92.62 279 THR A O 1
ATOM 2273 N N . ALA A 1 280 ? 1.825 13.529 -1.168 1.00 88.62 280 ALA A N 1
ATOM 2274 C CA . ALA A 1 280 ? 2.445 13.893 -2.444 1.00 88.62 280 ALA A CA 1
ATOM 2275 C C . ALA A 1 280 ? 3.682 14.770 -2.220 1.00 88.62 280 ALA A C 1
ATOM 2277 O O . ALA A 1 280 ? 3.828 15.395 -1.163 1.00 88.62 280 ALA A O 1
ATOM 2278 N N . ASP A 1 281 ? 4.596 14.793 -3.193 1.00 83.62 281 ASP A N 1
ATOM 2279 C CA . ASP A 1 281 ? 5.809 15.608 -3.099 1.00 83.62 281 ASP A CA 1
ATOM 2280 C C . ASP A 1 281 ? 5.426 17.111 -3.101 1.00 83.62 281 ASP A C 1
ATOM 2282 O O . ASP A 1 281 ? 4.645 17.581 -3.931 1.00 83.62 281 ASP A O 1
ATOM 2286 N N . ASN A 1 282 ? 5.967 17.873 -2.145 1.00 75.25 282 ASN A N 1
ATOM 2287 C CA . ASN A 1 282 ? 5.641 19.285 -1.938 1.00 75.25 282 ASN A CA 1
ATOM 2288 C C . ASN A 1 282 ? 6.366 20.179 -2.962 1.00 75.25 282 ASN A C 1
ATOM 2290 O O . ASN A 1 282 ? 7.571 20.056 -3.197 1.00 75.25 282 ASN A O 1
ATOM 2294 N N . PHE A 1 283 ? 5.631 21.104 -3.579 1.00 63.03 283 PHE A N 1
ATOM 2295 C CA . PHE A 1 283 ? 6.053 21.792 -4.804 1.00 63.03 283 PHE A CA 1
ATOM 2296 C C . PHE A 1 283 ? 7.038 22.959 -4.591 1.00 63.03 283 PHE A C 1
ATOM 2298 O O . PHE A 1 283 ? 7.585 23.488 -5.558 1.00 63.03 283 PHE A O 1
ATOM 2305 N N . PHE A 1 284 ? 7.326 23.366 -3.352 1.00 55.19 284 PHE A N 1
ATOM 2306 C CA . PHE A 1 284 ? 8.238 24.492 -3.103 1.00 55.19 284 PHE A CA 1
ATOM 2307 C C . PHE A 1 284 ? 9.736 24.128 -3.213 1.00 55.19 284 PHE A C 1
ATOM 2309 O O . PHE A 1 284 ? 10.599 24.989 -3.045 1.00 55.19 284 PHE A O 1
ATOM 2316 N N . GLY A 1 285 ? 10.057 22.880 -3.579 1.00 51.94 285 GLY A N 1
ATOM 2317 C CA . GLY A 1 285 ? 11.411 22.394 -3.855 1.00 51.94 285 GLY A CA 1
ATOM 2318 C C . GLY A 1 285 ? 11.926 21.416 -2.797 1.00 51.94 285 GLY A C 1
ATOM 2319 O O . GLY A 1 285 ? 11.389 21.326 -1.697 1.00 51.94 285 GLY A O 1
ATOM 2320 N N . LEU A 1 286 ? 13.009 20.697 -3.116 1.00 53.72 286 LEU A N 1
ATOM 2321 C CA . LEU A 1 286 ? 13.631 19.670 -2.255 1.00 53.72 286 LEU A CA 1
ATOM 2322 C C . LEU A 1 286 ? 14.124 20.190 -0.889 1.00 53.72 286 LEU A C 1
ATOM 2324 O O . LEU A 1 286 ? 14.537 19.400 -0.041 1.00 53.72 286 LEU A O 1
ATOM 2328 N N . GLU A 1 287 ? 14.137 21.503 -0.680 1.00 58.25 287 GLU A N 1
ATOM 2329 C CA . GLU A 1 287 ? 14.535 22.139 0.580 1.00 58.25 287 GLU A CA 1
ATOM 2330 C C . GLU A 1 287 ? 13.333 22.590 1.418 1.00 58.25 287 GLU A C 1
ATOM 2332 O O . GLU A 1 287 ? 13.511 23.063 2.536 1.00 58.25 287 GLU A O 1
ATOM 2337 N N . THR A 1 288 ? 12.109 22.411 0.910 1.00 63.81 288 THR A N 1
ATOM 2338 C CA . THR A 1 288 ? 10.892 22.719 1.663 1.00 63.81 288 THR A CA 1
ATOM 2339 C C . THR A 1 288 ? 10.381 21.523 2.436 1.00 63.81 288 THR A C 1
ATOM 2341 O O . THR A 1 288 ? 10.475 20.374 2.003 1.00 63.81 288 THR A O 1
ATOM 2344 N N . ILE A 1 289 ? 9.891 21.830 3.629 1.00 67.25 289 ILE A N 1
ATOM 2345 C CA . ILE A 1 289 ? 9.431 20.879 4.623 1.00 67.25 289 ILE A CA 1
ATOM 2346 C C . ILE A 1 289 ? 7.900 21.036 4.735 1.00 67.25 289 ILE A C 1
ATOM 2348 O O . ILE A 1 289 ? 7.397 22.154 4.613 1.00 67.25 289 ILE A O 1
ATOM 2352 N N . PRO A 1 290 ? 7.146 19.936 4.884 1.00 71.31 290 PRO A N 1
ATOM 2353 C CA . PRO A 1 290 ? 7.596 18.578 4.586 1.00 71.31 290 PRO A CA 1
ATOM 2354 C C . PRO A 1 290 ? 7.898 18.416 3.082 1.00 71.31 290 PRO A C 1
ATOM 2356 O O . PRO A 1 290 ? 7.233 19.026 2.243 1.00 71.31 290 PRO A O 1
ATOM 2359 N N . ARG A 1 291 ? 8.879 17.571 2.727 1.00 78.94 291 ARG A N 1
ATOM 2360 C CA . ARG A 1 291 ? 9.163 17.179 1.329 1.00 78.94 291 ARG A CA 1
ATOM 2361 C C . ARG A 1 291 ? 8.009 16.399 0.718 1.00 78.94 291 ARG A C 1
ATOM 2363 O O . ARG A 1 291 ? 7.805 16.454 -0.491 1.00 78.94 291 ARG A O 1
ATOM 2370 N N . ARG A 1 292 ? 7.287 15.663 1.560 1.00 85.25 292 ARG A N 1
ATOM 2371 C CA . ARG A 1 292 ? 6.041 14.982 1.230 1.00 85.25 292 ARG A CA 1
ATOM 2372 C C . ARG A 1 292 ? 4.965 15.436 2.197 1.00 85.25 292 ARG A C 1
ATOM 2374 O O . ARG A 1 292 ? 5.039 15.111 3.380 1.00 85.25 292 ARG A O 1
ATOM 2381 N N . ALA A 1 293 ? 4.010 16.202 1.693 1.00 89.00 293 ALA A N 1
ATOM 2382 C CA . ALA A 1 293 ? 2.929 16.763 2.487 1.00 89.00 293 ALA A CA 1
ATOM 2383 C C . ALA A 1 293 ? 1.694 15.858 2.447 1.00 89.00 293 ALA A C 1
ATOM 2385 O O . ALA A 1 293 ? 1.518 15.082 1.504 1.00 89.00 293 ALA A O 1
ATOM 2386 N N . LEU A 1 294 ? 0.841 15.976 3.465 1.00 93.12 294 LEU A N 1
ATOM 2387 C CA . LEU A 1 294 ? -0.491 15.379 3.457 1.00 93.12 294 LEU A CA 1
ATOM 2388 C C . LEU A 1 294 ? -1.467 16.349 2.789 1.00 93.12 294 LEU A C 1
ATOM 2390 O O . LEU A 1 294 ? -1.579 17.510 3.192 1.00 93.12 294 LEU A O 1
ATOM 2394 N N . TYR A 1 295 ? -2.186 15.851 1.796 1.00 93.75 295 TYR A N 1
ATOM 2395 C CA . TYR A 1 295 ? -3.233 16.554 1.077 1.00 93.75 295 TYR A CA 1
ATOM 2396 C C . TYR A 1 295 ? -4.590 15.950 1.413 1.00 93.75 295 TYR A C 1
ATOM 2398 O O . TYR A 1 295 ? -4.704 14.773 1.759 1.00 93.75 295 TYR A O 1
ATOM 2406 N N . SER A 1 296 ? -5.622 16.769 1.271 1.00 95.50 296 SER A N 1
ATOM 2407 C CA . SER A 1 296 ? -7.011 16.344 1.361 1.00 95.50 296 SER A CA 1
ATOM 2408 C C . SER A 1 296 ? -7.862 17.021 0.301 1.00 95.50 296 SER A C 1
ATOM 2410 O O . SER A 1 296 ? -7.596 18.148 -0.120 1.00 95.50 296 SER A O 1
ATOM 2412 N N . THR A 1 297 ? -8.900 16.320 -0.115 1.00 95.38 297 THR A N 1
ATOM 2413 C CA . THR A 1 297 ? -9.979 16.810 -0.966 1.00 95.38 297 THR A CA 1
ATOM 2414 C C . THR A 1 297 ? -11.246 16.052 -0.584 1.00 95.38 297 THR A C 1
ATOM 2416 O O . THR A 1 297 ? -11.180 14.980 0.024 1.00 95.38 297 THR A O 1
ATOM 2419 N N . TYR A 1 298 ? -12.407 16.603 -0.905 1.00 94.00 298 TYR A N 1
ATOM 2420 C CA . TYR A 1 298 ? -13.674 15.950 -0.632 1.00 94.00 298 TYR A CA 1
ATOM 2421 C C . TYR A 1 298 ? -14.682 16.167 -1.755 1.00 94.00 298 TYR A C 1
ATOM 2423 O O . TYR A 1 298 ? -14.621 17.147 -2.499 1.00 94.00 298 TYR A O 1
ATOM 2431 N N . SER A 1 299 ? -15.646 15.259 -1.834 1.00 92.06 299 SER A N 1
ATOM 2432 C CA . SER A 1 299 ? -16.828 15.356 -2.679 1.00 92.06 299 SER A CA 1
ATOM 2433 C C . SER A 1 299 ? -18.077 15.253 -1.816 1.00 92.06 299 SER A C 1
ATOM 2435 O O . SER A 1 299 ? -18.207 14.320 -1.034 1.00 92.06 299 SER A O 1
ATOM 2437 N N . THR A 1 300 ? -19.008 16.195 -1.960 1.00 90.44 300 THR A N 1
ATOM 2438 C CA . THR A 1 300 ? -20.297 16.214 -1.239 1.00 90.44 300 THR A CA 1
ATOM 2439 C C . THR A 1 300 ? -21.462 15.691 -2.086 1.00 90.44 300 THR A C 1
ATOM 2441 O O . THR A 1 300 ? -22.623 15.910 -1.747 1.00 90.44 300 THR A O 1
ATOM 2444 N N . ASN A 1 301 ? -21.161 15.067 -3.227 1.00 85.62 301 ASN A N 1
ATOM 2445 C CA . ASN A 1 301 ? -22.139 14.564 -4.189 1.00 85.62 301 ASN A CA 1
ATOM 2446 C C . ASN A 1 301 ? -21.691 13.225 -4.798 1.00 85.62 301 ASN A C 1
ATOM 2448 O O . ASN A 1 301 ? -21.645 13.068 -6.019 1.00 85.62 301 ASN A O 1
ATOM 2452 N N . ALA A 1 302 ? -21.330 12.274 -3.930 1.00 79.44 302 ALA A N 1
ATOM 2453 C CA . ALA A 1 302 ? -20.963 10.904 -4.298 1.00 79.44 302 ALA A CA 1
ATOM 2454 C C . ALA A 1 302 ? -19.853 10.808 -5.368 1.00 79.44 302 ALA A C 1
ATOM 2456 O O . ALA A 1 302 ? -19.913 9.986 -6.278 1.00 79.44 302 ALA A O 1
ATOM 2457 N N . GLY A 1 303 ? -18.832 11.666 -5.282 1.00 85.31 303 GLY A N 1
ATOM 2458 C CA . GLY A 1 303 ? -17.651 11.608 -6.147 1.00 85.31 303 GLY A CA 1
ATOM 2459 C C . GLY A 1 303 ? -17.797 12.307 -7.501 1.00 85.31 303 GLY A C 1
ATOM 2460 O O . GLY A 1 303 ? -16.843 12.288 -8.277 1.00 85.31 303 GLY A O 1
ATOM 2461 N N . GLN A 1 304 ? -18.935 12.951 -7.790 1.00 82.69 304 GLN A N 1
ATOM 2462 C CA . GLN A 1 304 ? -19.146 13.654 -9.064 1.00 82.69 304 GLN A CA 1
ATOM 2463 C C . GLN A 1 304 ? -18.328 14.951 -9.162 1.00 82.69 304 GLN A C 1
ATOM 2465 O O . GLN A 1 304 ? -17.717 15.229 -10.189 1.00 82.69 304 GLN A O 1
ATOM 2470 N N . ASN A 1 305 ? -18.308 15.756 -8.095 1.00 87.88 305 ASN A N 1
ATOM 2471 C CA . ASN A 1 305 ? -17.530 16.992 -8.005 1.00 87.88 305 ASN A CA 1
ATOM 2472 C C . ASN A 1 305 ? -16.609 16.945 -6.787 1.00 87.88 305 ASN A C 1
ATOM 2474 O O . ASN A 1 305 ? -17.043 16.586 -5.694 1.00 87.88 305 ASN A O 1
ATOM 2478 N N . TRP A 1 306 ? -15.360 17.369 -6.971 1.00 91.94 306 TRP A N 1
ATOM 2479 C CA . TRP A 1 306 ? -14.326 17.348 -5.937 1.00 91.94 306 TRP A CA 1
ATOM 2480 C C . TRP A 1 306 ? -13.819 18.752 -5.623 1.00 91.94 306 TRP A C 1
ATOM 2482 O O . TRP A 1 306 ? -13.642 19.573 -6.528 1.00 91.94 306 TRP A O 1
ATOM 2492 N N . SER A 1 307 ? -13.550 19.026 -4.348 1.00 93.06 307 SER A N 1
ATOM 2493 C CA . SER A 1 307 ? -12.896 20.259 -3.916 1.00 93.06 307 SER A CA 1
ATOM 2494 C C . SER A 1 307 ? -11.455 20.337 -4.436 1.00 93.06 307 SER A C 1
ATOM 2496 O O . SER A 1 307 ? -10.839 19.331 -4.797 1.00 93.06 307 SER A O 1
ATOM 2498 N N . GLN A 1 308 ? -10.872 21.537 -4.435 1.00 91.06 308 GLN A N 1
ATOM 2499 C CA . GLN A 1 308 ? -9.437 21.676 -4.694 1.00 91.06 308 GLN A CA 1
ATOM 2500 C C . GLN A 1 308 ? -8.626 20.971 -3.592 1.00 91.06 308 GLN A C 1
ATOM 2502 O O . GLN A 1 308 ? -8.996 21.082 -2.414 1.00 91.06 308 GLN A O 1
ATOM 2507 N N . PRO A 1 309 ? -7.528 20.274 -3.935 1.00 92.31 309 PRO A N 1
ATOM 2508 C CA . PRO A 1 309 ? -6.621 19.720 -2.943 1.00 92.31 309 PRO A CA 1
ATOM 2509 C C . PRO A 1 309 ? -6.073 20.783 -1.996 1.00 92.31 309 PRO A C 1
ATOM 2511 O O . PRO A 1 309 ? -5.553 21.813 -2.424 1.00 92.31 309 PRO A O 1
ATOM 2514 N N . THR A 1 310 ? -6.143 20.504 -0.699 1.00 91.00 310 THR A N 1
ATOM 2515 C CA . THR A 1 310 ? -5.624 21.369 0.362 1.00 91.00 310 THR A CA 1
ATOM 2516 C C . THR A 1 310 ? -4.536 20.636 1.137 1.00 91.00 310 THR A C 1
ATOM 2518 O O . THR A 1 310 ? -4.734 19.497 1.561 1.00 91.00 310 THR A O 1
ATOM 2521 N N . VAL A 1 311 ? -3.388 21.290 1.338 1.00 90.56 311 VAL A N 1
ATOM 2522 C CA . VAL A 1 311 ? -2.313 20.790 2.208 1.00 90.56 311 VAL A CA 1
ATOM 2523 C C . VAL A 1 311 ? -2.748 20.928 3.667 1.00 90.56 311 VAL A C 1
ATOM 2525 O O . VAL A 1 311 ? -3.069 22.028 4.107 1.00 90.56 311 VAL A O 1
ATOM 2528 N N . LEU A 1 312 ? -2.732 19.828 4.421 1.00 90.00 312 LEU A N 1
ATOM 2529 C CA . LEU A 1 312 ? -3.150 19.795 5.831 1.00 90.00 312 LEU A CA 1
ATOM 2530 C C . LEU A 1 312 ? -2.010 20.012 6.828 1.00 90.00 312 LEU A C 1
ATOM 2532 O O . LEU A 1 312 ? -2.234 20.187 8.024 1.00 90.00 312 LEU A O 1
ATOM 2536 N N . THR A 1 313 ? -0.774 19.969 6.349 1.00 83.81 313 THR A N 1
ATOM 2537 C CA . THR A 1 313 ? 0.425 19.956 7.188 1.00 83.81 313 THR A CA 1
ATOM 2538 C C . THR A 1 313 ? 1.123 21.309 7.126 1.00 83.81 313 THR A C 1
ATOM 2540 O O . THR A 1 313 ? 1.388 21.785 6.018 1.00 83.81 313 THR A O 1
ATOM 2543 N N . PRO A 1 314 ? 1.470 21.938 8.265 1.00 80.00 314 PRO A N 1
ATOM 2544 C CA . PRO A 1 314 ? 2.217 23.188 8.233 1.00 80.00 314 PRO A CA 1
ATOM 2545 C C . PRO A 1 314 ? 3.618 22.968 7.647 1.00 80.00 314 PRO A C 1
ATOM 2547 O O . PRO A 1 314 ? 4.176 21.874 7.733 1.00 80.00 314 PRO A O 1
ATOM 2550 N N . ALA A 1 315 ? 4.224 24.026 7.101 1.00 73.25 315 ALA A N 1
ATOM 2551 C CA . ALA A 1 315 ? 5.553 23.967 6.474 1.00 73.25 315 ALA A CA 1
ATOM 2552 C C . ALA A 1 315 ? 6.701 23.603 7.446 1.00 73.25 315 ALA A C 1
ATOM 2554 O O . ALA A 1 315 ? 7.851 23.427 7.055 1.00 73.25 315 ALA A O 1
ATOM 2555 N N . THR A 1 316 ? 6.406 23.519 8.739 1.00 71.56 316 THR A N 1
ATOM 2556 C CA . THR A 1 316 ? 7.341 23.117 9.792 1.00 71.56 316 THR A CA 1
ATOM 2557 C C . THR A 1 316 ? 7.191 21.647 10.194 1.00 71.56 316 THR A C 1
ATOM 2559 O O . THR A 1 316 ? 7.953 21.171 11.033 1.00 71.56 316 THR A O 1
ATOM 2562 N N . LEU A 1 317 ? 6.211 20.919 9.643 1.00 73.06 317 LEU A N 1
ATOM 2563 C CA . LEU A 1 317 ? 5.822 19.595 10.129 1.00 73.06 317 LEU A CA 1
ATOM 2564 C C . LEU A 1 317 ? 6.698 18.463 9.596 1.00 73.06 317 LEU A C 1
ATOM 2566 O O . LEU A 1 317 ? 6.263 17.712 8.724 1.00 73.06 317 LEU A O 1
ATOM 2570 N N . GLY A 1 318 ? 7.875 18.277 10.187 1.00 71.00 318 GLY A N 1
ATOM 2571 C CA . GLY A 1 318 ? 8.728 17.121 9.910 1.00 71.00 318 GLY A CA 1
ATOM 2572 C C . GLY A 1 318 ? 9.063 16.942 8.425 1.00 71.00 318 GLY A C 1
ATOM 2573 O O . GLY A 1 318 ? 8.621 17.653 7.535 1.00 71.00 318 GLY A O 1
ATOM 2574 N N . TYR A 1 319 ? 9.905 15.982 8.116 1.00 75.69 319 TYR A N 1
ATOM 2575 C CA . TYR A 1 319 ? 10.452 15.795 6.788 1.00 75.69 319 TYR A CA 1
ATOM 2576 C C . TYR A 1 319 ? 9.477 15.192 5.771 1.00 75.69 319 TYR A C 1
ATOM 2578 O O . TYR A 1 319 ? 9.445 15.634 4.621 1.00 75.69 319 TYR A O 1
ATOM 2586 N N . ALA A 1 320 ? 8.712 14.170 6.153 1.00 85.06 320 ALA A N 1
ATOM 2587 C CA . ALA A 1 320 ? 7.837 13.445 5.235 1.00 85.06 320 ALA A CA 1
ATOM 2588 C C . ALA A 1 320 ? 6.643 12.838 5.972 1.00 85.06 320 ALA A C 1
ATOM 2590 O O . ALA A 1 320 ? 6.829 12.030 6.880 1.00 85.06 320 ALA A O 1
ATOM 2591 N N . CYS A 1 321 ? 5.434 13.198 5.541 1.00 90.12 321 CYS A N 1
ATOM 2592 C CA . CYS A 1 321 ? 4.188 12.593 6.003 1.00 90.12 321 CYS A CA 1
ATOM 2593 C C . CYS A 1 321 ? 3.919 11.278 5.263 1.00 90.12 321 CYS A C 1
ATOM 2595 O O . CYS A 1 321 ? 4.158 11.211 4.052 1.00 90.12 321 CYS A O 1
ATOM 2597 N N . ARG A 1 322 ? 3.426 10.252 5.971 1.00 90.75 322 ARG A N 1
ATOM 2598 C CA . ARG A 1 322 ? 3.138 8.919 5.418 1.00 90.75 322 ARG A CA 1
ATOM 2599 C C . ARG A 1 322 ? 1.989 8.199 6.128 1.00 90.75 322 ARG A C 1
ATOM 2601 O O . ARG A 1 322 ? 1.557 8.589 7.212 1.00 90.75 322 ARG A O 1
ATOM 2608 N N . LEU A 1 323 ? 1.565 7.101 5.508 1.00 93.00 323 LEU A N 1
ATOM 2609 C CA . LEU A 1 323 ? 0.648 6.080 6.007 1.00 93.00 323 LEU A CA 1
ATOM 2610 C C . LEU A 1 323 ? -0.608 6.669 6.664 1.00 93.00 323 LEU A C 1
ATOM 2612 O O . LEU A 1 323 ? -0.919 6.305 7.802 1.00 93.00 323 LEU A O 1
ATOM 2616 N N . PRO A 1 324 ? -1.341 7.573 5.982 1.00 96.88 324 PRO A N 1
ATOM 2617 C CA . PRO A 1 324 ? -2.583 8.080 6.531 1.00 96.88 324 PRO A CA 1
ATOM 2618 C C . PRO A 1 324 ? -3.583 6.936 6.766 1.00 96.88 324 PRO A C 1
ATOM 2620 O O . PRO A 1 324 ? -3.620 5.932 6.047 1.00 96.88 324 PRO A O 1
ATOM 2623 N N . SER A 1 325 ? -4.389 7.078 7.809 1.00 97.56 325 SER A N 1
ATOM 2624 C CA . SER A 1 325 ? -5.562 6.260 8.111 1.00 97.56 325 SER A CA 1
ATOM 2625 C C . SER A 1 325 ? -6.698 7.208 8.442 1.00 97.56 325 SER A C 1
ATOM 2627 O O . SER A 1 325 ? -6.510 8.108 9.262 1.00 97.56 325 SER A O 1
ATOM 2629 N N . ALA A 1 326 ? -7.847 7.029 7.802 1.00 97.44 326 ALA A N 1
ATOM 2630 C CA . ALA A 1 326 ? -8.996 7.893 7.999 1.00 97.44 326 ALA A CA 1
ATOM 2631 C C . ALA A 1 326 ? -10.241 7.070 8.315 1.00 97.44 326 ALA A C 1
ATOM 2633 O O . ALA A 1 326 ? -10.405 5.966 7.801 1.00 97.44 326 ALA A O 1
ATOM 2634 N N . VAL A 1 327 ? -11.107 7.627 9.157 1.00 96.00 327 VAL A N 1
ATOM 2635 C CA . VAL A 1 327 ? -12.401 7.038 9.497 1.00 96.00 327 VAL A CA 1
ATOM 2636 C C . VAL A 1 327 ? -13.439 8.139 9.683 1.00 96.00 327 VAL A C 1
ATOM 2638 O O . VAL A 1 327 ? -13.155 9.186 10.271 1.00 96.00 327 VAL A O 1
ATOM 2641 N N . SER A 1 328 ? -14.648 7.911 9.185 1.00 93.88 328 SER A N 1
ATOM 2642 C CA . SER A 1 328 ? -15.756 8.862 9.237 1.00 93.88 328 SER A CA 1
ATOM 2643 C C . SER A 1 328 ? -16.891 8.340 10.109 1.00 93.88 328 SER A C 1
ATOM 2645 O O . SER A 1 328 ? -17.074 7.137 10.272 1.00 93.88 328 SER A O 1
ATOM 2647 N N . GLY A 1 329 ? -17.667 9.257 10.675 1.00 89.94 329 GLY A N 1
ATOM 2648 C CA . GLY A 1 329 ? -18.911 8.958 11.373 1.00 89.94 329 GLY A CA 1
ATOM 2649 C C . GLY A 1 329 ? -19.486 10.207 12.029 1.00 89.94 329 GLY A C 1
ATOM 2650 O O . GLY A 1 329 ? -18.733 11.074 12.472 1.00 89.94 329 GLY A O 1
ATOM 2651 N N . ASP A 1 330 ? -20.814 10.293 12.083 1.00 85.25 330 ASP A N 1
ATOM 2652 C CA . ASP A 1 330 ? -21.559 11.375 12.747 1.00 85.25 330 ASP A CA 1
ATOM 2653 C C . ASP A 1 330 ? -21.157 12.785 12.272 1.00 85.25 330 ASP A C 1
ATOM 2655 O O . ASP A 1 330 ? -20.993 13.716 13.059 1.00 85.25 330 ASP A O 1
ATOM 2659 N N . GLY A 1 331 ? -20.947 12.941 10.958 1.00 86.44 331 GLY A N 1
ATOM 2660 C CA . GLY A 1 331 ? -20.563 14.216 10.341 1.00 86.44 331 GLY A CA 1
ATOM 2661 C C . GLY A 1 331 ? -19.106 14.620 10.578 1.00 86.44 331 GLY A C 1
ATOM 2662 O O . GLY A 1 331 ? -18.724 15.743 10.257 1.00 86.44 331 GLY A O 1
ATOM 2663 N N . ARG A 1 332 ? -18.272 13.732 11.127 1.00 92.31 332 ARG A N 1
ATOM 2664 C CA . ARG A 1 332 ? -16.841 13.974 11.340 1.00 92.31 332 ARG A CA 1
ATOM 2665 C C . ARG A 1 332 ? -15.996 12.967 10.591 1.00 92.31 332 ARG A C 1
ATOM 2667 O O . ARG A 1 332 ? -16.342 11.792 10.511 1.00 92.31 332 ARG A O 1
ATOM 2674 N N . THR A 1 333 ? -14.854 13.429 10.097 1.00 95.69 333 THR A N 1
ATOM 2675 C CA . THR A 1 333 ? -13.848 12.577 9.460 1.00 95.69 333 THR A CA 1
ATOM 2676 C C . THR A 1 333 ? -12.523 12.772 10.167 1.00 95.69 333 THR A C 1
ATOM 2678 O O . THR A 1 333 ? -11.940 13.854 10.127 1.00 95.69 333 THR A O 1
ATOM 2681 N N . PHE A 1 334 ? -12.057 11.722 10.825 1.00 96.81 334 PHE A N 1
ATOM 2682 C CA . PHE A 1 334 ? -10.822 11.695 11.590 1.00 96.81 334 PHE A CA 1
ATOM 2683 C C . PHE A 1 334 ? -9.696 11.156 10.726 1.00 96.81 334 PHE A C 1
ATOM 2685 O O . PHE A 1 334 ? -9.911 10.245 9.930 1.00 96.81 334 PHE A O 1
ATOM 2692 N N . ILE A 1 335 ? -8.496 11.694 10.908 1.00 97.81 335 ILE A N 1
ATOM 2693 C CA . ILE A 1 335 ? -7.299 11.210 10.237 1.00 97.81 335 ILE A CA 1
ATOM 2694 C C . ILE A 1 335 ? -6.129 11.132 11.209 1.00 97.81 335 ILE A C 1
ATOM 2696 O O . ILE A 1 335 ? -5.891 12.041 12.006 1.00 97.81 335 ILE A O 1
ATOM 2700 N N . VAL A 1 336 ? -5.376 10.044 11.097 1.00 97.81 336 VAL A N 1
ATOM 2701 C CA . VAL A 1 336 ? -4.055 9.881 11.700 1.00 97.81 336 VAL A CA 1
ATOM 2702 C C . VAL A 1 336 ? -3.029 9.608 10.617 1.00 97.81 336 VAL A C 1
ATOM 2704 O O . VAL A 1 336 ? -3.339 8.993 9.601 1.00 97.81 336 VAL A O 1
ATOM 2707 N N . PHE A 1 337 ? -1.805 10.068 10.823 1.00 96.25 337 PHE A N 1
ATOM 2708 C CA . PHE A 1 337 ? -0.683 9.810 9.926 1.00 96.25 337 PHE A CA 1
ATOM 2709 C C . PHE A 1 337 ? 0.628 9.936 10.695 1.00 96.25 337 PHE A C 1
ATOM 2711 O O . PHE A 1 337 ? 0.669 10.506 11.788 1.00 96.25 337 PHE A O 1
ATOM 2718 N N . GLU A 1 338 ? 1.708 9.410 10.128 1.00 93.12 338 GLU A N 1
ATOM 2719 C CA . GLU A 1 338 ? 3.047 9.611 10.676 1.00 93.12 338 GLU A CA 1
ATOM 2720 C C . GLU A 1 338 ? 3.772 10.730 9.927 1.00 93.12 338 GLU A C 1
ATOM 2722 O O . GLU A 1 338 ? 3.602 10.894 8.719 1.00 93.12 338 GLU A O 1
ATOM 2727 N N . SER A 1 339 ? 4.617 11.484 10.625 1.00 90.00 339 SER A N 1
ATOM 2728 C CA . SER A 1 339 ? 5.627 12.339 10.004 1.00 90.00 339 SER A CA 1
ATOM 2729 C C . SER A 1 339 ? 6.976 12.083 10.657 1.00 90.00 339 SER A C 1
ATOM 2731 O O . SER A 1 339 ? 7.097 12.086 11.884 1.00 90.00 339 SER A O 1
ATOM 2733 N N . SER A 1 340 ? 7.998 11.832 9.843 1.00 81.81 340 SER A N 1
ATOM 2734 C CA . SER A 1 340 ? 9.364 11.665 10.343 1.00 81.81 340 SER A CA 1
ATOM 2735 C C . SER A 1 340 ? 9.992 13.044 10.556 1.00 81.81 340 SER A C 1
ATOM 2737 O O . SER A 1 340 ? 10.064 13.796 9.592 1.00 81.81 340 SER A O 1
ATOM 2739 N N . PRO A 1 341 ? 10.470 13.411 11.753 1.00 67.88 341 PRO A N 1
ATOM 2740 C CA . PRO A 1 341 ? 11.020 14.747 12.034 1.00 67.88 341 PRO A CA 1
ATOM 2741 C C . PRO A 1 341 ? 12.301 15.069 11.245 1.00 67.88 341 PRO A C 1
ATOM 2743 O O . PRO A 1 341 ? 12.517 16.221 10.869 1.00 67.88 341 PRO A O 1
ATOM 2746 N N . SER A 1 342 ? 13.112 14.059 10.917 1.00 71.06 342 SER A N 1
ATOM 2747 C CA . SER A 1 342 ? 14.304 14.199 10.077 1.00 71.06 342 SER A CA 1
ATOM 2748 C C . SER A 1 342 ? 14.599 12.915 9.281 1.00 71.06 342 SER A C 1
ATOM 2750 O O . SER A 1 342 ? 14.087 11.849 9.625 1.00 71.06 342 SER A O 1
ATOM 2752 N N . PRO A 1 343 ? 15.437 12.976 8.226 1.00 67.06 343 PRO A N 1
ATOM 2753 C CA . PRO A 1 343 ? 15.865 11.787 7.475 1.00 67.06 343 PRO A CA 1
ATOM 2754 C C . PRO A 1 343 ? 16.735 10.817 8.281 1.00 67.06 343 PRO A C 1
ATOM 2756 O O . PRO A 1 343 ? 16.933 9.675 7.875 1.00 67.06 343 PRO A O 1
ATOM 2759 N N . ASP A 1 344 ? 17.316 11.286 9.384 1.00 66.94 344 ASP A N 1
ATOM 2760 C CA . ASP A 1 344 ? 18.281 10.531 10.182 1.00 66.94 344 ASP A CA 1
ATOM 2761 C C . ASP A 1 344 ? 17.630 9.863 11.410 1.00 66.94 344 ASP A C 1
ATOM 2763 O O . ASP A 1 344 ? 18.236 8.986 12.031 1.00 66.94 344 ASP A O 1
ATOM 2767 N N . GLU A 1 345 ? 16.392 10.234 11.753 1.00 66.69 345 GLU A N 1
ATOM 2768 C CA . GLU A 1 345 ? 15.699 9.726 12.937 1.00 66.69 345 GLU A CA 1
ATOM 2769 C C . GLU A 1 345 ? 15.056 8.349 12.741 1.00 66.69 345 GLU A C 1
ATOM 2771 O O . GLU A 1 345 ? 14.544 7.994 11.680 1.00 66.69 345 GLU A O 1
ATOM 2776 N N . LYS A 1 346 ? 15.098 7.550 13.816 1.00 61.69 346 LYS A N 1
ATOM 2777 C CA . LYS A 1 346 ? 14.596 6.167 13.852 1.00 61.69 346 LYS A CA 1
ATOM 2778 C C . LYS A 1 346 ? 13.105 6.063 14.166 1.00 61.69 346 LYS A C 1
ATOM 2780 O O . LYS A 1 346 ? 12.511 5.024 13.887 1.00 61.69 346 LYS A O 1
ATOM 2785 N N . VAL A 1 347 ? 12.531 7.093 14.781 1.00 69.38 347 VAL A N 1
ATOM 2786 C CA . VAL A 1 347 ? 11.168 7.078 15.314 1.00 69.38 347 VAL A CA 1
ATOM 2787 C C . VAL A 1 347 ? 10.402 8.224 14.668 1.00 69.38 347 VAL A C 1
ATOM 2789 O O . VAL A 1 347 ? 10.894 9.347 14.603 1.00 69.38 347 VAL A O 1
ATOM 2792 N N . SER A 1 348 ? 9.240 7.910 14.102 1.00 85.69 348 SER A N 1
ATOM 2793 C CA . SER A 1 348 ? 8.350 8.924 13.534 1.00 85.69 348 SER A CA 1
ATOM 2794 C C . SER A 1 348 ? 7.436 9.480 14.620 1.00 85.69 348 SER A C 1
ATOM 2796 O O . SER A 1 348 ? 7.389 8.974 15.736 1.00 85.69 348 SER A O 1
ATOM 2798 N N . SER A 1 349 ? 6.723 10.549 14.304 1.00 91.12 349 SER A N 1
ATOM 2799 C CA . SER A 1 349 ? 5.721 11.143 15.181 1.00 91.12 349 SER A CA 1
ATOM 2800 C C . SER A 1 349 ? 4.335 10.937 14.586 1.00 91.12 349 SER A C 1
ATOM 2802 O O . SER A 1 349 ? 4.141 11.156 13.391 1.00 91.12 349 SER A O 1
ATOM 2804 N N . ILE A 1 350 ? 3.374 10.527 15.410 1.00 94.56 350 ILE A N 1
ATOM 2805 C CA . ILE A 1 350 ? 1.985 10.324 15.002 1.00 94.56 350 ILE A CA 1
ATOM 2806 C C . ILE A 1 350 ? 1.213 11.609 15.251 1.00 94.56 350 ILE A C 1
ATOM 2808 O O . ILE A 1 350 ? 1.215 12.162 16.354 1.00 94.56 350 ILE A O 1
ATOM 2812 N N . TYR A 1 351 ? 0.532 12.062 14.209 1.00 95.50 351 TYR A N 1
ATOM 2813 C CA . TYR A 1 351 ? -0.317 13.236 14.241 1.00 95.50 351 TYR A CA 1
ATOM 2814 C C . TYR A 1 351 ? -1.761 12.845 13.981 1.00 95.50 351 TYR A C 1
ATOM 2816 O O . TYR A 1 351 ? -2.047 11.896 13.254 1.00 95.50 351 TYR A O 1
ATOM 2824 N N . PHE A 1 352 ? -2.659 13.616 14.574 1.00 96.75 352 PHE A N 1
ATOM 2825 C CA . PHE A 1 352 ? -4.096 13.467 14.467 1.00 96.75 352 PHE A CA 1
ATOM 2826 C C . PHE A 1 352 ? -4.726 14.797 14.100 1.00 96.75 352 PHE A C 1
ATOM 2828 O O . PHE A 1 352 ? -4.355 15.842 14.629 1.00 96.75 352 PHE A O 1
ATOM 2835 N N . GLY A 1 353 ? -5.712 14.750 13.222 1.00 95.62 353 GLY A N 1
ATOM 2836 C CA . GLY A 1 353 ? -6.587 15.874 12.957 1.00 95.62 353 GLY A CA 1
ATOM 2837 C C . GLY A 1 353 ? -7.940 15.370 12.503 1.00 95.62 353 GLY A C 1
ATOM 2838 O O . GLY A 1 353 ? -8.150 14.168 12.325 1.00 95.62 353 GLY A O 1
ATOM 2839 N N . TYR A 1 354 ? -8.883 16.285 12.340 1.00 95.56 354 TYR A N 1
ATOM 2840 C CA . TYR A 1 354 ? -10.205 15.906 11.884 1.00 95.56 354 TYR A CA 1
ATOM 2841 C C . TYR A 1 354 ? -10.928 17.054 11.196 1.00 95.56 354 TYR A C 1
ATOM 2843 O O . TYR A 1 354 ? -10.654 18.239 11.407 1.00 95.56 354 TYR A O 1
ATOM 2851 N N . TYR A 1 355 ? -11.874 16.653 10.365 1.00 94.38 355 TYR A N 1
ATOM 2852 C CA . TYR A 1 355 ? -12.880 17.495 9.763 1.00 94.38 355 TYR A CA 1
ATOM 2853 C C . TYR A 1 355 ? -14.167 17.419 10.578 1.00 94.38 355 TYR A C 1
ATOM 2855 O O . TYR A 1 355 ? -14.606 16.330 10.952 1.00 94.38 355 TYR A O 1
ATOM 2863 N N . ASN A 1 356 ? -14.787 18.574 10.808 1.00 92.50 356 ASN A N 1
ATOM 2864 C CA . ASN A 1 356 ? -16.187 18.669 11.201 1.00 92.50 356 ASN A CA 1
ATOM 2865 C C . ASN A 1 356 ? -16.984 19.113 9.970 1.00 92.50 356 ASN A C 1
ATOM 2867 O O . ASN A 1 356 ? -16.812 20.233 9.482 1.00 92.50 356 ASN A O 1
ATOM 2871 N N . ASN A 1 357 ? -17.796 18.213 9.420 1.00 89.06 357 ASN A N 1
ATOM 2872 C CA . ASN A 1 357 ? -18.294 18.279 8.050 1.00 89.06 357 ASN A CA 1
ATOM 2873 C C . ASN A 1 357 ? -17.127 18.512 7.082 1.00 89.06 357 ASN A C 1
ATOM 2875 O O . ASN A 1 357 ? -16.240 17.676 7.003 1.00 89.06 357 ASN A O 1
ATOM 2879 N N . THR A 1 358 ? -17.075 19.653 6.395 1.00 90.25 358 THR A N 1
ATOM 2880 C CA . THR A 1 358 ? -15.995 20.027 5.465 1.00 90.25 358 THR A CA 1
ATOM 2881 C C . THR A 1 358 ? -15.014 21.051 6.043 1.00 90.25 358 THR A C 1
ATOM 2883 O O . THR A 1 358 ? -14.117 21.518 5.339 1.00 90.25 358 THR A O 1
ATOM 2886 N N . LEU A 1 359 ? -15.140 21.390 7.332 1.00 92.50 359 LEU A N 1
ATOM 2887 C CA . LEU A 1 359 ? -14.271 22.345 8.017 1.00 92.50 359 LEU A CA 1
ATOM 2888 C C . LEU A 1 359 ? -13.143 21.617 8.751 1.00 92.50 359 LEU A C 1
ATOM 2890 O O . LEU A 1 359 ? -13.381 20.915 9.739 1.00 92.50 359 LEU A O 1
ATOM 2894 N N . TRP A 1 360 ? -11.913 21.809 8.272 1.00 93.81 360 TRP A N 1
ATOM 2895 C CA . TRP A 1 360 ? -10.710 21.334 8.953 1.00 93.81 360 TRP A CA 1
ATOM 2896 C C . TRP A 1 360 ? -10.573 22.021 10.310 1.00 93.81 360 TRP A C 1
ATOM 2898 O O . TRP A 1 360 ? -10.746 23.235 10.406 1.00 93.81 360 TRP A O 1
ATOM 2908 N N . GLN A 1 361 ? -10.275 21.241 11.347 1.00 92.44 361 GLN A N 1
ATOM 2909 C CA . GLN A 1 361 ? -10.088 21.757 12.698 1.00 92.44 361 GLN A CA 1
ATOM 2910 C C . GLN A 1 361 ? -8.608 22.046 12.956 1.00 92.44 361 GLN A C 1
ATOM 2912 O O . GLN A 1 361 ? -8.055 23.001 12.417 1.00 92.44 361 GLN A O 1
ATOM 2917 N N . ASN A 1 362 ? -7.948 21.223 13.767 1.00 85.19 362 ASN A N 1
ATOM 2918 C CA . ASN A 1 362 ? -6.544 21.390 14.112 1.00 85.19 362 ASN A CA 1
ATOM 2919 C C . ASN A 1 362 ? -5.784 20.077 13.987 1.00 85.19 362 ASN A C 1
ATOM 2921 O O . ASN A 1 362 ? -6.346 18.991 14.141 1.00 85.19 362 ASN A O 1
ATOM 2925 N N . LEU A 1 363 ? -4.482 20.219 13.752 1.00 91.69 363 LEU A N 1
ATOM 2926 C CA . LEU A 1 363 ? -3.524 19.130 13.786 1.00 91.69 363 LEU A CA 1
ATOM 2927 C C . LEU A 1 363 ? -2.864 19.063 15.167 1.00 91.69 363 LEU A C 1
ATOM 2929 O O . LEU A 1 363 ? -2.368 20.071 15.668 1.00 91.69 363 LEU A O 1
ATOM 2933 N N . ILE A 1 364 ? -2.832 17.877 15.764 1.00 92.44 364 ILE A N 1
ATOM 2934 C CA . ILE A 1 364 ? -2.312 17.628 17.109 1.00 92.44 364 ILE A CA 1
ATOM 2935 C C . ILE A 1 364 ? -1.284 16.496 17.042 1.00 92.44 364 ILE A C 1
ATOM 2937 O O . ILE A 1 364 ? -1.509 15.477 16.392 1.00 92.44 364 ILE A O 1
ATOM 2941 N N . PHE A 1 365 ? -0.149 16.667 17.719 1.00 93.44 365 PHE A N 1
ATOM 2942 C CA . PHE A 1 365 ? 0.794 15.578 17.975 1.00 93.44 365 PHE A CA 1
ATOM 2943 C C . PHE A 1 365 ? 0.211 14.637 19.037 1.00 93.44 365 PHE A C 1
ATOM 2945 O O . PHE A 1 365 ? -0.145 15.096 20.122 1.00 93.44 365 PHE A O 1
ATOM 2952 N N . LEU A 1 366 ? 0.123 13.338 18.744 1.00 93.31 366 LEU A N 1
ATOM 2953 C CA . LEU A 1 366 ? -0.404 12.352 19.690 1.00 93.31 366 LEU A CA 1
ATOM 2954 C C . LEU A 1 366 ? 0.689 11.686 20.519 1.00 93.31 366 LEU A C 1
ATOM 2956 O O . LEU A 1 366 ? 0.590 11.660 21.748 1.00 93.31 366 LEU A O 1
ATOM 2960 N N . ASN A 1 367 ? 1.683 11.104 19.850 1.00 90.25 367 ASN A N 1
ATOM 2961 C CA . ASN A 1 367 ? 2.767 10.336 20.456 1.00 90.25 367 ASN A CA 1
ATOM 2962 C C . ASN A 1 367 ? 3.873 10.057 19.426 1.00 90.25 367 ASN A C 1
ATOM 2964 O O . ASN A 1 367 ? 3.693 10.255 18.222 1.00 90.25 367 ASN A O 1
ATOM 2968 N N . GLN A 1 368 ? 5.027 9.598 19.907 1.00 91.62 368 GLN A N 1
ATOM 2969 C CA . GLN A 1 368 ? 6.038 8.990 19.042 1.00 91.62 368 GLN A CA 1
ATOM 2970 C C . GLN A 1 368 ? 5.532 7.626 18.549 1.00 91.62 368 GLN A C 1
ATOM 2972 O O . GLN A 1 368 ? 4.716 6.991 19.211 1.00 91.62 368 GLN A O 1
ATOM 2977 N N . GLY A 1 369 ? 5.943 7.222 17.353 1.00 91.81 369 GLY A N 1
ATOM 2978 C CA . GLY A 1 369 ? 5.538 5.968 16.730 1.00 91.81 369 GLY A CA 1
ATOM 2979 C C . GLY A 1 369 ? 5.342 6.070 15.218 1.00 91.81 369 GLY A C 1
ATOM 2980 O O . GLY A 1 369 ? 5.520 7.118 14.596 1.00 91.81 369 GLY A O 1
ATOM 2981 N N . LYS A 1 370 ? 4.986 4.943 14.608 1.00 92.06 370 LYS A N 1
ATOM 2982 C CA . LYS A 1 370 ? 4.830 4.775 13.164 1.00 92.06 370 LYS A CA 1
ATOM 2983 C C . LYS A 1 370 ? 3.643 3.870 12.819 1.00 92.06 370 LYS A C 1
ATOM 2985 O O . LYS A 1 370 ? 3.116 3.153 13.666 1.00 92.06 370 LYS A O 1
ATOM 2990 N N . SER A 1 371 ? 3.263 3.880 11.547 1.00 93.69 371 SER A N 1
ATOM 2991 C CA . SER A 1 371 ? 2.231 3.048 10.925 1.00 93.69 371 SER A CA 1
ATOM 2992 C C . SER A 1 371 ? 0.877 3.087 11.649 1.00 93.69 371 SER A C 1
ATOM 2994 O O . SER A 1 371 ? 0.352 2.027 11.991 1.00 93.69 371 SER A O 1
ATOM 2996 N N . PRO A 1 372 ? 0.306 4.282 11.903 1.00 96.88 372 PRO A N 1
ATOM 2997 C CA . PRO A 1 372 ? -0.954 4.391 12.619 1.00 96.88 372 PRO A CA 1
ATOM 2998 C C . PRO A 1 372 ? -2.137 3.873 11.790 1.00 96.88 372 PRO A C 1
ATOM 3000 O O . PRO A 1 372 ? -2.230 4.093 10.574 1.00 96.88 372 PRO A O 1
ATOM 3003 N N . THR A 1 373 ? -3.084 3.249 12.479 1.00 97.81 373 THR A N 1
ATOM 3004 C CA . THR A 1 373 ? -4.392 2.873 11.938 1.00 97.81 373 THR A CA 1
ATOM 3005 C C . THR A 1 373 ? -5.473 3.256 12.938 1.00 97.81 373 THR A C 1
ATOM 3007 O O . THR A 1 373 ? -5.323 3.007 14.134 1.00 97.81 373 THR A O 1
ATOM 3010 N N . ILE A 1 374 ? -6.544 3.887 12.454 1.00 97.88 374 ILE A N 1
ATOM 3011 C CA . ILE A 1 374 ? -7.664 4.344 13.277 1.00 97.88 374 ILE A CA 1
ATOM 3012 C C . ILE A 1 374 ? -8.961 3.646 12.873 1.00 97.88 374 ILE A C 1
ATOM 3014 O O . ILE A 1 374 ? -9.231 3.447 11.692 1.00 97.88 374 ILE A O 1
ATOM 3018 N N . TYR A 1 375 ? -9.775 3.322 13.869 1.00 97.06 375 TYR A N 1
ATOM 3019 C CA . TYR A 1 375 ? -11.126 2.797 13.721 1.00 97.06 375 TYR A CA 1
ATOM 3020 C C . TYR A 1 375 ? -12.093 3.592 14.609 1.00 97.06 375 TYR A C 1
ATOM 3022 O O . TYR A 1 375 ? -11.678 4.186 15.607 1.00 97.06 375 TYR A O 1
ATOM 3030 N N . LYS A 1 376 ? -13.382 3.632 14.256 1.00 95.00 376 LYS A N 1
ATOM 3031 C CA . LYS A 1 376 ? -14.420 4.365 14.998 1.00 95.00 376 LYS A CA 1
ATOM 3032 C C . LYS A 1 376 ? -15.601 3.456 15.311 1.00 95.00 376 LYS A C 1
ATOM 3034 O O . LYS A 1 376 ? -16.107 2.768 14.430 1.00 95.00 376 LYS A O 1
ATOM 3039 N N . LYS A 1 377 ? -16.112 3.550 16.540 1.00 93.62 377 LYS A N 1
ATOM 3040 C CA . LYS A 1 377 ? -17.411 2.995 16.937 1.00 93.62 377 LYS A CA 1
ATOM 3041 C C . LYS A 1 377 ? -18.098 3.935 17.918 1.00 93.62 377 LYS A C 1
ATOM 3043 O O . LYS A 1 377 ? -17.546 4.227 18.974 1.00 93.62 377 LYS A O 1
ATOM 3048 N N . GLY A 1 378 ? -19.304 4.395 17.575 1.00 91.88 378 GLY A N 1
ATOM 3049 C CA . GLY A 1 378 ? -20.016 5.398 18.377 1.00 91.88 378 GLY A CA 1
ATOM 3050 C C . GLY A 1 378 ? -19.121 6.609 18.651 1.00 91.88 378 GLY A C 1
ATOM 3051 O O . GLY A 1 378 ? -18.420 7.065 17.746 1.00 91.88 378 GLY A O 1
ATOM 3052 N N . ASP A 1 379 ? -19.064 7.049 19.904 1.00 94.81 379 ASP A N 1
ATOM 3053 C CA . ASP A 1 379 ? -18.218 8.165 20.349 1.00 94.81 379 ASP A CA 1
ATOM 3054 C C . ASP A 1 379 ? -16.777 7.751 20.697 1.00 94.81 379 ASP A C 1
ATOM 3056 O O . ASP A 1 379 ? -16.050 8.498 21.346 1.00 94.81 379 ASP A O 1
ATOM 3060 N N . SER A 1 380 ? -16.339 6.556 20.295 1.00 96.06 380 SER A N 1
ATOM 3061 C CA . SER A 1 380 ? -14.986 6.056 20.550 1.00 96.06 380 SER A CA 1
ATOM 3062 C C . SER A 1 380 ? -14.168 5.920 19.268 1.00 96.06 380 SER A C 1
ATOM 3064 O O . SER A 1 380 ? -14.638 5.428 18.238 1.00 96.06 380 SER A O 1
ATOM 3066 N N . LEU A 1 381 ? -12.910 6.334 19.365 1.00 97.69 381 LEU A N 1
ATOM 3067 C CA . LEU A 1 381 ? -11.846 6.124 18.397 1.00 97.69 381 LEU A CA 1
ATOM 3068 C C . LEU A 1 381 ? -10.846 5.122 18.966 1.00 97.69 381 LEU A C 1
ATOM 3070 O O . LEU A 1 381 ? -10.476 5.183 20.138 1.00 97.69 381 LEU A O 1
ATOM 3074 N N . TYR A 1 382 ? -10.385 4.225 18.111 1.00 98.19 382 TYR A N 1
ATOM 3075 C CA . TYR A 1 382 ? -9.475 3.144 18.444 1.00 98.19 382 TYR A CA 1
ATOM 3076 C C . TYR A 1 382 ? -8.245 3.311 17.563 1.00 98.19 382 TYR A C 1
ATOM 3078 O O . TYR A 1 382 ? -8.330 3.163 16.346 1.00 98.19 382 TYR A O 1
ATOM 3086 N N . LEU A 1 383 ? -7.120 3.689 18.164 1.00 98.25 383 LEU A N 1
ATOM 3087 C CA . LEU A 1 383 ? -5.857 3.902 17.469 1.00 98.25 383 LEU A CA 1
ATOM 3088 C C . LEU A 1 383 ? -4.905 2.757 17.798 1.00 98.25 383 LEU A C 1
ATOM 3090 O O . LEU A 1 383 ? -4.639 2.503 18.970 1.00 98.25 383 LEU A O 1
ATOM 3094 N N . VAL A 1 384 ? -4.345 2.127 16.769 1.00 98.25 384 VAL A N 1
ATOM 3095 C CA . VAL A 1 384 ? -3.192 1.228 16.906 1.00 98.25 384 VAL A CA 1
ATOM 3096 C C . VAL A 1 384 ? -2.004 1.771 16.145 1.00 98.25 384 VAL A C 1
ATOM 3098 O O . VAL A 1 384 ? -2.152 2.388 15.089 1.00 98.25 384 VAL A O 1
ATOM 3101 N N . TYR A 1 385 ? -0.816 1.558 16.691 1.00 97.19 385 TYR A N 1
ATOM 3102 C CA . TYR A 1 385 ? 0.427 2.023 16.098 1.00 97.19 385 TYR A CA 1
ATOM 3103 C C . TYR A 1 385 ? 1.623 1.227 16.610 1.00 97.19 385 TYR A C 1
ATOM 3105 O O . TYR A 1 385 ? 1.514 0.424 17.532 1.00 97.19 385 TYR A O 1
ATOM 3113 N N . ILE A 1 386 ? 2.776 1.467 15.999 1.00 94.62 386 ILE A N 1
ATOM 3114 C CA . ILE A 1 386 ? 4.048 0.845 16.352 1.00 94.62 386 ILE A CA 1
ATOM 3115 C C . ILE A 1 386 ? 4.909 1.904 17.049 1.00 94.62 386 ILE A C 1
ATOM 3117 O O . ILE A 1 386 ? 5.295 2.876 16.403 1.00 94.62 386 ILE A O 1
ATOM 3121 N N . ASP A 1 387 ? 5.194 1.759 18.344 1.00 89.62 387 ASP A N 1
ATOM 3122 C CA . ASP A 1 387 ? 5.993 2.745 19.103 1.00 89.62 387 ASP A CA 1
ATOM 3123 C C . ASP A 1 387 ? 7.500 2.535 18.879 1.00 89.62 387 ASP A C 1
ATOM 3125 O O . ASP A 1 387 ? 8.216 3.416 18.398 1.00 89.62 387 ASP A O 1
ATOM 3129 N N . SER A 1 388 ? 7.965 1.307 19.118 1.00 81.94 388 SER A N 1
ATOM 3130 C CA . SER A 1 388 ? 9.293 0.813 18.743 1.00 81.94 388 SER A CA 1
ATOM 3131 C C . SER A 1 388 ? 9.165 -0.186 17.593 1.00 81.94 388 SER A C 1
ATOM 3133 O O . SER A 1 388 ? 8.082 -0.704 17.370 1.00 81.94 388 SER A O 1
ATOM 3135 N N . LEU A 1 389 ? 10.244 -0.495 16.853 1.00 84.56 389 LEU A N 1
ATOM 3136 C CA . LEU A 1 389 ? 10.185 -1.360 15.653 1.00 84.56 389 LEU A CA 1
ATOM 3137 C C . LEU A 1 389 ? 9.398 -2.676 15.843 1.00 84.56 389 LEU A C 1
ATOM 3139 O O . LEU A 1 389 ? 8.896 -3.203 14.855 1.00 84.56 389 LEU A O 1
ATOM 3143 N N . VAL A 1 390 ? 9.297 -3.171 17.080 1.00 92.38 390 VAL A N 1
ATOM 3144 C CA . VAL A 1 390 ? 8.718 -4.464 17.467 1.00 92.38 390 VAL A CA 1
ATOM 3145 C C . VAL A 1 390 ? 7.478 -4.365 18.375 1.00 92.38 390 VAL A C 1
ATOM 3147 O O . VAL A 1 390 ? 6.783 -5.366 18.527 1.00 92.38 390 VAL A O 1
ATOM 3150 N N . GLN A 1 391 ? 7.188 -3.208 18.988 1.00 95.50 391 GLN A N 1
ATOM 3151 C CA . GLN A 1 391 ? 6.090 -3.056 19.957 1.00 95.50 391 GLN A CA 1
ATOM 3152 C C . GLN A 1 391 ? 4.876 -2.370 19.338 1.00 95.50 391 GLN A C 1
ATOM 3154 O O . GLN A 1 391 ? 4.981 -1.277 18.777 1.00 95.50 391 GLN A O 1
ATOM 3159 N N . ILE A 1 392 ? 3.715 -2.997 19.509 1.00 97.31 392 ILE A N 1
ATOM 3160 C CA . ILE A 1 392 ? 2.419 -2.500 19.061 1.00 97.31 392 ILE A CA 1
ATOM 3161 C C . ILE A 1 392 ? 1.681 -1.921 20.263 1.00 97.31 392 ILE A C 1
ATOM 3163 O O . ILE A 1 392 ? 1.564 -2.570 21.302 1.00 97.31 392 ILE A O 1
ATOM 3167 N N . TYR A 1 393 ? 1.158 -0.712 20.107 1.00 97.81 393 TYR A N 1
ATOM 3168 C CA . TYR A 1 393 ? 0.394 -0.005 21.123 1.00 97.81 393 TYR A CA 1
ATOM 3169 C C . TYR A 1 393 ? -1.008 0.323 20.633 1.00 97.81 393 TYR A C 1
ATOM 3171 O O . TYR A 1 393 ? -1.239 0.580 19.451 1.00 97.81 393 TYR A O 1
ATOM 3179 N N . PHE A 1 394 ? -1.925 0.350 21.588 1.00 98.25 394 PHE A N 1
ATOM 3180 C CA . PHE A 1 394 ? -3.314 0.741 21.452 1.00 98.25 394 PHE A CA 1
ATOM 3181 C C . PHE A 1 394 ? -3.564 2.028 22.238 1.00 98.25 394 PHE A C 1
ATOM 3183 O O . PHE A 1 394 ? -2.943 2.275 23.273 1.00 98.25 394 PHE A O 1
ATOM 3190 N N . ARG A 1 395 ? -4.484 2.862 21.756 1.00 97.06 395 ARG A N 1
ATOM 3191 C CA . ARG A 1 395 ? -4.952 4.052 22.462 1.00 97.06 395 ARG A CA 1
ATOM 3192 C C . ARG A 1 395 ? -6.417 4.313 22.130 1.00 97.06 395 ARG A C 1
ATOM 3194 O O . ARG A 1 395 ? -6.775 4.413 20.955 1.00 97.06 395 ARG A O 1
ATOM 3201 N N . ARG A 1 396 ? -7.252 4.483 23.156 1.00 97.69 396 ARG A N 1
ATOM 3202 C CA . ARG A 1 396 ? -8.654 4.885 22.994 1.00 97.69 396 ARG A CA 1
ATOM 3203 C C . ARG A 1 396 ? -8.783 6.407 23.036 1.00 97.69 396 ARG A C 1
ATOM 3205 O O . ARG A 1 396 ? -8.159 7.072 23.862 1.00 97.69 396 ARG A O 1
ATOM 3212 N N . GLY A 1 397 ? -9.576 6.960 22.127 1.00 97.06 397 GLY A N 1
ATOM 3213 C CA . GLY A 1 397 ? -9.970 8.364 22.102 1.00 97.06 397 GLY A CA 1
ATOM 3214 C C . GLY A 1 397 ? -11.475 8.488 22.286 1.00 97.06 397 GLY A C 1
ATOM 3215 O O . GLY A 1 397 ? -12.228 7.834 21.575 1.00 97.06 397 GLY A O 1
ATOM 3216 N N . ILE A 1 398 ? -11.922 9.325 23.216 1.00 96.94 398 ILE A N 1
ATOM 3217 C CA . ILE A 1 398 ? -13.344 9.589 23.450 1.00 96.94 398 ILE A CA 1
ATOM 3218 C C . ILE A 1 398 ? -13.702 10.909 22.779 1.00 96.94 398 ILE A C 1
ATOM 3220 O O . ILE A 1 398 ? -13.118 11.954 23.080 1.00 96.94 398 ILE A O 1
ATOM 3224 N N . ILE A 1 399 ? -14.654 10.855 21.856 1.00 95.19 399 ILE A N 1
ATOM 3225 C CA . ILE A 1 399 ? -15.210 12.016 21.176 1.00 95.19 399 ILE A CA 1
ATOM 3226 C C . ILE A 1 399 ? -16.144 12.720 22.160 1.00 95.19 399 ILE A C 1
ATOM 3228 O O . ILE A 1 399 ? -17.134 12.154 22.611 1.00 95.19 399 ILE A O 1
ATOM 3232 N N . PHE A 1 400 ? -15.835 13.970 22.492 1.00 90.31 400 PHE A N 1
ATOM 3233 C CA . PHE A 1 400 ? -16.663 14.779 23.378 1.00 90.31 400 PHE A CA 1
ATOM 3234 C C . PHE A 1 400 ? -16.766 16.201 22.844 1.00 90.31 400 PHE A C 1
ATOM 3236 O O . PHE A 1 400 ? -15.757 16.907 22.739 1.00 90.31 400 PHE A O 1
ATOM 3243 N N . GLN A 1 401 ? -17.994 16.613 22.505 1.00 86.19 401 GLN A N 1
ATOM 3244 C CA . GLN A 1 401 ? -18.264 17.893 21.837 1.00 86.19 401 GLN A CA 1
ATOM 3245 C C . GLN A 1 401 ? -17.269 18.084 20.688 1.00 86.19 401 GLN A C 1
ATOM 3247 O O . GLN A 1 401 ? -17.080 17.142 19.932 1.00 86.19 401 GLN A O 1
ATOM 3252 N N . ASP A 1 402 ? -16.599 19.225 20.547 1.00 82.88 402 ASP A N 1
ATOM 3253 C CA . ASP A 1 402 ? -15.642 19.503 19.463 1.00 82.88 402 ASP A CA 1
ATOM 3254 C C . ASP A 1 402 ? -14.193 19.103 19.798 1.00 82.88 402 ASP A C 1
ATOM 3256 O O . ASP A 1 402 ? -13.227 19.764 19.413 1.00 82.88 402 ASP A O 1
ATOM 3260 N N . SER A 1 403 ? -14.006 18.015 20.546 1.00 88.62 403 SER A N 1
ATOM 3261 C CA . SER A 1 403 ? -12.673 17.520 20.884 1.00 88.62 403 SER A CA 1
ATOM 3262 C C . SER A 1 403 ? -12.620 16.000 21.005 1.00 88.62 403 SER A C 1
ATOM 3264 O O . SER A 1 403 ? -13.645 15.317 21.045 1.00 88.62 403 SER A O 1
ATOM 3266 N N . VAL A 1 404 ? -11.396 15.475 21.047 1.00 94.88 404 VAL A N 1
ATOM 3267 C CA . VAL A 1 404 ? -11.128 14.068 21.339 1.00 94.88 404 VAL A CA 1
ATOM 3268 C C . VAL A 1 404 ? -10.188 13.992 22.533 1.00 94.88 404 VAL A C 1
ATOM 3270 O O . VAL A 1 404 ? -9.070 14.510 22.484 1.00 94.88 404 VAL A O 1
ATOM 3273 N N . HIS A 1 405 ? -10.641 13.335 23.595 1.00 95.62 405 HIS A N 1
ATOM 3274 C CA . HIS A 1 405 ? -9.840 13.061 24.781 1.00 95.62 405 HIS A CA 1
ATOM 3275 C C . HIS A 1 405 ? -9.189 11.690 24.645 1.00 95.62 405 HIS A C 1
ATOM 3277 O O . HIS A 1 405 ? -9.868 10.667 24.637 1.00 95.62 405 HIS A O 1
ATOM 3283 N N . TRP A 1 406 ? -7.866 11.675 24.516 1.00 96.62 406 TRP A N 1
ATOM 3284 C CA . TRP A 1 406 ? -7.096 10.449 24.352 1.00 96.62 406 TRP A CA 1
ATOM 3285 C C . TRP A 1 406 ? -6.627 9.898 25.694 1.00 96.62 406 TRP A C 1
ATOM 3287 O O . TRP A 1 406 ? -5.949 10.595 26.450 1.00 96.62 406 TRP A O 1
ATOM 3297 N N . GLU A 1 407 ? -6.927 8.630 25.945 1.00 96.50 407 GLU A N 1
ATOM 3298 C CA . GLU A 1 407 ? -6.460 7.888 27.116 1.00 96.50 407 GLU A CA 1
ATOM 3299 C C . GLU A 1 407 ? -4.954 7.588 27.030 1.00 96.50 407 GLU A C 1
ATOM 3301 O O . GLU A 1 407 ? -4.297 7.884 26.026 1.00 96.50 407 GLU A O 1
ATOM 3306 N N . SER A 1 408 ? -4.375 7.023 28.089 1.00 95.38 408 SER A N 1
ATOM 3307 C CA . SER A 1 408 ? -2.982 6.562 28.064 1.00 95.38 408 SER A CA 1
ATOM 3308 C C . SER A 1 408 ? -2.809 5.375 27.103 1.00 95.38 408 SER A C 1
ATOM 3310 O O . SER A 1 408 ? -3.730 4.572 26.971 1.00 95.38 408 SER A O 1
ATOM 3312 N N . PRO A 1 409 ? -1.652 5.235 26.431 1.00 96.69 409 PRO A N 1
ATOM 3313 C CA . PRO A 1 409 ? -1.381 4.066 25.601 1.00 96.69 409 PRO A CA 1
ATOM 3314 C C . PRO A 1 409 ? -1.308 2.759 26.398 1.00 96.69 409 PRO A C 1
ATOM 3316 O O . PRO A 1 409 ? -0.693 2.714 27.464 1.00 96.69 409 PRO A O 1
ATOM 3319 N N . THR A 1 410 ? -1.839 1.691 25.811 1.00 97.69 410 THR A N 1
ATOM 3320 C CA . THR A 1 410 ? -1.780 0.311 26.307 1.00 97.69 410 THR A CA 1
ATOM 3321 C C . THR A 1 410 ? -0.916 -0.522 25.364 1.00 97.69 410 THR A C 1
ATOM 3323 O O . THR A 1 410 ? -1.061 -0.419 24.146 1.00 97.69 410 THR A O 1
ATOM 3326 N N . LEU A 1 411 ? -0.016 -1.352 25.895 1.00 97.88 411 LEU A N 1
ATOM 3327 C CA . LEU A 1 411 ? 0.752 -2.291 25.073 1.00 97.88 411 LEU A CA 1
ATOM 3328 C C . LEU A 1 411 ? -0.182 -3.393 24.550 1.00 97.88 411 LEU A C 1
ATOM 3330 O O . LEU A 1 411 ? -0.820 -4.083 25.339 1.00 97.88 411 LEU A O 1
ATOM 3334 N N . VAL A 1 412 ? -0.229 -3.572 23.231 1.00 98.12 412 VAL A N 1
ATOM 3335 C CA . VAL A 1 412 ? -0.940 -4.688 22.586 1.00 98.12 412 VAL A CA 1
ATOM 3336 C C . VAL A 1 412 ? -0.065 -5.936 22.601 1.00 98.12 412 VAL A C 1
ATOM 3338 O O . VAL A 1 412 ? -0.515 -7.021 22.951 1.00 98.12 412 VAL A O 1
ATOM 3341 N N . GLY A 1 413 ? 1.208 -5.780 22.238 1.00 96.62 413 GLY A N 1
ATOM 3342 C CA . GLY A 1 413 ? 2.159 -6.881 22.210 1.00 96.62 413 GLY A CA 1
ATOM 3343 C C . GLY A 1 413 ? 3.520 -6.481 21.658 1.00 96.62 413 GLY A C 1
ATOM 3344 O O . GLY A 1 413 ? 3.703 -5.385 21.126 1.00 96.62 413 GLY A O 1
ATOM 3345 N N . GLU A 1 414 ? 4.478 -7.395 21.782 1.00 96.12 414 GLU A N 1
ATOM 3346 C CA . GLU A 1 414 ? 5.839 -7.250 21.269 1.00 96.12 414 GLU A CA 1
ATOM 3347 C C . GLU A 1 414 ? 6.196 -8.458 20.401 1.00 96.12 414 GLU A C 1
ATOM 3349 O O . GLU A 1 414 ? 6.025 -9.608 20.812 1.00 96.12 414 GLU A O 1
ATOM 3354 N N . LEU A 1 415 ? 6.679 -8.199 19.187 1.00 94.69 415 LEU A N 1
ATOM 3355 C CA . LEU A 1 415 ? 7.128 -9.232 18.259 1.00 94.69 415 LEU A CA 1
ATOM 3356 C C . LEU A 1 415 ? 8.632 -9.492 18.410 1.00 94.69 415 LEU A C 1
ATOM 3358 O O . LEU A 1 415 ? 9.409 -8.626 18.794 1.00 94.69 415 LEU A O 1
ATOM 3362 N N . SER A 1 416 ? 9.092 -10.676 18.002 1.00 93.12 416 SER A N 1
ATOM 3363 C CA . SER A 1 416 ? 10.530 -10.997 17.937 1.00 93.12 416 SER A CA 1
ATOM 3364 C C . SER A 1 416 ? 11.262 -10.350 16.746 1.00 93.12 416 SER A C 1
ATOM 3366 O O . SER A 1 416 ? 12.439 -10.618 16.497 1.00 93.12 416 SER A O 1
ATOM 3368 N N . GLU A 1 417 ? 10.552 -9.571 15.936 1.00 93.25 417 GLU A N 1
ATOM 3369 C CA . GLU A 1 417 ? 11.034 -8.920 14.721 1.00 93.25 417 GLU A CA 1
ATOM 3370 C C . GLU A 1 417 ? 10.198 -7.675 14.408 1.00 93.25 417 GLU A C 1
ATOM 3372 O O . GLU A 1 417 ? 9.191 -7.431 15.064 1.00 93.25 417 GLU A O 1
ATOM 3377 N N . ASP A 1 418 ? 10.602 -6.893 13.405 1.00 92.88 418 ASP A N 1
ATOM 3378 C CA . ASP A 1 418 ? 9.863 -5.686 13.040 1.00 92.88 418 ASP A CA 1
ATOM 3379 C C . ASP A 1 418 ? 8.419 -6.015 12.652 1.00 92.88 418 ASP A C 1
ATOM 3381 O O . ASP A 1 418 ? 8.174 -6.955 11.893 1.00 92.88 418 ASP A O 1
ATOM 3385 N N . ALA A 1 419 ? 7.484 -5.212 13.151 1.00 93.69 419 ALA A N 1
ATOM 3386 C CA . ALA A 1 419 ? 6.071 -5.319 12.823 1.00 93.69 419 ALA A CA 1
ATOM 3387 C C . ALA A 1 419 ? 5.736 -4.519 11.553 1.00 93.69 419 ALA A C 1
ATOM 3389 O O . ALA A 1 419 ? 6.243 -3.412 11.339 1.00 93.69 419 ALA A O 1
ATOM 3390 N N . THR A 1 420 ? 4.847 -5.058 10.719 1.00 94.00 420 THR A N 1
ATOM 3391 C CA . THR A 1 420 ? 4.178 -4.301 9.656 1.00 94.00 420 THR A CA 1
ATOM 3392 C C . THR A 1 420 ? 3.041 -3.469 10.238 1.00 94.00 420 THR A C 1
ATOM 3394 O O . THR A 1 420 ? 2.586 -3.711 11.358 1.00 94.00 420 THR A O 1
ATOM 3397 N N . ARG A 1 421 ? 2.521 -2.524 9.444 1.00 94.19 421 ARG A N 1
ATOM 3398 C CA . ARG A 1 421 ? 1.365 -1.701 9.818 1.00 94.19 421 ARG A CA 1
ATOM 3399 C C . ARG A 1 421 ? 0.239 -2.560 10.425 1.00 94.19 421 ARG A C 1
ATOM 3401 O O . ARG A 1 421 ? -0.229 -3.464 9.732 1.00 94.19 421 ARG A O 1
ATOM 3408 N N . PRO A 1 422 ? -0.168 -2.304 11.682 1.00 96.50 422 PRO A N 1
ATOM 3409 C CA . PRO A 1 422 ? -1.270 -3.019 12.304 1.00 96.50 422 PRO A CA 1
ATOM 3410 C C . PRO A 1 422 ? -2.614 -2.557 11.733 1.00 96.50 422 PRO A C 1
ATOM 3412 O O . PRO A 1 422 ? -2.765 -1.394 11.347 1.00 96.50 422 PRO A O 1
ATOM 3415 N N . CYS A 1 423 ? -3.606 -3.440 11.724 1.00 95.69 423 CYS A N 1
ATOM 3416 C CA . CYS A 1 423 ? -5.007 -3.085 11.525 1.00 95.69 423 CYS A CA 1
ATOM 3417 C C . CYS A 1 423 ? -5.804 -3.361 12.802 1.00 95.69 423 CYS A C 1
ATOM 3419 O O . CYS A 1 423 ? -5.459 -4.258 13.568 1.00 95.69 423 CYS A O 1
ATOM 3421 N N . ILE A 1 424 ? -6.855 -2.575 13.025 1.00 97.00 424 ILE A N 1
ATOM 3422 C CA . ILE A 1 424 ? -7.745 -2.689 14.181 1.00 97.00 424 ILE A CA 1
ATOM 3423 C C . ILE A 1 424 ? -9.195 -2.658 13.719 1.00 97.00 424 ILE A C 1
ATOM 3425 O O . ILE A 1 424 ? -9.539 -1.907 12.805 1.00 97.00 424 ILE A O 1
ATOM 3429 N N . LEU A 1 425 ? -10.028 -3.460 14.370 1.00 95.69 425 LEU A N 1
ATOM 3430 C CA . LEU A 1 425 ? -11.469 -3.515 14.171 1.00 95.69 425 LEU A CA 1
ATOM 3431 C C . LEU A 1 425 ? -12.160 -3.949 15.471 1.00 95.69 425 LEU A C 1
ATOM 3433 O O . LEU A 1 425 ? -11.492 -4.298 16.445 1.00 95.69 425 LEU A O 1
ATOM 3437 N N . LEU A 1 426 ? -13.493 -3.919 15.479 1.00 95.00 426 LEU A N 1
ATOM 3438 C CA . LEU A 1 426 ? -14.291 -4.545 16.533 1.00 95.00 426 LEU A CA 1
ATOM 3439 C C . LEU A 1 426 ? -15.055 -5.733 15.965 1.00 95.00 426 LEU A C 1
ATOM 3441 O O . LEU A 1 426 ? -15.656 -5.623 14.893 1.00 95.00 426 LEU A O 1
ATOM 3445 N N . ASP A 1 427 ? -15.057 -6.837 16.697 1.00 92.25 427 ASP A N 1
ATOM 3446 C CA . ASP A 1 427 ? -15.806 -8.028 16.332 1.00 92.25 427 ASP A CA 1
ATOM 3447 C C . ASP A 1 427 ? -17.320 -7.876 16.626 1.00 92.25 427 ASP A C 1
ATOM 3449 O O . ASP A 1 427 ? -17.827 -6.815 17.020 1.00 92.25 427 ASP A O 1
ATOM 3453 N N . SER A 1 428 ? -18.082 -8.952 16.418 1.00 89.06 428 SER A N 1
ATOM 3454 C CA . SER A 1 428 ? -19.525 -8.949 16.690 1.00 89.06 428 SER A CA 1
ATOM 3455 C C . SER A 1 428 ? -19.884 -8.793 18.170 1.00 89.06 428 SER A C 1
ATOM 3457 O O . SER A 1 428 ? -20.968 -8.292 18.476 1.00 89.06 428 SER A O 1
ATOM 3459 N N . LEU A 1 429 ? -18.974 -9.162 19.074 1.00 90.75 429 LEU A N 1
ATOM 3460 C CA . LEU A 1 429 ? -19.104 -9.016 20.522 1.00 90.75 429 LEU A CA 1
ATOM 3461 C C . LEU A 1 429 ? -18.597 -7.655 21.030 1.00 90.75 429 LEU A C 1
ATOM 3463 O O . LEU A 1 429 ? -18.712 -7.374 22.220 1.00 90.75 429 LEU A O 1
ATOM 3467 N N . GLN A 1 430 ? -18.148 -6.772 20.129 1.00 91.69 430 GLN A N 1
ATOM 3468 C CA . GLN A 1 430 ? -17.508 -5.486 20.441 1.00 91.69 430 GLN A CA 1
ATOM 3469 C C . GLN A 1 430 ? -16.136 -5.625 21.118 1.00 91.69 430 GLN A C 1
ATOM 3471 O O . GLN A 1 430 ? -15.654 -4.672 21.733 1.00 91.69 430 GLN A O 1
ATOM 3476 N N . GLU A 1 431 ? -15.497 -6.782 20.975 1.00 94.56 431 GLU A N 1
ATOM 3477 C CA . GLU A 1 431 ? -14.119 -7.019 21.382 1.00 94.56 431 GLU A CA 1
ATOM 3478 C C . GLU A 1 431 ? -13.167 -6.423 20.340 1.00 94.56 431 GLU A C 1
ATOM 3480 O O . GLU A 1 431 ? -13.468 -6.341 19.146 1.00 94.56 431 GLU A O 1
ATOM 3485 N N . ILE A 1 432 ? -12.027 -5.927 20.810 1.00 96.56 432 ILE A N 1
ATOM 3486 C CA . ILE A 1 432 ? -11.018 -5.262 19.995 1.00 96.56 432 ILE A CA 1
ATOM 3487 C C . ILE A 1 432 ? -10.102 -6.318 19.401 1.00 96.56 432 ILE A C 1
ATOM 3489 O O . ILE A 1 432 ? -9.365 -6.965 20.142 1.00 96.56 432 ILE A O 1
ATOM 3493 N N . GLU A 1 433 ? -10.075 -6.400 18.074 1.00 96.62 433 GLU A N 1
ATOM 3494 C CA . GLU A 1 433 ? -9.173 -7.293 17.351 1.00 96.62 433 GLU A CA 1
ATOM 3495 C C . GLU A 1 433 ? -8.090 -6.482 16.641 1.00 96.62 433 GLU A C 1
ATOM 3497 O O . GLU A 1 433 ? -8.369 -5.515 15.920 1.00 96.62 433 GLU A O 1
ATOM 3502 N N . VAL A 1 434 ? -6.835 -6.882 16.843 1.00 97.50 434 VAL A N 1
ATOM 3503 C CA . VAL A 1 434 ? -5.655 -6.249 16.252 1.00 97.50 434 VAL A CA 1
ATOM 3504 C C . VAL A 1 434 ? -4.842 -7.287 15.497 1.00 97.50 434 VAL A C 1
ATOM 3506 O O . VAL A 1 434 ? -4.380 -8.273 16.073 1.00 97.50 434 VAL A O 1
ATOM 3509 N N . PHE A 1 435 ? -4.599 -7.028 14.212 1.00 97.12 435 PHE A N 1
ATOM 3510 C CA . PHE A 1 435 ? -3.731 -7.860 13.381 1.00 97.12 435 PHE A CA 1
ATOM 3511 C C . PHE A 1 435 ? -2.483 -7.097 12.963 1.00 97.12 435 PHE A C 1
ATOM 3513 O O . PHE A 1 435 ? -2.533 -5.916 12.624 1.00 97.12 435 PHE A O 1
ATOM 3520 N N . THR A 1 436 ? -1.348 -7.782 12.941 1.00 96.44 436 THR A N 1
ATOM 3521 C CA . THR A 1 436 ? -0.081 -7.278 12.394 1.00 96.44 436 THR A CA 1
ATOM 3522 C C . THR A 1 436 ? 0.725 -8.449 11.843 1.00 96.44 436 THR A C 1
ATOM 3524 O O . THR A 1 436 ? 0.469 -9.590 12.219 1.00 96.44 436 THR A O 1
ATOM 3527 N N . ALA A 1 437 ? 1.688 -8.205 10.955 1.00 96.00 437 ALA A N 1
ATOM 3528 C CA . ALA A 1 437 ? 2.580 -9.244 10.459 1.00 96.00 437 ALA A CA 1
ATOM 3529 C C . ALA A 1 437 ? 4.037 -8.979 10.856 1.00 96.00 437 ALA A C 1
ATOM 3531 O O . ALA A 1 437 ? 4.484 -7.834 10.908 1.00 96.00 437 ALA A O 1
ATOM 3532 N N . GLY A 1 438 ? 4.800 -10.043 11.102 1.00 96.06 438 GLY A N 1
ATOM 3533 C CA . GLY A 1 438 ? 6.257 -9.956 11.202 1.00 96.06 438 GLY A CA 1
ATOM 3534 C C . GLY A 1 438 ? 6.874 -9.713 9.823 1.00 96.06 438 GLY A C 1
ATOM 3535 O O . GLY A 1 438 ? 6.590 -10.454 8.884 1.00 96.06 438 GLY A O 1
ATOM 3536 N N . VAL A 1 439 ? 7.734 -8.702 9.689 1.00 93.81 439 VAL A N 1
ATOM 3537 C CA . VAL A 1 439 ? 8.261 -8.248 8.390 1.00 93.81 439 VAL A CA 1
ATOM 3538 C C . VAL A 1 439 ? 9.049 -9.331 7.639 1.00 93.81 439 VAL A C 1
ATOM 3540 O O . VAL A 1 439 ? 8.927 -9.412 6.420 1.00 93.81 439 VAL A O 1
ATOM 3543 N N . ARG A 1 440 ? 9.830 -10.184 8.323 1.00 92.06 440 ARG A N 1
ATOM 3544 C CA . ARG A 1 440 ? 10.644 -11.224 7.658 1.00 92.06 440 ARG A CA 1
ATOM 3545 C C . ARG A 1 440 ? 9.938 -12.570 7.606 1.00 92.06 440 ARG A C 1
ATOM 3547 O O . ARG A 1 440 ? 9.989 -13.258 6.583 1.00 92.06 440 ARG A O 1
ATOM 3554 N N . SER A 1 441 ? 9.316 -12.979 8.714 1.00 94.00 441 SER A N 1
ATOM 3555 C CA . SER A 1 441 ? 8.626 -14.275 8.770 1.00 94.00 441 SER A CA 1
ATOM 3556 C C . SER A 1 441 ? 7.310 -14.286 7.992 1.00 94.00 441 SER A C 1
ATOM 3558 O O . SER A 1 441 ? 6.849 -15.356 7.590 1.00 94.00 441 SER A O 1
ATOM 3560 N N . GLY A 1 442 ? 6.695 -13.116 7.803 1.00 95.00 442 GLY A N 1
ATOM 3561 C CA . GLY A 1 442 ? 5.344 -12.987 7.273 1.00 95.00 442 GLY A CA 1
ATOM 3562 C C . GLY A 1 442 ? 4.288 -13.644 8.162 1.00 95.00 442 GLY A C 1
ATOM 3563 O O . GLY A 1 442 ? 3.224 -14.009 7.671 1.00 95.00 442 GLY A O 1
ATOM 3564 N N . LYS A 1 443 ? 4.586 -13.880 9.449 1.00 96.25 443 LYS A N 1
ATOM 3565 C CA . LYS A 1 443 ? 3.615 -14.417 10.407 1.00 96.25 443 LYS A CA 1
ATOM 3566 C C . LYS A 1 443 ? 2.585 -13.352 10.735 1.00 96.25 443 LYS A C 1
ATOM 3568 O O . LYS A 1 443 ? 2.979 -12.302 11.233 1.00 96.25 443 LYS A O 1
ATOM 3573 N N . ILE A 1 444 ? 1.304 -13.627 10.504 1.00 96.94 444 ILE A N 1
ATOM 3574 C CA . ILE A 1 444 ? 0.206 -12.758 10.938 1.00 96.94 444 ILE A CA 1
ATOM 3575 C C . ILE A 1 444 ? -0.130 -13.089 12.394 1.00 96.94 444 ILE A C 1
ATOM 3577 O O . ILE A 1 444 ? -0.569 -14.196 12.706 1.00 96.94 444 ILE A O 1
ATOM 3581 N N . TYR A 1 445 ? 0.080 -12.120 13.277 1.00 96.25 445 TYR A N 1
ATOM 3582 C CA . TYR A 1 445 ? -0.268 -12.161 14.692 1.00 96.25 445 TYR A CA 1
ATOM 3583 C C . TYR A 1 445 ? -1.656 -11.560 14.898 1.00 96.25 445 TYR A C 1
ATOM 3585 O O . TYR A 1 445 ? -1.998 -10.563 14.260 1.00 96.25 445 TYR A O 1
ATOM 3593 N N . HIS A 1 446 ? -2.427 -12.161 15.801 1.00 96.38 446 HIS A N 1
ATOM 3594 C CA . HIS A 1 446 ? -3.777 -11.745 16.155 1.00 96.38 446 HIS A CA 1
ATOM 3595 C C . HIS A 1 446 ? -3.854 -11.525 17.667 1.00 96.38 446 HIS A C 1
ATOM 3597 O O . HIS A 1 446 ? -3.590 -12.449 18.438 1.00 96.38 446 HIS A O 1
ATOM 3603 N N . TYR A 1 447 ? -4.175 -10.302 18.077 1.00 97.00 447 TYR A N 1
ATOM 3604 C CA . TYR A 1 447 ? -4.358 -9.916 19.470 1.00 97.00 447 TYR A CA 1
ATOM 3605 C C . TYR A 1 447 ? -5.805 -9.510 19.701 1.00 97.00 447 TYR A C 1
ATOM 3607 O O . TYR A 1 447 ? -6.339 -8.726 18.919 1.00 97.00 447 TYR A O 1
ATOM 3615 N N . ARG A 1 448 ? -6.377 -9.976 20.808 1.00 95.88 448 ARG A N 1
ATOM 3616 C CA . ARG A 1 448 ? -7.753 -9.686 21.212 1.00 95.88 448 ARG A CA 1
ATOM 3617 C C . ARG A 1 448 ? -7.779 -8.943 22.538 1.00 95.88 448 ARG A C 1
ATOM 3619 O O . ARG A 1 448 ? -6.961 -9.230 23.410 1.00 95.88 448 ARG A O 1
ATOM 3626 N N . SER A 1 449 ? -8.725 -8.029 22.721 1.00 97.00 449 SER A N 1
ATOM 3627 C CA . SER A 1 449 ? -9.009 -7.410 24.018 1.00 97.00 449 SER A CA 1
ATOM 3628 C C . SER A 1 449 ? -10.500 -7.168 24.223 1.00 97.00 449 SER A C 1
ATOM 3630 O O . SER A 1 449 ? -11.160 -6.577 23.374 1.00 97.00 449 SER A O 1
ATOM 3632 N N . THR A 1 450 ? -11.026 -7.548 25.387 1.00 94.88 450 THR A N 1
ATOM 3633 C CA . THR A 1 450 ? -12.433 -7.308 25.752 1.00 94.88 450 THR A CA 1
ATOM 3634 C C . THR A 1 450 ? -12.662 -5.935 26.390 1.00 94.88 450 THR A C 1
ATOM 3636 O O . THR A 1 450 ? -13.799 -5.490 26.515 1.00 94.88 450 THR A O 1
ATOM 3639 N N . ASP A 1 451 ? -11.600 -5.271 26.856 1.00 93.06 451 ASP A N 1
ATOM 3640 C CA . ASP A 1 451 ? -11.693 -4.065 27.687 1.00 93.06 451 ASP A CA 1
ATOM 3641 C C . ASP A 1 451 ? -10.798 -2.899 27.224 1.00 93.06 451 ASP A C 1
ATOM 3643 O O . ASP A 1 451 ? -10.983 -1.759 27.665 1.00 93.06 451 ASP A O 1
ATOM 3647 N N . GLY A 1 452 ? -9.858 -3.163 26.312 1.00 93.25 452 GLY A N 1
ATOM 3648 C CA . GLY A 1 452 ? -8.856 -2.214 25.825 1.00 93.25 452 GLY A CA 1
ATOM 3649 C C . GLY A 1 452 ? -7.671 -1.989 26.770 1.00 93.25 452 GLY A C 1
ATOM 3650 O O . GLY A 1 452 ? -6.802 -1.170 26.458 1.00 93.25 452 GLY A O 1
ATOM 3651 N N . ASN A 1 453 ? -7.609 -2.697 27.902 1.00 94.12 453 ASN A N 1
ATOM 3652 C CA . ASN A 1 453 ? -6.527 -2.593 28.886 1.00 94.12 453 ASN A CA 1
ATOM 3653 C C . ASN A 1 453 ? -5.579 -3.792 28.834 1.00 94.12 453 ASN A C 1
ATOM 3655 O O . ASN A 1 453 ? -4.389 -3.635 29.106 1.00 94.12 453 ASN A O 1
ATOM 3659 N N . VAL A 1 454 ? -6.088 -4.980 28.496 1.00 96.25 454 VAL A N 1
ATOM 3660 C CA . VAL A 1 454 ? -5.283 -6.201 28.367 1.00 96.25 454 VAL A CA 1
ATOM 3661 C C . VAL A 1 454 ? -5.513 -6.816 26.996 1.00 96.25 454 VAL A C 1
ATOM 3663 O O . VAL A 1 454 ? -6.655 -7.043 26.604 1.00 96.25 454 VAL A O 1
ATOM 3666 N N . PHE A 1 455 ? -4.424 -7.081 26.276 1.00 97.56 455 PHE A N 1
ATOM 3667 C CA . PHE A 1 455 ? -4.446 -7.753 24.981 1.00 97.56 455 PHE A CA 1
ATOM 3668 C C . PHE A 1 455 ? -3.840 -9.150 25.097 1.00 97.56 455 PHE A C 1
ATOM 3670 O O . PHE A 1 455 ? -2.733 -9.321 25.609 1.00 97.56 455 PHE A O 1
ATOM 3677 N N . GLU A 1 456 ? -4.558 -10.143 24.587 1.00 96.12 456 GLU A N 1
ATOM 3678 C CA . GLU A 1 456 ? -4.147 -11.541 24.574 1.00 96.12 456 GLU A CA 1
ATOM 3679 C C . GLU A 1 456 ? -3.761 -11.963 23.155 1.00 96.12 456 GLU A C 1
ATOM 3681 O O . GLU A 1 456 ? -4.543 -11.825 22.209 1.00 96.12 456 GLU A O 1
ATOM 3686 N N . LEU A 1 457 ? -2.540 -12.483 23.002 1.00 95.25 457 LEU A N 1
ATOM 3687 C CA . LEU A 1 457 ? -2.080 -13.074 21.747 1.00 95.25 457 LEU A CA 1
ATOM 3688 C C . LEU A 1 457 ? -2.771 -14.422 21.530 1.00 95.25 457 LEU A C 1
ATOM 3690 O O . LEU A 1 457 ? -2.641 -15.330 22.353 1.00 95.25 457 LEU A O 1
ATOM 3694 N N . GLN A 1 458 ? -3.427 -14.580 20.385 1.00 92.69 458 GLN A N 1
ATOM 3695 C CA . GLN A 1 458 ? -4.047 -15.846 20.014 1.00 92.69 458 GLN A CA 1
ATOM 3696 C C . GLN A 1 458 ? -2.990 -16.921 19.709 1.00 92.69 458 GLN A C 1
ATOM 3698 O O . GLN A 1 458 ? -1.915 -16.645 19.175 1.00 92.69 458 GLN A O 1
ATOM 3703 N N . THR A 1 459 ? -3.288 -18.168 20.089 1.00 78.62 459 THR A N 1
ATOM 3704 C CA . THR A 1 459 ? -2.288 -19.243 20.275 1.00 78.62 459 THR A CA 1
ATOM 3705 C C . THR A 1 459 ? -1.517 -19.659 19.019 1.00 78.62 459 THR A C 1
ATOM 3707 O O . THR A 1 459 ? -0.404 -20.174 19.134 1.00 78.62 459 THR A O 1
ATOM 3710 N N . SER A 1 460 ? -2.073 -19.441 17.827 1.00 81.75 460 SER A N 1
ATOM 3711 C CA . SER A 1 460 ? -1.424 -19.752 16.550 1.00 81.75 460 SER A CA 1
ATOM 3712 C C . SER A 1 460 ? -1.406 -18.523 15.644 1.00 81.75 460 SER A C 1
ATOM 3714 O O . SER A 1 460 ? -2.398 -17.793 15.606 1.00 81.75 460 SER A O 1
ATOM 3716 N N . PRO A 1 461 ? -0.316 -18.286 14.885 1.00 88.38 461 PRO A N 1
ATOM 3717 C CA . PRO A 1 461 ? -0.335 -17.255 13.858 1.00 88.38 461 PRO A CA 1
ATOM 3718 C C . PRO A 1 461 ? -1.428 -17.582 12.839 1.00 88.38 461 PRO A C 1
ATOM 3720 O O . PRO A 1 461 ? -1.612 -18.743 12.470 1.00 88.38 461 PRO A O 1
ATOM 3723 N N . VAL A 1 462 ? -2.132 -16.553 12.371 1.00 92.50 462 VAL A N 1
ATOM 3724 C CA . VAL A 1 462 ? -3.235 -16.718 11.417 1.00 92.50 462 VAL A CA 1
ATOM 3725 C C . VAL A 1 462 ? -2.719 -17.261 10.088 1.00 92.50 462 VAL A C 1
ATOM 3727 O O . VAL A 1 462 ? -3.372 -18.093 9.462 1.00 92.50 462 VAL A O 1
ATOM 3730 N N . GLU A 1 463 ? -1.540 -16.805 9.666 1.00 94.44 463 GLU A N 1
ATOM 3731 C CA . GLU A 1 463 ? -0.837 -17.308 8.490 1.00 94.44 463 GLU A CA 1
ATOM 3732 C C . GLU A 1 463 ? 0.671 -17.061 8.607 1.00 94.44 463 GLU A C 1
ATOM 3734 O O . GLU A 1 463 ? 1.117 -16.307 9.475 1.00 94.44 463 GLU A O 1
ATOM 3739 N N . THR A 1 464 ? 1.457 -17.692 7.736 1.00 93.94 464 THR A N 1
ATOM 3740 C CA . THR A 1 464 ? 2.898 -17.453 7.575 1.00 93.94 464 THR A CA 1
ATOM 3741 C C . THR A 1 464 ? 3.238 -17.064 6.138 1.00 93.94 464 THR A C 1
ATOM 3743 O O . THR A 1 464 ? 2.448 -17.309 5.236 1.00 93.94 464 THR A O 1
ATOM 3746 N N . LEU A 1 465 ? 4.416 -16.470 5.902 1.00 94.69 465 LEU A N 1
ATOM 3747 C CA . LEU A 1 465 ? 4.814 -16.006 4.562 1.00 94.69 465 LEU A CA 1
ATOM 3748 C C . LEU A 1 465 ? 3.792 -15.044 3.928 1.00 94.69 465 LEU A C 1
ATOM 3750 O O . LEU A 1 465 ? 3.591 -15.064 2.715 1.00 94.69 465 LEU A O 1
ATOM 3754 N N . ALA A 1 466 ? 3.175 -14.191 4.747 1.00 94.94 466 ALA A N 1
ATOM 3755 C CA . ALA A 1 466 ? 2.178 -13.222 4.327 1.00 94.94 466 ALA A CA 1
ATOM 3756 C C . ALA A 1 466 ? 2.631 -11.766 4.532 1.00 94.94 466 ALA A C 1
ATOM 3758 O O . ALA A 1 466 ? 3.509 -11.477 5.346 1.00 94.94 466 ALA A O 1
ATOM 3759 N N . SER A 1 467 ? 2.011 -10.829 3.815 1.00 94.00 467 SER A N 1
ATOM 3760 C CA . SER A 1 467 ? 2.159 -9.387 4.056 1.00 94.00 467 SER A CA 1
ATOM 3761 C C . SER A 1 467 ? 0.840 -8.638 3.856 1.00 94.00 467 SER A C 1
ATOM 3763 O O . SER A 1 467 ? -0.119 -9.167 3.289 1.00 94.00 467 SER A O 1
ATOM 3765 N N . THR A 1 468 ? 0.806 -7.390 4.335 1.00 91.00 468 THR A N 1
ATOM 3766 C CA . THR A 1 468 ? -0.328 -6.465 4.173 1.00 91.00 468 THR A CA 1
ATOM 3767 C C . THR A 1 468 ? -1.665 -7.088 4.609 1.00 91.00 468 THR A C 1
ATOM 3769 O O . THR A 1 468 ? -2.578 -7.194 3.792 1.00 91.00 468 THR A O 1
ATOM 3772 N N . PRO A 1 469 ? -1.797 -7.531 5.877 1.00 95.56 469 PRO A N 1
ATOM 3773 C CA . PRO A 1 469 ? -3.082 -7.997 6.379 1.00 95.56 469 PRO A CA 1
ATOM 3774 C C . PRO A 1 469 ? -4.073 -6.829 6.405 1.00 95.56 469 PRO A C 1
ATOM 3776 O O . PRO A 1 469 ? -3.801 -5.789 7.005 1.00 95.56 469 PRO A O 1
ATOM 3779 N N . LEU A 1 470 ? -5.217 -7.004 5.752 1.00 95.50 470 LEU A N 1
ATOM 3780 C CA . LEU A 1 470 ? -6.351 -6.091 5.798 1.00 95.50 470 LEU A CA 1
ATOM 3781 C C . LEU A 1 470 ? -7.574 -6.885 6.264 1.00 95.50 470 LEU A C 1
ATOM 3783 O O . LEU A 1 470 ? -7.855 -7.953 5.719 1.00 95.50 470 LEU A O 1
ATOM 3787 N N . ALA A 1 471 ? -8.295 -6.375 7.258 1.00 95.38 471 ALA A N 1
ATOM 3788 C CA . ALA A 1 471 ? -9.415 -7.083 7.866 1.00 95.38 471 ALA A CA 1
ATOM 3789 C C . ALA A 1 471 ? -10.654 -6.198 8.020 1.00 95.38 471 ALA A C 1
ATOM 3791 O O . ALA A 1 471 ? -10.537 -4.980 8.147 1.00 95.38 471 ALA A O 1
ATOM 3792 N N . ASP A 1 472 ? -11.825 -6.830 8.001 1.00 94.56 472 ASP A N 1
ATOM 3793 C CA . ASP A 1 472 ? -13.130 -6.205 8.229 1.00 94.56 472 ASP A CA 1
ATOM 3794 C C . ASP A 1 472 ? -14.094 -7.215 8.875 1.00 94.56 472 ASP A C 1
ATOM 3796 O O . ASP A 1 472 ? -13.879 -8.429 8.801 1.00 94.56 472 ASP A O 1
ATOM 3800 N N . VAL A 1 473 ? -15.162 -6.729 9.508 1.00 93.62 473 VAL A N 1
ATOM 3801 C CA . VAL A 1 473 ? -16.162 -7.562 10.190 1.00 93.62 473 VAL A CA 1
ATOM 3802 C C . VAL A 1 473 ? -17.539 -7.374 9.581 1.00 93.62 473 VAL A C 1
ATOM 3804 O O . VAL A 1 473 ? -18.052 -6.263 9.465 1.00 93.62 473 VAL A O 1
ATOM 3807 N N . ARG A 1 474 ? -18.192 -8.496 9.255 1.00 90.19 474 ARG A N 1
ATOM 3808 C CA . ARG A 1 474 ? -19.573 -8.512 8.768 1.00 90.19 474 ARG A CA 1
ATOM 3809 C C . ARG A 1 474 ? -20.375 -9.605 9.462 1.00 90.19 474 ARG A C 1
ATOM 3811 O O . ARG A 1 474 ? -20.055 -10.790 9.385 1.00 90.19 474 ARG A O 1
ATOM 3818 N N . GLY A 1 475 ? -21.468 -9.208 10.112 1.00 87.75 475 GLY A N 1
ATOM 3819 C CA . GLY A 1 475 ? -22.240 -10.128 10.945 1.00 87.75 475 GLY A CA 1
ATOM 3820 C C . GLY A 1 475 ? -21.372 -10.642 12.093 1.00 87.75 475 GLY A C 1
ATOM 3821 O O . GLY A 1 475 ? -20.836 -9.840 12.847 1.00 87.75 475 GLY A O 1
ATOM 3822 N N . ASN A 1 476 ? -21.216 -11.962 12.200 1.00 90.31 476 ASN A N 1
ATOM 3823 C CA . ASN A 1 476 ? -20.355 -12.621 13.187 1.00 90.31 476 ASN A CA 1
ATOM 3824 C C . ASN A 1 476 ? -19.005 -13.090 12.619 1.00 90.31 476 ASN A C 1
ATOM 3826 O O . ASN A 1 476 ? -18.332 -13.905 13.248 1.00 90.31 476 ASN A O 1
ATOM 3830 N N . LYS A 1 477 ? -18.640 -12.651 11.408 1.00 94.44 477 LYS A N 1
ATOM 3831 C CA . LYS A 1 477 ? -17.422 -13.099 10.736 1.00 94.44 477 LYS A CA 1
ATOM 3832 C C . LYS A 1 477 ? -16.361 -12.018 10.707 1.00 94.44 477 LYS A C 1
ATOM 3834 O O . LYS A 1 477 ? -16.640 -10.888 10.308 1.00 94.44 477 LYS A O 1
ATOM 3839 N N . ILE A 1 478 ? -15.136 -12.417 11.033 1.00 95.50 478 ILE A N 1
ATOM 3840 C CA . ILE A 1 478 ? -13.932 -11.659 10.695 1.00 95.50 478 ILE A CA 1
ATOM 3841 C C . ILE A 1 478 ? -13.486 -12.112 9.309 1.00 95.50 478 ILE A C 1
ATOM 3843 O O . ILE A 1 478 ? -13.332 -13.308 9.061 1.00 95.50 478 ILE A O 1
ATOM 3847 N N . HIS A 1 479 ? -13.287 -11.159 8.408 1.00 96.88 479 HIS A N 1
ATOM 3848 C CA . HIS A 1 479 ? -12.786 -11.365 7.058 1.00 96.88 479 HIS A CA 1
ATOM 3849 C C . HIS A 1 479 ? -11.365 -10.816 6.983 1.00 96.88 479 HIS A C 1
ATOM 3851 O O . HIS A 1 479 ? -11.151 -9.656 7.313 1.00 96.88 479 HIS A O 1
ATOM 3857 N N . LEU A 1 480 ? -10.406 -11.630 6.545 1.00 97.38 480 LEU A N 1
ATOM 3858 C CA . LEU A 1 480 ? -8.997 -11.259 6.446 1.00 97.38 480 LEU A CA 1
ATOM 3859 C C . LEU A 1 480 ? -8.487 -11.504 5.026 1.00 97.38 480 LEU A C 1
ATOM 3861 O O . LEU A 1 480 ? -8.583 -12.617 4.510 1.00 97.38 480 LEU A O 1
ATOM 3865 N N . PHE A 1 481 ? -7.897 -10.473 4.431 1.00 98.25 481 PHE A N 1
ATOM 3866 C CA . PHE A 1 481 ? -7.206 -10.519 3.149 1.00 98.25 481 PHE A CA 1
ATOM 3867 C C . PHE A 1 481 ? -5.725 -10.208 3.344 1.00 98.25 481 PHE A C 1
ATOM 3869 O O . PHE A 1 481 ? -5.368 -9.326 4.124 1.00 98.25 481 PHE A O 1
ATOM 3876 N N . TYR A 1 482 ? -4.854 -10.914 2.634 1.00 97.75 482 TYR A N 1
ATOM 3877 C CA . TYR A 1 482 ? -3.407 -10.706 2.704 1.00 97.75 482 TYR A CA 1
ATOM 3878 C C . TYR A 1 482 ? -2.728 -11.150 1.408 1.00 97.75 482 TYR A C 1
ATOM 3880 O O . TYR A 1 482 ? -3.298 -11.903 0.617 1.00 97.75 482 TYR A O 1
ATOM 3888 N N . LYS A 1 483 ? -1.491 -10.698 1.192 1.00 97.62 483 LYS A N 1
ATOM 3889 C CA . LYS A 1 483 ? -0.629 -11.238 0.135 1.00 97.62 483 LYS A CA 1
ATOM 3890 C C . LYS A 1 483 ? 0.063 -12.496 0.639 1.00 97.62 483 LYS A C 1
ATOM 3892 O O . LYS A 1 483 ? 0.690 -12.445 1.690 1.00 97.62 483 LYS A O 1
ATOM 3897 N N . ASP A 1 484 ? -0.022 -13.585 -0.110 1.00 97.31 484 ASP A N 1
ATOM 3898 C CA . ASP A 1 484 ? 0.585 -14.886 0.185 1.00 97.31 484 ASP A CA 1
ATOM 3899 C C . ASP A 1 484 ? 1.806 -15.130 -0.717 1.00 97.31 484 ASP A C 1
ATOM 3901 O O . ASP A 1 484 ? 1.698 -15.034 -1.943 1.00 97.31 484 ASP A O 1
ATOM 3905 N N . TYR A 1 485 ? 2.958 -15.455 -0.118 1.00 95.94 485 TYR A N 1
ATOM 3906 C CA . TYR A 1 485 ? 4.219 -15.765 -0.806 1.00 95.94 485 TYR A CA 1
ATOM 3907 C C . TYR A 1 485 ? 4.646 -17.232 -0.691 1.00 95.94 485 TYR A C 1
ATOM 3909 O O . TYR A 1 485 ? 5.826 -17.548 -0.860 1.00 95.94 485 TYR A O 1
ATOM 3917 N N . THR A 1 486 ? 3.724 -18.150 -0.412 1.00 94.00 486 THR A N 1
ATOM 3918 C CA . THR A 1 486 ? 4.011 -19.591 -0.343 1.00 94.00 486 THR A CA 1
ATOM 3919 C C . THR A 1 486 ? 4.647 -20.109 -1.642 1.00 94.00 486 THR A C 1
ATOM 3921 O O . THR A 1 486 ? 5.517 -20.978 -1.606 1.00 94.00 486 THR A O 1
ATOM 3924 N N . ASN A 1 487 ? 4.289 -19.520 -2.790 1.00 91.12 487 ASN A N 1
ATOM 3925 C CA . ASN A 1 487 ? 4.743 -19.928 -4.123 1.00 91.12 487 ASN A CA 1
ATOM 3926 C C . ASN A 1 487 ? 5.749 -18.949 -4.761 1.00 91.12 487 ASN A C 1
ATOM 3928 O O . ASN A 1 487 ? 5.597 -18.596 -5.934 1.00 91.12 487 ASN A O 1
ATOM 3932 N N . LEU A 1 488 ? 6.775 -18.500 -4.023 1.00 90.25 488 LEU A N 1
ATOM 3933 C CA . LEU A 1 488 ? 7.808 -17.596 -4.561 1.00 90.25 488 LEU A CA 1
ATOM 3934 C C . LEU A 1 488 ? 8.360 -18.059 -5.929 1.00 90.25 488 LEU A C 1
ATOM 3936 O O . LEU A 1 488 ? 8.589 -19.254 -6.129 1.00 90.25 488 LEU A O 1
ATOM 3940 N N . PRO A 1 489 ? 8.589 -17.132 -6.881 1.00 91.94 489 PRO A N 1
ATOM 3941 C CA . PRO A 1 489 ? 8.494 -15.665 -6.774 1.00 91.94 489 PRO A CA 1
ATOM 3942 C C . PRO A 1 489 ? 7.063 -15.116 -6.851 1.00 91.94 489 PRO A C 1
ATOM 3944 O O . PRO A 1 489 ? 6.872 -13.901 -6.825 1.00 91.94 489 PRO A O 1
ATOM 3947 N N . LYS A 1 490 ? 6.068 -15.991 -7.020 1.00 94.75 490 LYS A N 1
ATOM 3948 C CA . LYS A 1 490 ? 4.685 -15.583 -7.220 1.00 94.75 490 LYS A CA 1
ATOM 3949 C C . LYS A 1 490 ? 4.041 -15.160 -5.906 1.00 94.75 490 LYS A C 1
ATOM 3951 O O . LYS A 1 490 ? 4.458 -15.563 -4.820 1.00 94.75 490 LYS A O 1
ATOM 3956 N N . VAL A 1 491 ? 3.012 -14.344 -6.050 1.00 96.19 491 VAL A N 1
ATOM 3957 C CA . VAL A 1 491 ? 2.213 -13.779 -4.978 1.00 96.19 491 VAL A CA 1
ATOM 3958 C C . VAL A 1 491 ? 0.737 -13.873 -5.344 1.00 96.19 491 VAL A C 1
ATOM 3960 O O . VAL A 1 491 ? 0.364 -13.697 -6.506 1.00 96.19 491 VAL A O 1
ATOM 3963 N N . THR A 1 492 ? -0.091 -14.140 -4.342 1.00 97.38 492 THR A N 1
ATOM 3964 C CA . THR A 1 492 ? -1.541 -14.296 -4.488 1.00 97.38 492 THR A CA 1
ATOM 3965 C C . THR A 1 492 ? -2.243 -13.463 -3.424 1.00 97.38 492 THR A C 1
ATOM 3967 O O . THR A 1 492 ? -1.805 -13.461 -2.275 1.00 97.38 492 THR A O 1
ATOM 3970 N N . ILE A 1 493 ? -3.323 -12.756 -3.770 1.00 98.38 493 ILE A N 1
ATOM 3971 C CA . ILE A 1 493 ? -4.229 -12.244 -2.732 1.00 98.38 493 ILE A CA 1
ATOM 3972 C C . ILE A 1 493 ? -5.016 -13.434 -2.207 1.00 98.38 493 ILE A C 1
ATOM 3974 O O . ILE A 1 493 ? -5.635 -14.159 -2.984 1.00 98.38 493 ILE A O 1
ATOM 3978 N N . THR A 1 494 ? -5.013 -13.613 -0.896 1.00 98.19 494 THR A N 1
ATOM 3979 C CA . THR A 1 494 ? -5.645 -14.753 -0.242 1.00 98.19 494 THR A CA 1
ATOM 3980 C C . THR A 1 494 ? -6.607 -14.274 0.828 1.00 98.19 494 THR A C 1
ATOM 3982 O O . THR A 1 494 ? -6.339 -13.304 1.536 1.00 98.19 494 THR A O 1
ATOM 3985 N N . TYR A 1 495 ? -7.744 -14.954 0.913 1.00 98.19 495 TYR A N 1
ATOM 3986 C CA . TYR A 1 495 ? -8.833 -14.688 1.833 1.00 98.19 495 TYR A CA 1
ATOM 3987 C C . TYR A 1 495 ? -8.932 -15.802 2.878 1.00 98.19 495 TYR A C 1
ATOM 3989 O O . TYR A 1 495 ? -8.885 -16.991 2.554 1.00 98.19 495 TYR A O 1
ATOM 3997 N N . LYS A 1 496 ? -9.102 -15.410 4.140 1.00 97.06 496 LYS A N 1
ATOM 3998 C CA . LYS A 1 496 ? -9.496 -16.283 5.248 1.00 97.06 496 LYS A CA 1
ATOM 3999 C C . LYS A 1 496 ? -10.617 -15.625 6.033 1.00 97.06 496 LYS A C 1
ATOM 4001 O O . LYS A 1 496 ? -10.758 -14.402 6.048 1.00 97.06 496 LYS A O 1
ATOM 4006 N N . TYR A 1 497 ? -11.397 -16.435 6.730 1.00 96.19 497 TYR A N 1
ATOM 4007 C CA . TYR A 1 497 ? -12.377 -15.925 7.676 1.00 96.19 497 TYR A CA 1
ATOM 4008 C C . TYR A 1 497 ? -12.421 -16.738 8.955 1.00 96.19 497 TYR A C 1
ATOM 4010 O O . TYR A 1 497 ? -12.015 -17.900 8.985 1.00 96.19 497 TYR A O 1
ATOM 4018 N N . SER A 1 498 ? -12.972 -16.116 9.988 1.00 95.00 498 SER A N 1
ATOM 4019 C CA . SER A 1 498 ? -13.292 -16.751 11.257 1.00 95.00 498 SER A CA 1
ATOM 4020 C C . SER A 1 498 ? -14.737 -16.454 11.653 1.00 95.00 498 SER A C 1
ATOM 4022 O O . SER A 1 498 ? -15.266 -15.396 11.318 1.00 95.00 498 SER A O 1
ATOM 4024 N N . THR A 1 499 ? -15.379 -17.401 12.339 1.00 93.62 499 THR A N 1
ATOM 4025 C CA . THR A 1 499 ? -16.750 -17.303 12.881 1.00 93.62 499 THR A CA 1
ATOM 4026 C C . THR A 1 499 ? -16.799 -17.321 14.411 1.00 93.62 499 THR A C 1
ATOM 4028 O O . THR A 1 499 ? -17.888 -17.294 14.978 1.00 93.62 499 THR A O 1
ATOM 4031 N N . ASP A 1 500 ? -15.646 -17.418 15.069 1.00 89.50 500 ASP A N 1
ATOM 4032 C CA . ASP A 1 500 ? -15.471 -17.550 16.523 1.00 89.50 500 ASP A CA 1
ATOM 4033 C C . ASP A 1 500 ? -14.513 -16.468 17.060 1.00 89.50 500 ASP A C 1
ATOM 4035 O O . ASP A 1 500 ? -13.680 -16.693 17.936 1.00 89.50 500 ASP A O 1
ATOM 4039 N N . GLY A 1 501 ? -14.596 -15.275 16.463 1.00 85.00 501 GLY A N 1
ATOM 4040 C CA . GLY A 1 501 ? -13.755 -14.129 16.811 1.00 85.00 501 GLY A CA 1
ATOM 4041 C C . GLY A 1 501 ? -12.281 -14.291 16.425 1.00 85.00 501 GLY A C 1
ATOM 4042 O O . GLY A 1 501 ? -11.457 -13.488 16.828 1.00 85.00 501 GLY A O 1
ATOM 4043 N N . GLY A 1 502 ? -11.885 -15.318 15.676 1.00 87.62 502 GLY A N 1
ATOM 4044 C CA . GLY A 1 502 ? -10.491 -15.547 15.280 1.00 87.62 502 GLY A CA 1
ATOM 4045 C C . GLY A 1 502 ? -9.759 -16.604 16.106 1.00 87.62 502 GLY A C 1
ATOM 4046 O O . GLY A 1 502 ? -8.529 -16.660 16.014 1.00 87.62 502 GLY A O 1
ATOM 4047 N N . GLU A 1 503 ? -10.483 -17.434 16.868 1.00 86.38 503 GLU A N 1
ATOM 4048 C CA . GLU A 1 503 ? -9.931 -18.631 17.523 1.00 86.38 503 GLU A CA 1
ATOM 4049 C C . GLU A 1 503 ? -9.576 -19.703 16.488 1.00 86.38 503 GLU A C 1
ATOM 4051 O O . GLU A 1 503 ? -8.495 -20.295 16.535 1.00 86.38 503 GLU A O 1
ATOM 4056 N N . THR A 1 504 ? -10.454 -19.909 15.504 1.00 92.00 504 THR A N 1
ATOM 4057 C CA . THR A 1 504 ? -10.202 -20.763 14.345 1.00 92.00 504 THR A CA 1
ATOM 4058 C C . THR A 1 504 ? -10.394 -19.999 13.041 1.00 92.00 504 THR A C 1
ATOM 4060 O O . THR A 1 504 ? -11.160 -19.038 12.946 1.00 92.00 504 THR A O 1
ATOM 4063 N N . TRP A 1 505 ? -9.662 -20.423 12.010 1.00 94.94 505 TRP A N 1
ATOM 4064 C CA . TRP A 1 505 ? -9.670 -19.797 10.691 1.00 94.94 505 TRP A CA 1
ATOM 4065 C C . TRP A 1 505 ? -9.956 -20.829 9.609 1.00 94.94 505 TRP A C 1
ATOM 4067 O O . TRP A 1 505 ? -9.517 -21.978 9.693 1.00 94.94 505 TRP A O 1
ATOM 4077 N N . SER A 1 506 ? -10.659 -20.403 8.561 1.00 96.50 506 SER A N 1
ATOM 4078 C CA . SER A 1 506 ? -10.853 -21.200 7.353 1.00 96.50 506 SER A CA 1
ATOM 4079 C C . SER A 1 506 ? -9.516 -21.589 6.713 1.00 96.50 506 SER A C 1
ATOM 4081 O O . SER A 1 506 ? -8.484 -20.943 6.924 1.00 96.50 506 SER A O 1
ATOM 4083 N N . SER A 1 507 ? -9.532 -22.606 5.848 1.00 95.94 507 SER A N 1
ATOM 4084 C CA . SER A 1 507 ? -8.419 -22.814 4.918 1.00 95.94 507 SER A CA 1
ATOM 4085 C C . SER A 1 507 ? -8.212 -21.564 4.041 1.00 95.94 507 SER A C 1
ATOM 4087 O O . SER A 1 507 ? -9.189 -20.856 3.776 1.00 95.94 507 SER A O 1
ATOM 4089 N N . PRO A 1 508 ? -6.973 -21.277 3.601 1.00 97.06 508 PRO A N 1
ATOM 4090 C CA . PRO A 1 508 ? -6.695 -20.166 2.692 1.00 97.06 508 PRO A CA 1
ATOM 4091 C C . PRO A 1 508 ? -7.452 -20.309 1.363 1.00 97.06 508 PRO A C 1
ATOM 4093 O O . PRO A 1 508 ? -7.393 -21.364 0.729 1.00 97.06 508 PRO A O 1
ATOM 4096 N N . ILE A 1 509 ? -8.155 -19.255 0.942 1.00 97.88 509 ILE A N 1
ATOM 4097 C CA . ILE A 1 509 ? -8.917 -19.203 -0.313 1.00 97.88 509 ILE A CA 1
ATOM 4098 C C . ILE A 1 509 ? -8.233 -18.199 -1.254 1.00 97.88 509 ILE A C 1
ATOM 4100 O O . ILE A 1 509 ? -8.213 -17.007 -0.939 1.00 97.88 509 ILE A O 1
ATOM 4104 N N . PRO A 1 510 ? -7.666 -18.627 -2.396 1.00 97.69 510 PRO A N 1
ATOM 4105 C CA . PRO A 1 510 ? -7.053 -17.701 -3.341 1.00 97.69 510 PRO A CA 1
ATOM 4106 C C . PRO A 1 510 ? -8.123 -16.807 -3.984 1.00 97.69 510 PRO A C 1
ATOM 4108 O O . PRO A 1 510 ? -9.112 -17.293 -4.528 1.00 97.69 510 PRO A O 1
ATOM 4111 N N . VAL A 1 511 ? -7.908 -15.495 -3.918 1.00 98.06 511 VAL A N 1
ATOM 4112 C CA . VAL A 1 511 ? -8.740 -14.463 -4.560 1.00 98.06 511 VAL A CA 1
ATOM 4113 C C . VAL A 1 511 ? -8.250 -14.187 -5.980 1.00 98.06 511 VAL A C 1
ATOM 4115 O O . VAL A 1 511 ? -9.041 -13.899 -6.875 1.00 98.06 511 VAL A O 1
ATOM 4118 N N . THR A 1 512 ? -6.936 -14.273 -6.191 1.00 96.56 512 THR A N 1
ATOM 4119 C CA . THR A 1 512 ? -6.291 -14.096 -7.496 1.00 96.56 512 THR A CA 1
ATOM 4120 C C . THR A 1 512 ? -5.573 -15.369 -7.924 1.00 96.56 512 THR A C 1
ATOM 4122 O O . THR A 1 512 ? -5.270 -16.239 -7.109 1.00 96.56 512 THR A O 1
ATOM 4125 N N . ASP A 1 513 ? -5.206 -15.442 -9.201 1.00 92.56 513 ASP A N 1
ATOM 4126 C CA . ASP A 1 513 ? -4.184 -16.385 -9.648 1.00 92.56 513 ASP A CA 1
ATOM 4127 C C . ASP A 1 513 ? -2.822 -16.087 -8.990 1.00 92.56 513 ASP A C 1
ATOM 4129 O O . ASP A 1 513 ? -2.621 -15.044 -8.360 1.00 92.56 513 ASP A O 1
ATOM 4133 N N . ASN A 1 514 ? -1.854 -16.991 -9.175 1.00 92.56 514 ASN A N 1
ATOM 4134 C CA . ASN A 1 514 ? -0.472 -16.758 -8.756 1.00 92.56 514 ASN A CA 1
ATOM 4135 C C . ASN A 1 514 ? 0.213 -15.760 -9.714 1.00 92.56 514 ASN A C 1
ATOM 4137 O O . ASN A 1 514 ? 0.621 -16.132 -10.820 1.00 92.56 514 ASN A O 1
ATOM 4141 N N . LEU A 1 515 ? 0.376 -14.513 -9.274 1.00 94.25 515 LEU A N 1
ATOM 4142 C CA . LEU A 1 515 ? 0.924 -13.396 -10.052 1.00 94.25 515 LEU A CA 1
ATOM 4143 C C . LEU A 1 515 ? 2.429 -13.229 -9.800 1.00 94.25 515 LEU A C 1
ATOM 4145 O O . LEU A 1 515 ? 2.899 -13.492 -8.702 1.00 94.25 515 LEU A O 1
ATOM 4149 N N . LEU A 1 516 ? 3.210 -12.748 -10.775 1.00 94.19 516 LEU A N 1
ATOM 4150 C CA . LEU A 1 516 ? 4.627 -12.393 -10.535 1.00 94.19 516 LEU A CA 1
ATOM 4151 C C . LEU A 1 516 ? 4.800 -10.966 -9.987 1.00 94.19 516 LEU A C 1
ATOM 4153 O O . LEU A 1 516 ? 5.876 -10.611 -9.519 1.00 94.19 516 LEU A O 1
ATOM 4157 N N . SER A 1 517 ? 3.758 -10.139 -10.070 1.00 92.75 517 SER A N 1
ATOM 4158 C CA . SER A 1 517 ? 3.735 -8.761 -9.584 1.00 92.75 517 SER A CA 1
ATOM 4159 C C . SER A 1 517 ? 2.370 -8.476 -8.980 1.00 92.75 517 SER A C 1
ATOM 4161 O O . SER A 1 517 ? 1.352 -8.846 -9.567 1.00 92.75 517 SER A O 1
ATOM 4163 N N . LEU A 1 518 ? 2.351 -7.835 -7.815 1.00 94.38 518 LEU A N 1
ATOM 4164 C CA . LEU A 1 518 ? 1.122 -7.435 -7.142 1.00 94.38 518 LEU A CA 1
ATOM 4165 C C . LEU A 1 518 ? 1.406 -6.212 -6.273 1.00 94.38 518 LEU A C 1
ATOM 4167 O O . LEU A 1 518 ? 1.956 -6.348 -5.174 1.00 94.38 518 LEU A O 1
ATOM 4171 N N . GLY A 1 519 ? 1.042 -5.029 -6.755 1.00 92.25 519 GLY A N 1
ATOM 4172 C CA . GLY A 1 519 ? 1.223 -3.779 -6.029 1.00 92.25 519 GLY A CA 1
ATOM 4173 C C . GLY A 1 519 ? 0.171 -3.574 -4.947 1.00 92.25 519 GLY A C 1
ATOM 4174 O O . GLY A 1 519 ? 0.013 -4.396 -4.039 1.00 92.25 519 GLY A O 1
ATOM 4175 N N . ALA A 1 520 ? -0.496 -2.423 -4.976 1.00 92.50 520 ALA A N 1
ATOM 4176 C CA . ALA A 1 520 ? -1.525 -2.109 -3.995 1.00 92.50 520 ALA A CA 1
ATOM 4177 C C . ALA A 1 520 ? -2.802 -2.916 -4.265 1.00 92.50 520 ALA A C 1
ATOM 4179 O O . ALA A 1 520 ? -3.193 -3.118 -5.416 1.00 92.50 520 ALA A O 1
ATOM 4180 N N . PHE A 1 521 ? -3.472 -3.324 -3.193 1.00 96.50 521 PHE A N 1
ATOM 4181 C CA . PHE A 1 521 ? -4.829 -3.844 -3.255 1.00 96.50 521 PHE A CA 1
ATOM 4182 C C . PHE A 1 521 ? -5.663 -3.245 -2.126 1.00 96.50 521 PHE A C 1
ATOM 4184 O O . PHE A 1 521 ? -5.131 -2.834 -1.092 1.00 96.50 521 PHE A O 1
ATOM 4191 N N . SER A 1 522 ? -6.967 -3.202 -2.341 1.00 95.94 522 SER A N 1
ATOM 4192 C CA . SER A 1 522 ? -7.965 -2.836 -1.346 1.00 95.94 522 SER A CA 1
ATOM 4193 C C . SER A 1 522 ? -9.186 -3.726 -1.525 1.00 95.94 522 SER A C 1
ATOM 4195 O O . SER A 1 522 ? -9.337 -4.410 -2.541 1.00 95.94 522 SER A O 1
ATOM 4197 N N . PHE A 1 523 ? -10.055 -3.748 -0.525 1.00 96.19 523 PHE A N 1
ATOM 4198 C CA . PHE A 1 523 ? -11.299 -4.490 -0.607 1.00 96.19 523 PHE A CA 1
ATOM 4199 C C . PHE A 1 523 ? -12.430 -3.723 0.063 1.00 96.19 523 PHE A C 1
ATOM 4201 O O . PHE A 1 523 ? -12.196 -2.819 0.866 1.00 96.19 523 PHE A O 1
ATOM 4208 N N . ILE A 1 524 ? -13.656 -4.108 -0.268 1.00 94.50 524 ILE A N 1
ATOM 4209 C CA . ILE A 1 524 ? -14.859 -3.668 0.427 1.00 94.50 524 ILE A CA 1
ATOM 4210 C C . ILE A 1 524 ? -15.883 -4.801 0.464 1.00 94.50 524 ILE A C 1
ATOM 4212 O O . ILE A 1 524 ? -16.018 -5.579 -0.487 1.00 94.50 524 ILE A O 1
ATOM 4216 N N . LEU A 1 525 ? -16.602 -4.895 1.581 1.00 92.62 525 LEU A N 1
ATOM 4217 C CA . LEU A 1 525 ? -17.682 -5.853 1.786 1.00 92.62 525 LEU A CA 1
ATOM 4218 C C . LEU A 1 525 ? -19.027 -5.124 1.702 1.00 92.62 525 LEU A C 1
ATOM 4220 O O . LEU A 1 525 ? -19.347 -4.269 2.526 1.00 92.62 525 LEU A O 1
ATOM 4224 N N . THR A 1 526 ? -19.833 -5.456 0.697 1.00 89.44 526 THR A N 1
ATOM 4225 C CA . THR A 1 526 ? -21.187 -4.915 0.507 1.00 89.44 526 THR A CA 1
ATOM 4226 C C . THR A 1 526 ? -22.209 -6.042 0.618 1.00 89.44 526 THR A C 1
ATOM 4228 O O . THR A 1 526 ? -22.150 -6.823 1.554 1.00 89.44 526 THR A O 1
ATOM 4231 N N . ASP A 1 527 ? -23.167 -6.152 -0.296 1.00 86.81 527 ASP A N 1
ATOM 4232 C CA . ASP A 1 527 ? -23.853 -7.402 -0.611 1.00 86.81 527 ASP A CA 1
ATOM 4233 C C . ASP A 1 527 ? -22.884 -8.487 -1.124 1.00 86.81 527 ASP A C 1
ATOM 4235 O O . ASP A 1 527 ? -23.083 -9.659 -0.809 1.00 86.81 527 ASP A O 1
ATOM 4239 N N . LYS A 1 528 ? -21.803 -8.091 -1.808 1.00 90.56 528 LYS A N 1
ATOM 4240 C CA . LYS A 1 528 ? -20.744 -8.952 -2.358 1.00 90.56 528 LYS A CA 1
ATOM 4241 C C . LYS A 1 528 ? -19.373 -8.591 -1.785 1.00 90.56 528 LYS A C 1
ATOM 4243 O O . LYS A 1 528 ? -19.211 -7.610 -1.063 1.00 90.56 528 LYS A O 1
ATOM 4248 N N . PHE A 1 529 ? -18.382 -9.398 -2.124 1.00 95.25 529 PHE A N 1
ATOM 4249 C CA . PHE A 1 529 ? -16.973 -9.120 -1.912 1.00 95.25 529 PHE A CA 1
ATOM 4250 C C . PHE A 1 529 ? -16.403 -8.458 -3.160 1.00 95.25 529 PHE A C 1
ATOM 4252 O O . PHE A 1 529 ? -16.557 -8.998 -4.256 1.00 95.25 529 PHE A O 1
ATOM 4259 N N . TYR A 1 530 ? -15.715 -7.336 -2.983 1.00 95.38 530 TYR A N 1
ATOM 4260 C CA . TYR A 1 530 ? -14.968 -6.666 -4.041 1.00 95.38 530 TYR A CA 1
ATOM 4261 C C . TYR A 1 530 ? -13.522 -6.503 -3.593 1.00 95.38 530 TYR A C 1
ATOM 4263 O O . TYR A 1 530 ? -13.271 -5.975 -2.512 1.00 95.38 530 TYR A O 1
ATOM 4271 N N . VAL A 1 531 ? -12.578 -6.947 -4.420 1.00 97.06 531 VAL A N 1
ATOM 4272 C CA . VAL A 1 531 ? -11.138 -6.793 -4.203 1.00 97.06 531 VAL A CA 1
ATOM 4273 C C . VAL A 1 531 ? -10.538 -6.151 -5.445 1.00 97.06 531 VAL A C 1
ATOM 4275 O O . VAL A 1 531 ? -10.497 -6.755 -6.514 1.00 97.06 531 VAL A O 1
ATOM 4278 N N . GLY A 1 532 ? -10.089 -4.909 -5.307 1.00 95.31 532 GLY A N 1
ATOM 4279 C CA . GLY A 1 532 ? -9.407 -4.162 -6.355 1.00 95.31 532 GLY A CA 1
ATOM 4280 C C . GLY A 1 532 ? -7.908 -4.316 -6.173 1.00 95.31 532 GLY A C 1
ATOM 4281 O O . GLY A 1 532 ? -7.411 -4.139 -5.062 1.00 95.31 532 GLY A O 1
ATOM 4282 N N . TYR A 1 533 ? -7.172 -4.637 -7.232 1.00 95.69 533 TYR A N 1
ATOM 4283 C CA . TYR A 1 533 ? -5.727 -4.823 -7.135 1.00 95.69 533 TYR A CA 1
ATOM 4284 C C . TYR A 1 533 ? -4.973 -4.382 -8.384 1.00 95.69 533 TYR A C 1
ATOM 4286 O O . TYR A 1 533 ? -5.489 -4.416 -9.500 1.00 95.69 533 TYR A O 1
ATOM 4294 N N . GLU A 1 534 ? -3.731 -3.961 -8.171 1.00 93.38 534 GLU A N 1
ATOM 4295 C CA . GLU A 1 534 ? -2.786 -3.593 -9.217 1.00 93.38 534 GLU A CA 1
ATOM 4296 C C . GLU A 1 534 ? -1.909 -4.785 -9.599 1.00 93.38 534 GLU A C 1
ATOM 4298 O O . GLU A 1 534 ? -1.304 -5.432 -8.741 1.00 93.38 534 GLU A O 1
ATOM 4303 N N . THR A 1 535 ? -1.792 -5.042 -10.900 1.00 91.69 535 THR A N 1
ATOM 4304 C CA . THR A 1 535 ? -0.697 -5.851 -11.439 1.00 91.69 535 THR A CA 1
ATOM 4305 C C . THR A 1 535 ? -0.278 -5.333 -12.814 1.00 91.69 535 THR A C 1
ATOM 4307 O O . THR A 1 535 ? -1.115 -5.043 -13.673 1.00 91.69 535 THR A O 1
ATOM 4310 N N . TYR A 1 536 ? 1.034 -5.203 -13.024 1.00 86.62 536 TYR A N 1
ATOM 4311 C CA . TYR A 1 536 ? 1.658 -4.708 -14.260 1.00 86.62 536 TYR A CA 1
ATOM 4312 C C . TYR A 1 536 ? 1.160 -3.333 -14.751 1.00 86.62 536 TYR A C 1
ATOM 4314 O O . TYR A 1 536 ? 1.110 -3.078 -15.956 1.00 86.62 536 TYR A O 1
ATOM 4322 N N . GLY A 1 537 ? 0.828 -2.433 -13.827 1.00 84.56 537 GLY A N 1
ATOM 4323 C CA . GLY A 1 537 ? 0.320 -1.090 -14.097 1.00 84.56 537 GLY A CA 1
ATOM 4324 C C . GLY A 1 537 ? -1.130 -1.072 -14.572 1.00 84.56 537 GLY A C 1
ATOM 4325 O O . GLY A 1 537 ? -1.508 -0.178 -15.320 1.00 84.56 537 GLY A O 1
ATOM 4326 N N . SER A 1 538 ? -1.923 -2.085 -14.224 1.00 87.12 538 SER A N 1
ATOM 4327 C CA . SER A 1 538 ? -3.348 -2.164 -14.551 1.00 87.12 538 SER A CA 1
ATOM 4328 C C . SER A 1 538 ? -4.153 -2.574 -13.327 1.00 87.12 538 SER A C 1
ATOM 4330 O O . SER A 1 538 ? -3.667 -3.327 -12.479 1.00 87.12 538 SER A O 1
ATOM 4332 N N . ILE A 1 539 ? -5.392 -2.088 -13.254 1.00 90.44 539 ILE A N 1
ATOM 4333 C CA . ILE A 1 539 ? -6.302 -2.396 -12.154 1.00 90.44 539 ILE A CA 1
ATOM 4334 C C . ILE A 1 539 ? -7.248 -3.517 -12.566 1.00 90.44 539 ILE A C 1
ATOM 4336 O O . ILE A 1 539 ? -7.887 -3.477 -13.620 1.00 90.44 539 ILE A O 1
ATOM 4340 N N . TYR A 1 540 ? -7.362 -4.497 -11.683 1.00 92.00 540 TYR A N 1
ATOM 4341 C CA . TYR A 1 540 ? -8.275 -5.620 -11.792 1.00 92.00 540 TYR A CA 1
ATOM 4342 C C . TYR A 1 540 ? -9.226 -5.619 -10.605 1.00 92.00 540 TYR A C 1
ATOM 4344 O O . TYR A 1 540 ? -8.888 -5.162 -9.513 1.00 92.00 540 TYR A O 1
ATOM 4352 N N . LEU A 1 541 ? -10.414 -6.158 -10.837 1.00 93.81 541 LEU A N 1
ATOM 4353 C CA . LEU A 1 541 ? -11.447 -6.354 -9.840 1.00 93.81 541 LEU A CA 1
ATOM 4354 C C . LEU A 1 541 ? -11.746 -7.839 -9.727 1.00 93.81 541 LEU A C 1
ATOM 4356 O O . LEU A 1 541 ? -12.223 -8.436 -10.688 1.00 93.81 541 LEU A O 1
ATOM 4360 N N . ALA A 1 542 ? -11.487 -8.417 -8.562 1.00 95.81 542 ALA A N 1
ATOM 4361 C CA . ALA A 1 542 ? -11.999 -9.724 -8.188 1.00 95.81 542 ALA A CA 1
ATOM 4362 C C . ALA A 1 542 ? -13.298 -9.545 -7.392 1.00 95.81 542 ALA A C 1
ATOM 4364 O O . ALA A 1 542 ? -13.364 -8.745 -6.456 1.00 95.81 542 ALA A O 1
ATOM 4365 N N . GLN A 1 543 ? -14.337 -10.283 -7.771 1.00 95.25 543 GLN A N 1
ATOM 4366 C CA . GLN A 1 543 ? -15.656 -10.237 -7.146 1.00 95.25 543 GLN A CA 1
ATOM 4367 C C . GLN A 1 543 ? -16.086 -11.625 -6.685 1.00 95.25 543 GLN A C 1
ATOM 4369 O O . GLN A 1 543 ? -15.820 -12.617 -7.364 1.00 95.25 543 GLN A O 1
ATOM 4374 N N . SER A 1 544 ? -16.808 -11.694 -5.570 1.00 96.25 544 SER A N 1
ATOM 4375 C CA . SER A 1 544 ? -17.419 -12.937 -5.096 1.00 96.25 544 SER A CA 1
ATOM 4376 C C . SER A 1 544 ? -18.728 -12.674 -4.356 1.00 96.25 544 SER A C 1
ATOM 4378 O O . SER A 1 544 ? -18.875 -11.663 -3.676 1.00 96.25 544 SER A O 1
ATOM 4380 N N . THR A 1 545 ? -19.699 -13.579 -4.467 1.00 95.00 545 THR A N 1
ATOM 4381 C CA . THR A 1 545 ? -20.956 -13.530 -3.693 1.00 95.00 545 THR A CA 1
ATOM 4382 C C . THR A 1 545 ? -20.891 -14.357 -2.410 1.00 95.00 545 THR A C 1
ATOM 4384 O O . THR A 1 545 ? -21.685 -14.133 -1.501 1.00 95.00 545 THR A O 1
ATOM 4387 N N . ASP A 1 546 ? -19.971 -15.318 -2.332 1.00 92.94 546 ASP A N 1
ATOM 4388 C CA . ASP A 1 546 ? -19.853 -16.287 -1.236 1.00 92.94 546 ASP A CA 1
ATOM 4389 C C . ASP A 1 546 ? -18.483 -16.252 -0.535 1.00 92.94 546 ASP A C 1
ATOM 4391 O O . ASP A 1 546 ? -18.307 -16.893 0.501 1.00 92.94 546 ASP A O 1
ATOM 4395 N N . GLY A 1 547 ? -17.528 -15.485 -1.070 1.00 93.50 547 GLY A N 1
ATOM 4396 C CA . GLY A 1 547 ? -16.143 -15.422 -0.605 1.00 93.50 547 GLY A CA 1
ATOM 4397 C C . GLY A 1 547 ? -15.303 -16.637 -1.015 1.00 93.50 547 GLY A C 1
ATOM 4398 O O . GLY A 1 547 ? -14.141 -16.723 -0.635 1.00 93.50 547 GLY A O 1
ATOM 4399 N N . ILE A 1 548 ? -15.863 -17.579 -1.775 1.00 93.94 548 ILE A N 1
ATOM 4400 C CA . ILE A 1 548 ? -15.212 -18.833 -2.175 1.00 93.94 548 ILE A CA 1
ATOM 4401 C C . ILE A 1 548 ? -14.924 -18.816 -3.675 1.00 93.94 548 ILE A C 1
ATOM 4403 O O . ILE A 1 548 ? -13.808 -19.109 -4.097 1.00 93.94 548 ILE A O 1
ATOM 4407 N N . ASN A 1 549 ? -15.922 -18.455 -4.479 1.00 95.81 549 ASN A N 1
ATOM 4408 C CA . ASN A 1 549 ? -15.823 -18.416 -5.930 1.00 95.81 549 ASN A CA 1
ATOM 4409 C C . ASN A 1 549 ? -15.558 -16.982 -6.381 1.00 95.81 549 ASN A C 1
ATOM 4411 O O . ASN A 1 549 ? -16.407 -16.106 -6.196 1.00 95.81 549 ASN A O 1
ATOM 4415 N N . TRP A 1 550 ? -14.385 -16.750 -6.966 1.00 96.94 550 TRP A N 1
ATOM 4416 C CA . TRP A 1 550 ? -13.934 -15.428 -7.389 1.00 96.94 550 TRP A CA 1
ATOM 4417 C C . TRP A 1 550 ? -13.949 -15.295 -8.909 1.00 96.94 550 TRP A C 1
ATOM 4419 O O . TRP A 1 550 ? -13.496 -16.181 -9.633 1.00 96.94 550 TRP A O 1
ATOM 4429 N N . VAL A 1 551 ? -14.475 -14.170 -9.389 1.00 95.06 551 VAL A N 1
ATOM 4430 C CA . VAL A 1 551 ? -14.459 -13.783 -10.802 1.00 95.06 551 VAL A CA 1
ATOM 4431 C C . VAL A 1 551 ? -13.640 -12.513 -10.941 1.00 95.06 551 VAL A C 1
ATOM 4433 O O . VAL A 1 551 ? -13.937 -11.514 -10.290 1.00 95.06 551 VAL A O 1
ATOM 4436 N N . THR A 1 552 ? -12.631 -12.551 -11.807 1.00 93.06 552 THR A N 1
ATOM 4437 C CA . THR A 1 552 ? -11.728 -11.425 -12.045 1.00 93.06 552 THR A CA 1
ATOM 4438 C C . THR A 1 552 ? -12.022 -10.757 -13.380 1.00 93.06 552 THR A C 1
ATOM 4440 O O . THR A 1 552 ? -12.077 -11.417 -14.418 1.00 93.06 552 THR A O 1
ATOM 4443 N N . THR A 1 553 ? -12.124 -9.430 -13.368 1.00 91.19 553 THR A N 1
ATOM 4444 C CA . THR A 1 553 ? -12.272 -8.596 -14.565 1.00 91.19 553 THR A CA 1
ATOM 4445 C C . THR A 1 553 ? -11.271 -7.438 -14.549 1.00 91.19 553 THR A C 1
ATOM 4447 O O . THR A 1 553 ? -11.118 -6.796 -13.508 1.00 91.19 553 THR A O 1
ATOM 4450 N N . PRO A 1 554 ? -10.597 -7.118 -15.667 1.00 88.94 554 PRO A N 1
ATOM 4451 C CA . PRO A 1 554 ? -9.834 -5.874 -15.766 1.00 88.94 554 PRO A CA 1
ATOM 4452 C C . PRO A 1 554 ? -10.794 -4.671 -15.716 1.00 88.94 554 PRO A C 1
ATOM 4454 O O . PRO A 1 554 ? -11.783 -4.664 -16.447 1.00 88.94 554 PRO A O 1
ATOM 4457 N N . ILE A 1 555 ? -10.514 -3.673 -14.868 1.00 83.94 555 ILE A N 1
ATOM 4458 C CA . ILE A 1 555 ? -11.282 -2.410 -14.811 1.00 83.94 555 ILE A CA 1
ATOM 4459 C C . ILE A 1 555 ? -10.779 -1.468 -15.896 1.00 83.94 555 ILE A C 1
ATOM 4461 O O . ILE A 1 555 ? -11.537 -1.005 -16.741 1.00 83.94 555 ILE A O 1
ATOM 4465 N N . ASP A 1 556 ? -9.478 -1.206 -15.882 1.00 68.25 556 ASP A N 1
ATOM 4466 C CA . ASP A 1 556 ? -8.838 -0.441 -16.929 1.00 68.25 556 ASP A CA 1
ATOM 4467 C C . ASP A 1 556 ? -7.399 -0.891 -17.078 1.00 68.25 556 ASP A C 1
ATOM 4469 O O . ASP A 1 556 ? -6.678 -1.174 -16.115 1.00 68.25 556 ASP A O 1
ATOM 4473 N N . THR A 1 557 ? -7.006 -0.953 -18.339 1.00 59.72 557 THR A N 1
ATOM 4474 C CA . THR A 1 557 ? -5.622 -1.146 -18.686 1.00 59.72 557 THR A CA 1
ATOM 4475 C C . THR A 1 557 ? -5.020 0.161 -19.179 1.00 59.72 557 THR A C 1
ATOM 4477 O O . THR A 1 557 ? -3.844 0.332 -18.938 1.00 59.72 557 THR A O 1
ATOM 4480 N N . ALA A 1 558 ? -5.753 1.067 -19.848 1.00 56.47 558 ALA A N 1
ATOM 4481 C CA . ALA A 1 558 ? -5.257 2.151 -20.708 1.00 56.47 558 ALA A CA 1
ATOM 4482 C C . ALA A 1 558 ? -4.062 2.927 -20.134 1.00 56.47 558 ALA A C 1
ATOM 4484 O O . ALA A 1 558 ? -3.035 3.012 -20.817 1.00 56.47 558 ALA A O 1
ATOM 4485 N N . GLU A 1 559 ? -4.156 3.380 -18.887 1.00 66.69 559 GLU A N 1
ATOM 4486 C CA . GLU A 1 559 ? -3.160 4.218 -18.214 1.00 66.69 559 GLU A CA 1
ATOM 4487 C C . GLU A 1 559 ? -2.339 3.480 -17.139 1.00 66.69 559 GLU A C 1
ATOM 4489 O O . GLU A 1 559 ? -2.666 2.365 -16.740 1.00 66.69 559 GLU A O 1
ATOM 4494 N N . PHE A 1 560 ? -1.241 4.089 -16.667 1.00 73.00 560 PHE A N 1
ATOM 4495 C CA . PHE A 1 560 ? -0.433 3.547 -15.566 1.00 73.00 560 PHE A CA 1
ATOM 4496 C C . PHE A 1 560 ? -1.127 3.787 -14.219 1.00 73.00 560 PHE A C 1
ATOM 4498 O O . PHE A 1 560 ? -0.799 4.720 -13.489 1.00 73.00 560 PHE A O 1
ATOM 4505 N N . LEU A 1 561 ? -2.083 2.924 -13.884 1.00 78.44 561 LEU A N 1
ATOM 4506 C CA . LEU A 1 561 ? -2.842 2.982 -12.636 1.00 78.44 561 LEU A CA 1
ATOM 4507 C C . LEU A 1 561 ? -2.237 2.040 -11.598 1.00 78.44 561 LEU A C 1
ATOM 4509 O O . LEU A 1 561 ? -1.891 0.904 -11.921 1.00 78.44 561 LEU A O 1
ATOM 4513 N N . TYR A 1 562 ? -2.109 2.508 -10.351 1.00 83.38 562 TYR A N 1
ATOM 4514 C CA . TYR A 1 562 ? -1.339 1.769 -9.346 1.00 83.38 562 TYR A CA 1
ATOM 4515 C C . TYR A 1 562 ? -1.948 1.640 -7.945 1.00 83.38 562 TYR A C 1
ATOM 4517 O O . TYR A 1 562 ? -1.362 0.965 -7.096 1.00 83.38 562 TYR A O 1
ATOM 4525 N N . CYS A 1 563 ? -3.088 2.274 -7.661 1.00 90.50 563 CYS A N 1
ATOM 4526 C CA . CYS A 1 563 ? -3.697 2.212 -6.333 1.00 90.50 563 CYS A CA 1
ATOM 4527 C C . CYS A 1 563 ? -5.232 2.209 -6.406 1.00 90.50 563 CYS A C 1
ATOM 4529 O O . CYS A 1 563 ? -5.832 3.276 -6.533 1.00 90.50 563 CYS A O 1
ATOM 4531 N N . PRO A 1 564 ? -5.873 1.028 -6.349 1.00 93.00 564 PRO A N 1
ATOM 4532 C CA . PRO A 1 564 ? -7.325 0.927 -6.313 1.00 93.00 564 PRO A CA 1
ATOM 4533 C C . PRO A 1 564 ? -7.850 1.216 -4.906 1.00 93.00 564 PRO A C 1
ATOM 4535 O O . PRO A 1 564 ? -7.311 0.711 -3.920 1.00 93.00 564 PRO A O 1
ATOM 4538 N N . MET A 1 565 ? -8.936 1.978 -4.817 1.00 93.56 565 MET A N 1
ATOM 4539 C CA . MET A 1 565 ? -9.638 2.302 -3.574 1.00 93.56 565 MET A CA 1
ATOM 4540 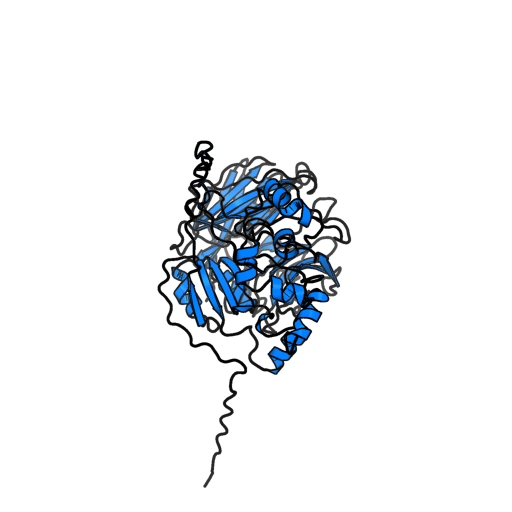C C . MET A 1 565 ? -11.141 2.208 -3.816 1.00 93.56 565 MET A C 1
ATOM 4542 O O . MET A 1 565 ? -11.591 2.563 -4.900 1.00 93.56 565 MET A O 1
ATOM 4546 N N . PHE A 1 566 ? -11.899 1.783 -2.8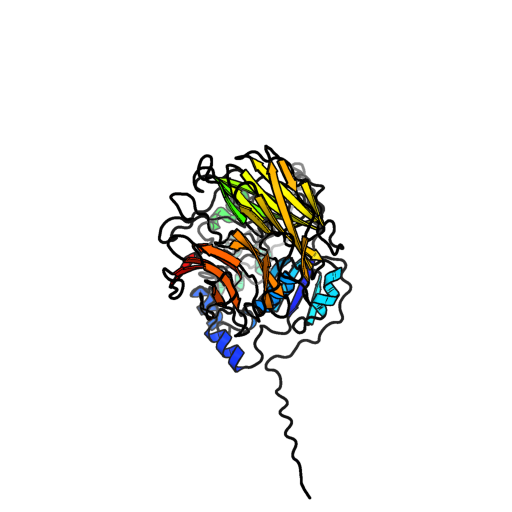06 1.00 92.75 566 PHE A N 1
ATOM 4547 C CA . PHE A 1 566 ? -13.360 1.760 -2.867 1.00 92.75 566 PHE A CA 1
ATOM 4548 C C . PHE A 1 566 ? -13.969 2.864 -2.012 1.00 92.75 566 PHE A C 1
ATOM 4550 O O . PHE A 1 566 ? -13.484 3.158 -0.915 1.00 92.75 566 PHE A O 1
ATOM 4557 N N . ALA A 1 567 ? -15.079 3.420 -2.484 1.00 89.38 567 ALA A N 1
ATOM 4558 C CA . ALA A 1 567 ? -15.942 4.306 -1.722 1.00 89.38 567 ALA A CA 1
ATOM 4559 C C . ALA A 1 567 ? -17.392 3.831 -1.838 1.00 89.38 567 ALA A C 1
ATOM 4561 O O . ALA A 1 567 ? -17.940 3.738 -2.933 1.00 89.38 567 ALA A O 1
ATOM 4562 N N . LYS A 1 568 ? -18.048 3.570 -0.705 1.00 85.00 568 LYS A N 1
ATOM 4563 C CA . LYS A 1 568 ? -19.480 3.259 -0.683 1.00 85.00 568 LYS A CA 1
ATOM 4564 C C . LYS A 1 568 ? -20.266 4.409 -0.066 1.00 85.00 568 LYS A C 1
ATOM 4566 O O . LYS A 1 568 ? -20.166 4.653 1.131 1.00 85.00 568 LYS A O 1
ATOM 4571 N N . SER A 1 569 ? -21.048 5.086 -0.901 1.00 76.38 569 SER A N 1
ATOM 4572 C CA . SER A 1 569 ? -22.158 5.957 -0.488 1.00 76.38 569 SER A CA 1
ATOM 4573 C C . SER A 1 569 ? -23.439 5.127 -0.310 1.00 76.38 569 SER A C 1
ATOM 4575 O O . SER A 1 569 ? -23.438 3.938 -0.641 1.00 76.38 569 SER A O 1
ATOM 4577 N N . LYS A 1 570 ? -24.531 5.710 0.203 1.00 70.12 570 LYS A N 1
ATOM 4578 C CA . LYS A 1 570 ? -25.783 4.975 0.474 1.00 70.12 570 LYS A CA 1
ATOM 4579 C C . LYS A 1 570 ? -26.300 4.215 -0.743 1.00 70.12 570 LYS A C 1
ATOM 4581 O O . LYS A 1 570 ? -26.666 3.050 -0.609 1.00 70.12 570 LYS A O 1
ATOM 4586 N N . ASP A 1 571 ? -26.248 4.853 -1.910 1.00 66.50 571 ASP A N 1
ATOM 4587 C CA . ASP A 1 571 ? -26.830 4.314 -3.141 1.00 66.50 571 ASP A CA 1
ATOM 4588 C C . ASP A 1 571 ? -25.788 3.897 -4.190 1.00 66.50 571 ASP A C 1
ATOM 4590 O O . ASP A 1 571 ? -26.137 3.208 -5.144 1.00 66.50 571 ASP A O 1
ATOM 4594 N N . ASN A 1 572 ? -24.513 4.281 -4.036 1.00 73.44 572 ASN A N 1
ATOM 4595 C CA . ASN A 1 572 ? -23.483 4.024 -5.048 1.00 73.44 572 ASN A CA 1
ATOM 4596 C C . ASN A 1 572 ? -22.189 3.473 -4.448 1.00 73.44 572 ASN A C 1
ATOM 4598 O O . ASN A 1 572 ? -21.628 4.049 -3.510 1.00 73.44 572 ASN A O 1
ATOM 4602 N N . LEU A 1 573 ? -21.691 2.403 -5.067 1.00 78.38 573 LEU A N 1
ATOM 4603 C CA . LEU A 1 573 ? -20.323 1.921 -4.924 1.00 78.38 573 LEU A CA 1
ATOM 4604 C C . LEU A 1 573 ? -19.470 2.505 -6.061 1.00 78.38 573 LEU A C 1
ATOM 4606 O O . LEU A 1 573 ? -19.864 2.434 -7.229 1.00 78.38 573 LEU A O 1
ATOM 4610 N N . ALA A 1 574 ? -18.333 3.088 -5.694 1.00 79.38 574 ALA A N 1
ATOM 4611 C CA . ALA A 1 574 ? -17.358 3.710 -6.582 1.00 79.38 574 ALA A CA 1
ATOM 4612 C C . ALA A 1 574 ? -15.966 3.110 -6.370 1.00 79.38 574 ALA A C 1
ATOM 4614 O O . ALA A 1 574 ? -15.631 2.823 -5.192 1.00 79.38 574 ALA A O 1
#